Protein AF-A0A934RXB6-F1 (afdb_monomer_lite)

Organism: NCBI:txid415221

Radius of gyration: 28.77 Å; chains: 1; bounding box: 71×68×93 Å

Structure (mmCIF, N/CA/C/O backbone):
data_AF-A0A934RXB6-F1
#
_entry.id   AF-A0A934RXB6-F1
#
loop_
_atom_site.group_PDB
_atom_site.id
_atom_site.type_symbol
_atom_site.label_atom_id
_atom_site.label_alt_id
_atom_site.label_comp_id
_atom_site.label_asym_id
_atom_site.label_entity_id
_atom_site.label_seq_id
_atom_site.pdbx_PDB_ins_code
_atom_site.Cartn_x
_atom_site.Cartn_y
_atom_site.Cartn_z
_atom_site.occupancy
_atom_site.B_iso_or_equiv
_atom_site.auth_seq_id
_atom_site.auth_comp_id
_atom_site.auth_asym_id
_atom_site.auth_atom_id
_atom_site.pdbx_PDB_model_num
ATOM 1 N N . MET A 1 1 ? 13.966 4.729 2.184 1.00 24.11 1 MET A N 1
ATOM 2 C CA . MET A 1 1 ? 13.353 5.920 1.569 1.00 24.11 1 MET A CA 1
ATOM 3 C C . MET A 1 1 ? 11.876 5.628 1.402 1.00 24.11 1 MET A C 1
ATOM 5 O O . MET A 1 1 ? 11.557 4.548 0.931 1.00 24.11 1 MET A O 1
ATOM 9 N N . VAL A 1 2 ? 11.023 6.523 1.898 1.00 24.62 2 VAL A N 1
ATOM 10 C CA . VAL A 1 2 ? 9.557 6.452 1.818 1.00 24.62 2 VAL A CA 1
ATOM 11 C C . VAL A 1 2 ? 9.142 7.210 0.555 1.00 24.62 2 VAL A C 1
ATOM 13 O O . VAL A 1 2 ? 9.490 8.384 0.430 1.00 24.62 2 VAL A O 1
ATOM 16 N N . PHE A 1 3 ? 8.477 6.528 -0.373 1.00 33.03 3 PHE A N 1
ATOM 17 C CA . PHE A 1 3 ? 7.844 7.061 -1.586 1.00 33.03 3 PHE A CA 1
ATOM 18 C C . PHE A 1 3 ? 6.626 6.142 -1.866 1.00 33.03 3 PHE A C 1
ATOM 20 O O . PHE A 1 3 ? 6.756 4.947 -1.628 1.00 33.03 3 PHE A O 1
ATOM 27 N N . ALA A 1 4 ? 5.444 6.573 -2.315 1.00 31.86 4 ALA A N 1
ATOM 28 C CA . ALA A 1 4 ? 5.147 7.831 -2.979 1.00 31.86 4 ALA A CA 1
ATOM 29 C C . ALA A 1 4 ? 3.679 8.334 -2.857 1.00 31.86 4 ALA A C 1
ATOM 31 O O . ALA A 1 4 ? 3.033 8.703 -3.834 1.00 31.86 4 ALA A O 1
ATOM 32 N N . HIS A 1 5 ? 3.229 8.580 -1.629 1.00 36.34 5 HIS A N 1
ATOM 33 C CA . HIS A 1 5 ? 2.353 9.722 -1.350 1.00 36.34 5 HIS A CA 1
ATOM 34 C C . HIS A 1 5 ? 2.953 10.528 -0.196 1.00 36.34 5 HIS A C 1
ATOM 36 O O . HIS A 1 5 ? 3.495 9.964 0.745 1.00 36.34 5 HIS A O 1
ATOM 42 N N . GLY A 1 6 ? 2.945 11.860 -0.284 1.00 39.66 6 GLY A N 1
ATOM 43 C CA . GLY A 1 6 ? 3.288 12.711 0.864 1.00 39.66 6 GLY A CA 1
ATOM 44 C C . GLY A 1 6 ? 4.686 13.339 0.912 1.00 39.66 6 GLY A C 1
ATOM 45 O O . GLY A 1 6 ? 5.022 13.938 1.932 1.00 39.66 6 GLY A O 1
ATOM 46 N N . LYS A 1 7 ? 5.491 13.312 -0.160 1.00 48.09 7 LYS A N 1
ATOM 47 C CA . LYS A 1 7 ? 6.546 14.333 -0.300 1.00 48.09 7 LYS A CA 1
ATOM 48 C C . LYS A 1 7 ? 5.967 15.550 -1.005 1.00 48.09 7 LYS A C 1
ATOM 50 O O . LYS A 1 7 ? 5.745 15.524 -2.211 1.00 48.09 7 LYS A O 1
ATOM 55 N N . GLU A 1 8 ? 5.719 16.613 -0.246 1.00 55.25 8 GLU A N 1
ATOM 56 C CA . GLU A 1 8 ? 5.555 17.934 -0.847 1.00 55.25 8 GLU A CA 1
ATOM 57 C C . GLU A 1 8 ? 6.851 18.307 -1.590 1.00 55.25 8 GLU A C 1
ATOM 59 O O . GLU A 1 8 ? 7.945 18.009 -1.086 1.00 55.25 8 GLU A O 1
ATOM 64 N N . PRO A 1 9 ? 6.769 18.952 -2.769 1.00 65.31 9 PRO A N 1
ATOM 65 C CA . PRO A 1 9 ? 7.959 19.445 -3.441 1.00 65.31 9 PRO A CA 1
ATOM 66 C C . PRO A 1 9 ? 8.731 20.386 -2.512 1.00 65.31 9 PRO A C 1
ATOM 68 O O . PRO A 1 9 ? 8.162 21.226 -1.815 1.00 65.31 9 PRO A O 1
ATOM 71 N N . ALA A 1 10 ? 10.055 20.251 -2.476 1.00 71.56 10 ALA A N 1
ATOM 72 C CA . ALA A 1 10 ? 10.878 21.139 -1.665 1.00 71.56 10 ALA A CA 1
ATOM 73 C C . ALA A 1 10 ? 10.850 22.565 -2.241 1.00 71.56 10 ALA A C 1
ATOM 75 O O . ALA A 1 10 ? 11.089 22.761 -3.435 1.00 71.56 10 ALA A O 1
ATOM 76 N N . LYS A 1 11 ? 10.620 23.571 -1.387 1.00 79.44 11 LYS A N 1
ATOM 77 C CA . LYS A 1 11 ? 10.805 24.978 -1.770 1.00 79.44 11 LYS A CA 1
ATOM 78 C C . LYS A 1 11 ? 12.290 25.351 -1.729 1.00 79.44 11 LYS A C 1
ATOM 80 O O . LYS A 1 11 ? 12.971 25.002 -0.760 1.00 79.44 11 LYS A O 1
ATOM 85 N N . PRO A 1 12 ? 12.808 26.076 -2.731 1.00 81.88 12 PRO A N 1
ATOM 86 C CA . PRO A 1 12 ? 14.187 26.517 -2.739 1.00 81.88 12 PRO A CA 1
ATOM 87 C C . PRO A 1 12 ? 14.419 27.643 -1.726 1.00 81.88 12 PRO A C 1
ATOM 89 O O . PRO A 1 12 ? 13.616 28.559 -1.553 1.00 81.88 12 PRO A O 1
ATOM 92 N N . THR A 1 13 ? 15.588 27.629 -1.097 1.00 82.38 13 THR A N 1
ATOM 93 C CA . THR A 1 13 ? 16.143 28.802 -0.409 1.00 82.38 13 THR A CA 1
ATOM 94 C C . THR A 1 13 ? 16.544 29.882 -1.423 1.00 82.38 13 THR A C 1
ATOM 96 O O . THR A 1 13 ? 16.825 29.578 -2.582 1.00 82.38 13 THR A O 1
ATOM 99 N N . GLN A 1 14 ? 16.679 31.147 -0.998 1.00 75.81 14 GLN A N 1
ATOM 100 C CA . GLN A 1 14 ? 17.156 32.228 -1.886 1.00 75.81 14 GLN A CA 1
ATOM 101 C C . GLN A 1 14 ? 18.494 31.904 -2.570 1.00 75.81 14 GLN A C 1
ATOM 103 O O . GLN A 1 14 ? 18.707 32.242 -3.731 1.00 75.81 14 GLN A O 1
ATOM 108 N N . HIS A 1 15 ? 19.386 31.210 -1.863 1.00 78.56 15 HIS A N 1
ATOM 109 C CA . HIS A 1 15 ? 20.667 30.777 -2.407 1.00 78.56 15 HIS A CA 1
ATOM 110 C C . HIS A 1 15 ? 20.519 29.692 -3.489 1.00 78.56 15 HIS A C 1
ATOM 112 O O . HIS A 1 15 ? 21.290 29.672 -4.445 1.00 78.56 15 HIS A O 1
ATOM 118 N N . GLN A 1 16 ? 19.528 28.804 -3.363 1.00 79.25 16 GLN A N 1
ATOM 119 C CA . GLN A 1 16 ? 19.217 27.797 -4.381 1.00 79.25 16 GLN A CA 1
ATOM 120 C C . GLN A 1 16 ? 18.544 28.416 -5.609 1.00 79.25 16 GLN A C 1
ATOM 122 O O . GLN A 1 16 ? 18.891 28.035 -6.721 1.00 79.25 16 GLN A O 1
ATOM 127 N N . ILE A 1 17 ? 17.670 29.414 -5.427 1.00 80.00 17 ILE A N 1
ATOM 128 C CA . ILE A 1 17 ? 17.030 30.146 -6.536 1.00 80.00 17 ILE A CA 1
ATOM 129 C C . ILE A 1 17 ? 18.082 30.728 -7.488 1.00 80.00 17 ILE A C 1
ATOM 131 O O . ILE A 1 17 ? 17.980 30.572 -8.701 1.00 80.00 17 ILE A O 1
ATOM 135 N N . ALA A 1 18 ? 19.140 31.337 -6.943 1.00 82.56 18 ALA A N 1
ATOM 136 C CA . ALA A 1 18 ? 20.224 31.919 -7.737 1.00 82.56 18 ALA A CA 1
ATOM 137 C C . ALA A 1 18 ? 21.057 30.886 -8.526 1.00 82.56 18 ALA A C 1
ATOM 139 O O . ALA A 1 18 ? 21.873 31.274 -9.359 1.00 82.56 18 ALA A O 1
ATOM 140 N N . ARG A 1 19 ? 20.887 29.587 -8.249 1.00 84.50 19 ARG A N 1
ATOM 141 C CA . ARG A 1 19 ? 21.635 28.477 -8.861 1.00 84.50 19 ARG A CA 1
ATOM 142 C C . ARG A 1 19 ? 20.774 27.584 -9.750 1.00 84.50 19 ARG A C 1
ATOM 144 O O . ARG A 1 19 ? 21.280 26.576 -10.235 1.00 84.50 19 ARG A O 1
ATOM 151 N N . ILE A 1 20 ? 19.502 27.925 -9.960 1.00 86.31 20 ILE A N 1
ATOM 152 C CA . ILE A 1 20 ? 18.634 27.173 -10.867 1.00 86.31 20 ILE A CA 1
ATOM 153 C C . ILE A 1 20 ? 19.242 27.242 -12.279 1.00 86.31 20 ILE A C 1
ATOM 155 O O . ILE A 1 20 ? 19.398 28.344 -12.813 1.00 86.31 20 ILE A O 1
ATOM 159 N N . PRO A 1 21 ? 19.603 26.105 -12.901 1.00 88.12 21 PRO A N 1
ATOM 160 C CA . PRO A 1 21 ? 20.198 26.111 -14.231 1.00 88.12 21 PRO A CA 1
ATOM 161 C C . PRO A 1 21 ? 19.162 26.543 -15.272 1.00 88.12 21 PRO A C 1
ATOM 163 O O . PRO A 1 21 ? 17.974 26.259 -15.120 1.00 88.12 21 PRO A O 1
ATOM 166 N N . ALA A 1 22 ? 19.596 27.189 -16.357 1.00 89.62 22 ALA A N 1
ATOM 167 C CA . ALA A 1 22 ? 18.712 27.500 -17.481 1.00 89.62 22 ALA A CA 1
ATOM 168 C C . ALA A 1 22 ? 18.102 26.214 -18.069 1.00 89.62 22 ALA A C 1
ATOM 170 O O . ALA A 1 22 ? 18.755 25.171 -18.077 1.00 89.62 22 ALA A O 1
ATOM 171 N N . ALA A 1 23 ? 16.859 26.282 -18.551 1.00 89.81 23 ALA A N 1
ATOM 172 C CA . ALA A 1 23 ? 16.171 25.123 -19.114 1.00 89.81 23 ALA A CA 1
ATOM 173 C C . ALA A 1 23 ? 16.866 24.603 -20.378 1.00 89.81 23 ALA A C 1
ATOM 175 O O . ALA A 1 23 ? 17.035 25.341 -21.350 1.00 89.81 23 ALA A O 1
ATOM 176 N N . THR A 1 24 ? 17.228 23.322 -20.366 1.00 93.44 24 THR A N 1
ATOM 177 C CA . THR A 1 24 ? 17.769 22.622 -21.529 1.00 93.44 24 THR A CA 1
ATOM 178 C C . THR A 1 24 ? 16.629 22.169 -22.450 1.00 93.44 24 THR A C 1
ATOM 180 O O . THR A 1 24 ? 15.748 21.423 -22.010 1.00 93.44 24 THR A O 1
ATOM 183 N N . PRO A 1 25 ? 16.625 22.569 -23.736 1.00 89.69 25 PRO A N 1
ATOM 184 C CA . PRO A 1 25 ? 15.642 22.086 -24.702 1.00 89.69 25 PRO A CA 1
ATOM 185 C C . PRO A 1 25 ? 15.667 20.558 -24.830 1.00 89.69 25 PRO A C 1
ATOM 187 O O . PRO A 1 25 ? 16.743 19.965 -24.906 1.00 89.69 25 PRO A O 1
ATOM 190 N N . GLY A 1 26 ? 14.482 19.940 -24.880 1.00 88.00 26 GLY A N 1
ATOM 191 C CA . GLY A 1 26 ? 14.313 18.494 -25.067 1.00 88.00 26 GLY A CA 1
ATOM 192 C C . GLY A 1 26 ? 14.392 17.644 -23.795 1.00 88.00 26 GLY A C 1
ATOM 193 O O . GLY A 1 26 ? 14.254 16.430 -23.889 1.00 88.00 26 GLY A O 1
ATOM 194 N N . LEU A 1 27 ? 14.566 18.250 -22.610 1.00 90.88 27 LEU A N 1
ATOM 195 C CA . LEU A 1 27 ? 14.697 17.540 -21.327 1.00 90.88 27 LEU A CA 1
ATOM 196 C C . LEU A 1 27 ? 13.627 16.460 -21.103 1.00 90.88 27 LEU A C 1
ATOM 198 O O . LEU A 1 27 ? 13.956 15.304 -20.848 1.00 90.88 27 LEU A O 1
ATOM 202 N N . HIS A 1 28 ? 12.357 16.835 -21.241 1.00 85.25 28 HIS A N 1
ATOM 203 C CA . HIS A 1 28 ? 11.220 15.947 -21.005 1.00 85.25 28 HIS A CA 1
ATOM 204 C C . HIS A 1 28 ? 11.180 14.770 -21.986 1.00 85.25 28 HIS A C 1
ATOM 206 O O . HIS A 1 28 ? 11.102 13.618 -21.563 1.00 85.25 28 HIS A O 1
ATOM 212 N N . ASP A 1 29 ? 11.289 15.053 -23.286 1.00 84.50 29 ASP A N 1
ATOM 213 C CA . ASP A 1 29 ? 11.271 14.026 -24.333 1.00 84.50 29 ASP A CA 1
ATOM 214 C C . ASP A 1 29 ? 12.452 13.060 -24.187 1.00 84.50 29 ASP A C 1
ATOM 216 O O . ASP A 1 29 ? 12.315 11.859 -24.415 1.00 84.50 29 ASP A O 1
ATOM 220 N N . PHE A 1 30 ? 13.608 13.572 -23.761 1.00 90.19 30 PHE A N 1
ATOM 221 C CA . PHE A 1 30 ? 14.809 12.780 -23.540 1.00 90.19 30 PHE A CA 1
ATOM 222 C C . PHE A 1 30 ? 14.660 11.819 -22.360 1.00 90.19 30 PHE A C 1
ATOM 224 O O . PHE A 1 30 ? 14.904 10.624 -22.523 1.00 90.19 30 PHE A O 1
ATOM 231 N N . VAL A 1 31 ? 14.196 12.302 -21.201 1.00 85.44 31 VAL A N 1
ATOM 232 C CA . VAL A 1 31 ? 13.924 11.442 -20.034 1.00 85.44 31 VAL A CA 1
ATOM 233 C C . VAL A 1 31 ? 12.848 10.405 -20.365 1.00 85.44 31 VAL A C 1
ATOM 235 O O . VAL A 1 31 ? 13.043 9.217 -20.103 1.00 85.44 31 VAL A O 1
ATOM 238 N N . ALA A 1 32 ? 11.765 10.813 -21.033 1.00 77.06 32 ALA A N 1
ATOM 239 C CA . ALA A 1 32 ? 10.705 9.905 -21.463 1.00 77.06 32 ALA A CA 1
ATOM 240 C C . ALA A 1 32 ? 11.216 8.824 -22.433 1.00 77.06 32 ALA A C 1
ATOM 242 O O . ALA A 1 32 ? 10.842 7.657 -22.315 1.00 77.06 32 ALA A O 1
ATOM 243 N N . ALA A 1 33 ? 12.103 9.170 -23.368 1.00 79.94 33 ALA A N 1
ATOM 244 C CA . ALA A 1 33 ? 12.682 8.214 -24.306 1.00 79.94 33 ALA A CA 1
ATOM 245 C C . ALA A 1 33 ? 13.653 7.231 -23.639 1.00 79.94 33 ALA A C 1
ATOM 247 O O . ALA A 1 33 ? 13.598 6.040 -23.940 1.00 79.94 33 ALA A O 1
ATOM 248 N N . ILE A 1 34 ? 14.494 7.692 -22.702 1.00 81.19 34 ILE A N 1
ATOM 249 C CA . ILE A 1 34 ? 15.335 6.812 -21.872 1.00 81.19 34 ILE A CA 1
ATOM 250 C C . ILE A 1 34 ? 14.454 5.807 -21.134 1.00 81.19 34 ILE A C 1
ATOM 252 O O . ILE A 1 34 ? 14.704 4.598 -21.163 1.00 81.19 34 ILE A O 1
ATOM 256 N N . ALA A 1 35 ? 13.404 6.319 -20.497 1.00 70.75 35 ALA A N 1
ATOM 257 C CA . ALA A 1 35 ? 12.452 5.521 -19.760 1.00 70.75 35 ALA A CA 1
ATOM 258 C C . ALA A 1 35 ? 11.681 4.550 -20.666 1.00 70.75 35 ALA A C 1
ATOM 260 O O . ALA A 1 35 ? 11.358 3.456 -20.233 1.00 70.75 35 ALA A O 1
ATOM 261 N N . LYS A 1 36 ? 11.392 4.884 -21.918 1.00 70.88 36 LYS A N 1
ATOM 262 C CA . LYS A 1 36 ? 10.629 3.983 -22.784 1.00 70.88 36 LYS A CA 1
ATOM 263 C C . LYS A 1 36 ? 11.499 2.926 -23.465 1.00 70.88 36 LYS A C 1
ATOM 265 O O . LYS A 1 36 ? 11.124 1.762 -23.497 1.00 70.88 36 LYS A O 1
ATOM 270 N N . ASN A 1 37 ? 12.654 3.329 -23.992 1.00 72.50 37 ASN A N 1
ATOM 271 C CA . ASN A 1 37 ? 13.387 2.550 -24.996 1.00 72.50 37 ASN A CA 1
ATOM 272 C C . ASN A 1 37 ? 14.732 2.008 -24.491 1.00 72.50 37 ASN A C 1
ATOM 274 O O . ASN A 1 37 ? 15.309 1.115 -25.102 1.00 72.50 37 ASN A O 1
ATOM 278 N N . SER A 1 38 ? 15.260 2.545 -23.387 1.00 74.12 38 SER A N 1
ATOM 279 C CA . SER A 1 38 ? 16.634 2.258 -22.945 1.00 74.12 38 SER A CA 1
ATOM 280 C C . SER A 1 38 ? 16.704 1.497 -21.620 1.00 74.12 38 SER A C 1
ATOM 282 O O . SER A 1 38 ? 17.798 1.178 -21.164 1.00 74.12 38 SER A O 1
ATOM 284 N N . ARG A 1 39 ? 15.567 1.162 -20.989 1.00 66.81 39 ARG A N 1
ATOM 285 C CA . ARG A 1 39 ? 15.538 0.564 -19.636 1.00 66.81 39 ARG A CA 1
ATOM 286 C C . ARG A 1 39 ? 16.317 -0.739 -19.513 1.00 66.81 39 ARG A C 1
ATOM 288 O O . ARG A 1 39 ? 17.006 -0.947 -18.518 1.00 66.81 39 ARG A O 1
ATOM 295 N N . ASN A 1 40 ? 16.277 -1.568 -20.552 1.00 66.75 40 ASN A N 1
ATOM 296 C CA . ASN A 1 40 ? 16.986 -2.850 -20.604 1.00 66.75 40 ASN A CA 1
ATOM 297 C C . ASN A 1 40 ? 18.521 -2.690 -20.689 1.00 66.75 40 ASN A C 1
ATOM 299 O O . ASN A 1 40 ? 19.267 -3.667 -20.645 1.00 66.75 40 ASN A O 1
ATOM 303 N N . GLN A 1 41 ? 19.020 -1.457 -20.821 1.00 74.44 41 GLN A N 1
ATOM 304 C CA . GLN A 1 41 ? 20.449 -1.146 -20.819 1.00 74.44 41 GLN A CA 1
ATOM 305 C C . GLN A 1 41 ? 20.976 -0.721 -19.449 1.00 74.44 41 GLN A C 1
ATOM 307 O O . GLN A 1 41 ? 22.190 -0.567 -19.300 1.00 74.44 41 GLN A O 1
ATOM 312 N N . PHE A 1 42 ? 20.092 -0.545 -18.465 1.00 77.56 42 PHE A N 1
ATOM 313 C CA . PHE A 1 42 ? 20.438 -0.017 -17.155 1.00 77.56 42 PHE A CA 1
ATOM 314 C C . PHE A 1 42 ? 20.423 -1.092 -16.071 1.00 77.56 42 PHE A C 1
ATOM 316 O O . PHE A 1 42 ? 19.688 -2.082 -16.108 1.00 77.56 42 PHE A O 1
ATOM 323 N N . THR A 1 43 ? 21.272 -0.868 -15.080 1.00 76.75 43 THR A N 1
ATOM 324 C CA . THR A 1 43 ? 21.272 -1.562 -13.797 1.00 76.75 43 THR A CA 1
ATOM 325 C C . THR A 1 43 ? 20.105 -1.089 -12.930 1.00 76.75 43 THR A C 1
ATOM 327 O O . THR A 1 43 ? 19.518 -0.033 -13.167 1.00 76.75 43 THR A O 1
ATOM 330 N N . ALA A 1 44 ? 19.791 -1.832 -11.867 1.00 72.19 44 ALA A N 1
ATOM 331 C CA . ALA A 1 44 ? 18.754 -1.423 -10.915 1.00 72.19 44 ALA A CA 1
ATOM 332 C C . ALA A 1 44 ? 19.037 -0.047 -10.271 1.00 72.19 44 ALA A C 1
ATOM 334 O O . ALA A 1 44 ? 18.113 0.743 -10.126 1.00 72.19 44 ALA A O 1
ATOM 335 N N . HIS A 1 45 ? 20.301 0.255 -9.949 1.00 78.25 45 HIS A N 1
ATOM 336 C CA . HIS A 1 45 ? 20.702 1.552 -9.386 1.00 78.25 45 HIS A CA 1
ATOM 337 C C . HIS A 1 45 ? 20.450 2.704 -10.367 1.00 78.25 45 HIS A C 1
ATOM 339 O O . HIS A 1 45 ? 19.887 3.730 -10.006 1.00 78.25 45 HIS A O 1
ATOM 345 N N . GLN A 1 46 ? 20.818 2.513 -11.634 1.00 79.75 46 GLN A N 1
ATOM 346 C CA . GLN A 1 46 ? 20.570 3.502 -12.683 1.00 79.75 46 GLN A CA 1
ATOM 347 C C . GLN A 1 46 ? 19.068 3.737 -12.909 1.00 79.75 46 GLN A C 1
ATOM 349 O O . GLN A 1 46 ? 18.660 4.871 -13.129 1.00 79.75 46 GLN A O 1
ATOM 354 N N . LEU A 1 47 ? 18.234 2.695 -12.821 1.00 76.25 47 LEU A N 1
ATOM 355 C CA . LEU A 1 47 ? 16.776 2.845 -12.910 1.00 76.25 47 LEU A CA 1
ATOM 356 C C . LEU A 1 47 ? 16.179 3.585 -11.701 1.00 76.25 47 LEU A C 1
ATOM 358 O O . LEU A 1 47 ? 15.238 4.355 -11.879 1.00 76.25 47 LEU A O 1
ATOM 362 N N . GLU A 1 48 ? 16.717 3.381 -10.495 1.00 74.00 48 GLU A N 1
ATOM 363 C CA . GLU A 1 48 ? 16.319 4.137 -9.295 1.00 74.00 48 GLU A CA 1
ATOM 364 C C . GLU A 1 48 ? 16.669 5.625 -9.463 1.00 74.00 48 GLU A C 1
ATOM 366 O O . GLU A 1 48 ? 15.786 6.467 -9.330 1.00 74.00 48 GLU A O 1
ATOM 371 N N . HIS A 1 49 ? 17.890 5.946 -9.907 1.00 78.75 49 HIS A N 1
ATOM 372 C CA . HIS A 1 49 ? 18.299 7.327 -10.198 1.00 78.75 49 HIS A CA 1
ATOM 373 C C . HIS A 1 49 ? 17.417 7.980 -11.288 1.00 78.75 49 HIS A C 1
ATOM 375 O O . HIS A 1 49 ? 16.970 9.116 -11.140 1.00 78.75 49 HIS A O 1
ATOM 381 N N . LEU A 1 50 ? 17.077 7.250 -12.358 1.00 78.56 50 LEU A N 1
ATOM 382 C CA . LEU A 1 50 ? 16.147 7.739 -13.387 1.00 78.56 50 LEU A CA 1
ATOM 383 C C . LEU A 1 50 ? 14.727 7.979 -12.853 1.00 78.56 50 LEU A C 1
ATOM 385 O O . LEU A 1 50 ? 14.052 8.894 -13.320 1.00 78.56 50 LEU A O 1
ATOM 389 N N . THR A 1 51 ? 14.283 7.183 -11.878 1.00 73.12 51 THR A N 1
ATOM 390 C CA . THR A 1 51 ? 12.984 7.371 -11.212 1.00 73.12 51 THR A CA 1
ATOM 391 C C . THR A 1 51 ? 12.974 8.672 -10.404 1.00 73.12 51 THR A C 1
ATOM 393 O O . THR A 1 51 ? 12.003 9.419 -10.470 1.00 73.12 51 THR A O 1
ATOM 396 N N . GLU A 1 52 ? 14.068 8.994 -9.707 1.00 75.06 52 GLU A N 1
ATOM 397 C CA . GLU A 1 52 ? 14.212 10.261 -8.972 1.00 75.06 52 GLU A CA 1
ATOM 398 C C . GLU A 1 52 ? 14.222 11.483 -9.910 1.00 75.06 52 GLU A C 1
ATOM 400 O O . GLU A 1 52 ? 13.594 12.503 -9.620 1.00 75.06 52 GLU A O 1
ATOM 405 N N . ILE A 1 53 ? 14.894 11.385 -11.064 1.00 82.75 53 ILE A N 1
ATOM 406 C CA . ILE A 1 53 ? 14.885 12.443 -12.091 1.00 82.75 53 ILE A CA 1
ATOM 407 C C . ILE A 1 53 ? 13.455 12.704 -12.583 1.00 82.75 53 ILE A C 1
ATOM 409 O O . ILE A 1 53 ? 13.028 13.859 -12.664 1.00 82.75 53 ILE A O 1
ATOM 413 N N . ASP A 1 54 ? 12.708 11.644 -12.902 1.00 74.88 54 ASP A N 1
ATOM 414 C CA . ASP A 1 54 ? 11.328 11.765 -13.378 1.00 74.88 54 ASP A CA 1
ATOM 415 C C . ASP A 1 54 ? 10.383 12.321 -12.298 1.00 74.88 54 ASP A C 1
ATOM 417 O O . ASP A 1 54 ? 9.511 13.139 -12.604 1.00 74.88 54 ASP A O 1
ATOM 421 N N . GLU A 1 55 ? 10.608 11.981 -11.023 1.00 74.56 55 GLU A N 1
ATOM 422 C CA . GLU A 1 55 ? 9.852 12.526 -9.888 1.00 74.56 55 GLU A CA 1
ATOM 423 C C . GLU A 1 55 ? 9.967 14.057 -9.799 1.00 74.56 55 GLU A C 1
ATOM 425 O O . GLU A 1 55 ? 8.973 14.756 -9.582 1.00 74.56 55 GLU A O 1
ATOM 430 N N . HIS A 1 56 ? 11.160 14.609 -10.016 1.00 83.06 56 HIS A N 1
ATOM 431 C CA . HIS A 1 56 ? 11.361 16.056 -10.018 1.00 83.06 56 HIS A CA 1
ATOM 432 C C . HIS A 1 56 ? 10.698 16.746 -11.222 1.00 83.06 56 HIS A C 1
ATOM 434 O O . HIS A 1 56 ? 10.085 17.804 -11.059 1.00 83.06 56 HIS A O 1
ATOM 440 N N . LEU A 1 57 ? 10.733 16.139 -12.414 1.00 85.31 57 LEU A N 1
ATOM 441 C CA . LEU A 1 57 ? 9.980 16.650 -13.571 1.00 85.31 57 LEU A CA 1
ATOM 442 C C . LEU A 1 57 ? 8.462 16.554 -13.360 1.00 85.31 57 LEU A C 1
ATOM 444 O O . LEU A 1 57 ? 7.706 17.382 -13.867 1.00 85.31 57 LEU A O 1
ATOM 448 N N . ARG A 1 58 ? 7.991 15.563 -12.594 1.00 75.75 58 ARG A N 1
ATOM 449 C CA . ARG A 1 58 ? 6.590 15.482 -12.166 1.00 75.75 58 ARG A CA 1
ATOM 450 C C . ARG A 1 58 ? 6.226 16.660 -11.270 1.00 75.75 58 ARG A C 1
ATOM 452 O O . ARG A 1 58 ? 5.244 17.334 -11.565 1.00 75.75 58 ARG A O 1
ATOM 459 N N . PHE A 1 59 ? 7.016 16.945 -10.234 1.00 79.00 59 PHE A N 1
ATOM 460 C CA . PHE A 1 59 ? 6.760 18.100 -9.372 1.00 79.00 59 PHE A CA 1
ATOM 461 C C . PHE A 1 59 ? 6.765 19.425 -10.146 1.00 79.00 59 PHE A C 1
ATOM 463 O O . PHE A 1 59 ? 5.931 20.282 -9.873 1.00 79.00 59 PHE A O 1
ATOM 470 N N . GLU A 1 60 ? 7.658 19.600 -11.126 1.00 87.75 60 GLU A N 1
ATOM 471 C CA . GLU A 1 60 ? 7.623 20.761 -12.027 1.00 87.75 60 GLU A CA 1
ATOM 472 C C . GLU A 1 60 ? 6.251 20.893 -12.706 1.00 87.75 60 GLU A C 1
ATOM 474 O O . GLU A 1 60 ? 5.621 21.948 -12.612 1.00 87.75 60 GLU A O 1
ATOM 479 N N . ARG A 1 61 ? 5.770 19.826 -13.358 1.00 83.12 61 ARG A N 1
ATOM 480 C CA . ARG A 1 61 ? 4.478 19.829 -14.062 1.00 83.12 61 ARG A CA 1
ATOM 481 C C . ARG A 1 61 ? 3.310 20.113 -13.120 1.00 83.12 61 ARG A C 1
ATOM 483 O O . ARG A 1 61 ? 2.514 20.996 -13.421 1.00 83.12 61 ARG A O 1
ATOM 490 N N . GLU A 1 62 ? 3.270 19.437 -11.974 1.00 72.56 62 GLU A N 1
ATOM 491 C CA . GLU A 1 62 ? 2.237 19.591 -10.938 1.00 72.56 62 GLU A CA 1
ATOM 492 C C . GLU A 1 62 ? 2.177 21.000 -10.325 1.00 72.56 62 GLU A C 1
ATOM 494 O O . GLU A 1 62 ? 1.128 21.458 -9.871 1.00 72.56 62 GLU A O 1
ATOM 499 N N . ILE A 1 63 ? 3.310 21.703 -10.264 1.00 78.06 63 ILE A N 1
ATOM 500 C CA . ILE A 1 63 ? 3.337 23.103 -9.830 1.00 78.06 63 ILE A CA 1
ATOM 501 C C . ILE A 1 63 ? 2.848 24.012 -10.966 1.00 78.06 63 ILE A C 1
ATOM 503 O O . ILE A 1 63 ? 2.098 24.956 -10.717 1.00 78.06 63 ILE A O 1
ATOM 507 N N . LEU A 1 64 ? 3.267 23.755 -12.211 1.00 81.00 64 LEU A N 1
ATOM 508 C CA . LEU A 1 64 ? 2.908 24.579 -13.372 1.00 81.00 64 LEU A CA 1
ATOM 509 C C . LEU A 1 64 ? 1.433 24.465 -13.767 1.00 81.00 64 LEU A C 1
ATOM 511 O O . LEU A 1 64 ? 0.864 25.449 -14.241 1.00 81.00 64 LEU A O 1
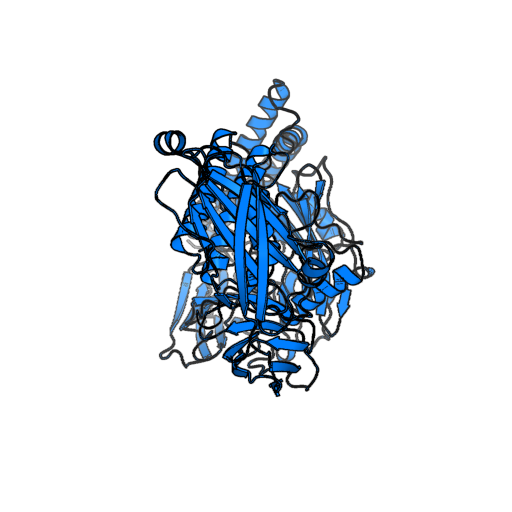ATOM 515 N N . ASP A 1 65 ? 0.821 23.296 -13.587 1.00 76.12 65 ASP A N 1
ATOM 516 C CA . ASP A 1 65 ? -0.599 23.065 -13.870 1.00 76.12 65 ASP A CA 1
ATOM 517 C C . ASP A 1 65 ? -1.527 23.441 -12.698 1.00 76.12 65 ASP A C 1
ATOM 519 O O . ASP A 1 65 ? -2.747 23.480 -12.864 1.00 76.12 65 ASP A O 1
ATOM 523 N N . GLY A 1 66 ? -0.952 23.790 -11.540 1.00 63.72 66 GLY A N 1
ATOM 524 C CA . GLY A 1 66 ? -1.676 24.228 -10.349 1.00 63.72 66 GLY A CA 1
ATOM 525 C C . GLY A 1 66 ? -2.201 23.096 -9.462 1.00 63.72 66 GLY A C 1
ATOM 526 O O . GLY A 1 66 ? -2.952 23.379 -8.526 1.00 63.72 66 GLY A O 1
ATOM 527 N N . THR A 1 67 ? -1.804 21.843 -9.711 1.00 60.97 67 THR A N 1
ATOM 528 C CA . THR A 1 67 ? -2.178 20.678 -8.891 1.00 60.97 67 THR A CA 1
ATOM 529 C C . THR A 1 67 ? -1.690 20.813 -7.444 1.00 60.97 67 THR A C 1
ATOM 531 O O . THR A 1 67 ? -2.417 20.460 -6.513 1.00 60.97 67 THR A O 1
ATOM 534 N N . VAL A 1 68 ? -0.489 21.363 -7.222 1.00 60.16 68 VAL A N 1
ATOM 535 C CA . VAL A 1 68 ? 0.063 21.589 -5.873 1.00 60.16 68 VAL A CA 1
ATOM 536 C C . VAL A 1 68 ? -0.031 23.070 -5.496 1.00 60.16 68 VAL A C 1
ATOM 538 O O . VAL A 1 68 ? 0.654 23.929 -6.053 1.00 60.16 68 VAL A O 1
ATOM 541 N N . GLN A 1 69 ? -0.873 23.384 -4.506 1.00 64.19 69 GLN A N 1
ATOM 542 C CA . GLN A 1 69 ? -1.108 24.764 -4.071 1.00 64.19 69 GLN A CA 1
ATOM 543 C C . GLN A 1 69 ? 0.030 25.336 -3.214 1.00 64.19 69 GLN A C 1
ATOM 545 O O . GLN A 1 69 ? 0.708 24.634 -2.469 1.00 64.19 69 GLN A O 1
ATOM 550 N N . GLY A 1 70 ? 0.204 26.660 -3.274 1.00 74.56 70 GLY A N 1
ATOM 551 C CA . GLY A 1 70 ? 1.200 27.380 -2.474 1.00 74.56 70 GLY A CA 1
ATOM 552 C C . GLY A 1 70 ? 2.613 27.372 -3.062 1.00 74.56 70 GLY A C 1
ATOM 553 O O . GLY A 1 70 ? 3.530 27.874 -2.408 1.00 74.56 70 GLY A O 1
ATOM 554 N N . PHE A 1 71 ? 2.781 26.844 -4.273 1.00 80.62 71 PHE A N 1
ATOM 555 C CA . PHE A 1 71 ? 4.012 26.882 -5.053 1.00 80.62 71 PHE A CA 1
ATOM 556 C C . PHE A 1 71 ? 3.863 27.849 -6.227 1.00 80.62 71 PHE A C 1
ATOM 558 O O . PHE A 1 71 ? 2.767 28.214 -6.648 1.00 80.62 71 PHE A O 1
ATOM 565 N N . THR A 1 72 ? 4.992 28.326 -6.712 1.00 87.44 72 THR A N 1
ATOM 566 C CA . THR A 1 72 ? 5.117 29.349 -7.740 1.00 87.44 72 THR A CA 1
ATOM 567 C C . THR A 1 72 ? 5.944 28.810 -8.896 1.00 87.44 72 THR A C 1
ATOM 569 O O . THR A 1 72 ? 6.620 27.789 -8.783 1.00 87.44 72 THR A O 1
ATOM 572 N N . LYS A 1 73 ? 5.972 29.544 -10.009 1.00 90.75 73 LYS A N 1
ATOM 573 C CA . LYS A 1 73 ? 6.814 29.181 -11.152 1.00 90.75 73 LYS A CA 1
ATOM 574 C C . LYS A 1 73 ? 8.292 28.986 -10.777 1.00 90.75 73 LYS A C 1
ATOM 576 O O . LYS A 1 73 ? 8.919 28.086 -11.316 1.00 90.75 73 LYS A O 1
ATOM 581 N N . ILE A 1 74 ? 8.836 29.770 -9.836 1.00 91.00 74 ILE A N 1
ATOM 582 C CA . ILE A 1 74 ? 10.242 29.606 -9.431 1.00 91.00 74 ILE A CA 1
ATOM 583 C C . ILE A 1 74 ? 10.482 28.285 -8.686 1.00 91.00 74 ILE A C 1
ATOM 585 O O . ILE A 1 74 ? 11.574 27.727 -8.762 1.00 91.00 74 ILE A O 1
ATOM 589 N N . ASP A 1 75 ? 9.458 27.753 -8.016 1.00 89.88 75 ASP A N 1
ATOM 590 C CA . ASP A 1 75 ? 9.524 26.437 -7.387 1.00 89.88 75 ASP A CA 1
ATOM 591 C C . ASP A 1 75 ? 9.489 25.323 -8.444 1.00 89.88 75 ASP A C 1
ATOM 593 O O . ASP A 1 75 ? 10.266 24.376 -8.354 1.00 89.88 75 ASP A O 1
ATOM 597 N N . ALA A 1 76 ? 8.662 25.465 -9.488 1.00 87.88 76 ALA A N 1
ATOM 598 C CA . ALA A 1 76 ? 8.676 24.550 -10.633 1.00 87.88 76 ALA A CA 1
ATOM 599 C C . ALA A 1 76 ? 10.036 24.557 -11.348 1.00 87.88 76 ALA A C 1
ATOM 601 O O . ALA A 1 76 ? 10.627 23.503 -11.579 1.00 87.88 76 ALA A O 1
ATOM 602 N N . ASP A 1 77 ? 10.574 25.751 -11.623 1.00 92.31 77 ASP A N 1
ATOM 603 C CA . ASP A 1 77 ? 11.887 25.923 -12.247 1.00 92.31 77 ASP A CA 1
ATOM 604 C C . ASP A 1 77 ? 13.005 25.294 -11.397 1.00 92.31 77 ASP A C 1
ATOM 606 O O . ASP A 1 77 ? 13.988 24.797 -11.952 1.00 92.31 77 ASP A O 1
ATOM 610 N N . PHE A 1 78 ? 12.859 25.289 -10.067 1.00 91.19 78 PHE A N 1
ATOM 611 C CA . PHE A 1 78 ? 13.779 24.619 -9.150 1.00 91.19 78 PHE A CA 1
ATOM 612 C C . PHE A 1 78 ? 13.694 23.094 -9.247 1.00 91.19 78 PHE A C 1
ATOM 614 O O . PHE A 1 78 ? 14.737 22.453 -9.360 1.00 91.19 78 PHE A O 1
ATOM 621 N N . GLN A 1 79 ? 12.488 22.518 -9.261 1.00 90.12 79 GLN A N 1
ATOM 622 C CA . GLN A 1 79 ? 12.295 21.071 -9.427 1.00 90.12 79 GLN A CA 1
ATOM 623 C C . GLN A 1 79 ? 12.866 20.587 -10.767 1.00 90.12 79 GLN A C 1
ATOM 625 O O . GLN A 1 79 ? 13.692 19.675 -10.794 1.00 90.12 79 GLN A O 1
ATOM 630 N N . ARG A 1 80 ? 12.561 21.296 -11.862 1.00 93.44 80 ARG A N 1
ATOM 631 C CA . ARG A 1 80 ? 13.205 21.091 -13.170 1.00 93.44 80 ARG A CA 1
ATOM 632 C C . ARG A 1 80 ? 14.724 21.172 -13.080 1.00 93.44 80 ARG A C 1
ATOM 634 O O . ARG A 1 80 ? 15.434 20.375 -13.686 1.00 93.44 80 ARG A O 1
ATOM 641 N N . GLY A 1 81 ? 15.228 22.174 -12.360 1.00 91.31 81 GLY A N 1
ATOM 642 C CA . GLY A 1 81 ? 16.653 22.401 -12.168 1.00 91.31 81 GLY A CA 1
ATOM 643 C C . GLY A 1 81 ? 17.354 21.203 -11.534 1.00 91.31 81 GLY A C 1
ATOM 644 O O . GLY A 1 81 ? 18.393 20.790 -12.039 1.00 91.31 81 GLY A O 1
ATOM 645 N N . ILE A 1 82 ? 16.756 20.616 -10.493 1.00 88.81 82 ILE A N 1
ATOM 646 C CA . ILE A 1 82 ? 17.255 19.390 -9.854 1.00 88.81 82 ILE A CA 1
ATOM 647 C C . ILE A 1 82 ? 17.259 18.233 -10.856 1.00 88.81 82 ILE A C 1
ATOM 649 O O . ILE A 1 82 ? 18.305 17.623 -11.064 1.00 88.81 82 ILE A O 1
ATOM 653 N N . ALA A 1 83 ? 16.126 17.981 -11.524 1.00 88.38 83 ALA A N 1
ATOM 654 C CA . ALA A 1 83 ? 16.014 16.916 -12.520 1.00 88.38 83 ALA A CA 1
ATOM 655 C C . ALA A 1 83 ? 17.073 17.042 -13.622 1.00 88.38 83 ALA A C 1
ATOM 657 O O . ALA A 1 83 ? 17.719 16.067 -13.993 1.00 88.38 83 ALA A O 1
ATOM 658 N N . GLN A 1 84 ? 17.277 18.259 -14.132 1.00 93.69 84 GLN A N 1
ATOM 659 C CA . GLN A 1 84 ? 18.256 18.545 -15.171 1.00 93.69 84 GLN A CA 1
ATOM 660 C C . GLN A 1 84 ? 19.689 18.316 -14.679 1.00 93.69 84 GLN A C 1
ATOM 662 O O . GLN A 1 84 ? 20.483 17.706 -15.392 1.00 93.69 84 GLN A O 1
ATOM 667 N N . THR A 1 85 ? 20.030 18.784 -13.476 1.00 90.56 85 THR A N 1
ATOM 668 C CA . THR A 1 85 ? 21.351 18.544 -12.880 1.00 90.56 85 THR A CA 1
ATOM 669 C C . THR A 1 85 ? 21.609 17.051 -12.709 1.00 90.56 85 THR A C 1
ATOM 671 O O . THR A 1 85 ? 22.625 16.564 -13.198 1.00 90.56 85 THR A O 1
ATOM 674 N N . HIS A 1 86 ? 20.667 16.319 -12.113 1.00 89.44 86 HIS A N 1
ATOM 675 C CA . HIS A 1 86 ? 20.785 14.875 -11.912 1.00 89.44 86 HIS A CA 1
ATOM 676 C C . HIS A 1 86 ? 20.846 14.116 -13.245 1.00 89.44 86 HIS A C 1
ATOM 678 O O . HIS A 1 86 ? 21.633 13.186 -13.382 1.00 89.44 86 HIS A O 1
ATOM 684 N N . LEU A 1 87 ? 20.100 14.538 -14.276 1.00 91.38 87 LEU A N 1
ATOM 685 C CA . LEU A 1 87 ? 20.215 13.946 -15.611 1.00 91.38 87 LEU A CA 1
ATOM 686 C C . LEU A 1 87 ? 21.621 14.129 -16.190 1.00 91.38 87 LEU A C 1
ATOM 688 O O . LEU A 1 87 ? 22.177 13.186 -16.745 1.00 91.38 87 LEU A O 1
ATOM 692 N N . PHE A 1 88 ? 22.220 15.314 -16.080 1.00 91.94 88 PHE A N 1
ATOM 693 C CA . PHE A 1 88 ? 23.584 15.513 -16.568 1.00 91.94 88 PHE A CA 1
ATOM 694 C C . PHE A 1 88 ? 24.619 14.758 -15.734 1.00 91.94 88 PHE A C 1
ATOM 696 O O . PHE A 1 88 ? 25.586 14.258 -16.308 1.00 91.94 88 PHE A O 1
ATOM 703 N N . GLU A 1 89 ? 24.425 14.628 -14.423 1.00 87.69 89 GLU A N 1
ATOM 704 C CA . GLU A 1 89 ? 25.250 13.754 -13.585 1.00 87.69 89 GLU A CA 1
ATOM 705 C C . GLU A 1 89 ? 25.131 12.297 -14.044 1.00 87.69 89 GLU A C 1
ATOM 707 O O . GLU A 1 89 ? 26.145 11.655 -14.317 1.00 87.69 89 GLU A O 1
ATOM 712 N N . PHE A 1 90 ? 23.906 11.814 -14.259 1.00 87.06 90 PHE A N 1
ATOM 713 C CA . PHE A 1 90 ? 23.633 10.482 -14.786 1.00 87.06 90 PHE A CA 1
ATOM 714 C C . PHE A 1 90 ? 24.329 10.250 -16.136 1.00 87.06 90 PHE A C 1
ATOM 716 O O . PHE A 1 90 ? 25.035 9.259 -16.318 1.00 87.06 90 PHE A O 1
ATOM 723 N N . LEU A 1 91 ? 24.186 11.183 -17.082 1.00 89.62 91 LEU A N 1
ATOM 724 C CA . LEU A 1 91 ? 24.773 11.064 -18.418 1.00 89.62 91 LEU A CA 1
ATOM 725 C C . LEU A 1 91 ? 26.304 11.101 -18.399 1.00 89.62 91 LEU A C 1
ATOM 727 O O . LEU A 1 91 ? 26.923 10.389 -19.181 1.00 89.62 91 LEU A O 1
ATOM 731 N N . ASN A 1 92 ? 26.920 11.917 -17.541 1.00 86.19 92 ASN A N 1
ATOM 732 C CA . ASN A 1 92 ? 28.375 12.106 -17.535 1.00 86.19 92 ASN A CA 1
ATOM 733 C C . ASN A 1 92 ? 29.128 11.159 -16.588 1.00 86.19 92 ASN A C 1
ATOM 735 O O . ASN A 1 92 ? 30.324 10.945 -16.787 1.00 86.19 92 ASN A O 1
ATOM 739 N N . HIS A 1 93 ? 28.470 10.619 -15.561 1.00 81.56 93 HIS A N 1
ATOM 740 C CA . HIS A 1 93 ? 29.124 9.824 -14.518 1.00 81.56 93 HIS A CA 1
ATOM 741 C C . HIS A 1 93 ? 28.568 8.407 -14.398 1.00 81.56 93 HIS A C 1
ATOM 743 O O . HIS A 1 93 ? 29.351 7.474 -14.221 1.00 81.56 93 HIS A O 1
ATOM 749 N N . ASP A 1 94 ? 27.256 8.228 -14.557 1.00 74.44 94 ASP A N 1
ATOM 750 C CA . ASP A 1 94 ? 26.619 6.920 -14.376 1.00 74.44 94 ASP A CA 1
ATOM 751 C C . ASP A 1 94 ? 26.454 6.141 -15.684 1.00 74.44 94 ASP A C 1
ATOM 753 O O . ASP A 1 94 ? 26.095 4.966 -15.639 1.00 74.44 94 ASP A O 1
ATOM 757 N N . LEU A 1 95 ? 26.713 6.741 -16.852 1.00 77.94 95 LEU A N 1
ATOM 758 C CA . LEU A 1 95 ? 26.503 6.107 -18.153 1.00 77.94 95 LEU A CA 1
ATOM 759 C C . LEU A 1 95 ? 27.821 5.581 -18.769 1.00 77.94 95 LEU A C 1
ATOM 761 O O . LEU A 1 95 ? 28.555 6.344 -19.398 1.00 77.94 95 LEU A O 1
ATOM 765 N N . PRO A 1 96 ? 28.126 4.270 -18.679 1.00 60.97 96 PRO A N 1
ATOM 766 C CA . PRO A 1 96 ? 29.427 3.729 -19.096 1.00 60.97 96 PRO A CA 1
ATOM 767 C C . PRO A 1 96 ? 29.663 3.754 -20.616 1.00 60.97 96 PRO A C 1
ATOM 769 O O . PRO A 1 96 ? 30.808 3.740 -21.069 1.00 60.97 96 PRO A O 1
ATOM 772 N N . ASP A 1 97 ? 28.594 3.798 -21.417 1.00 75.06 97 ASP A N 1
ATOM 773 C CA . ASP A 1 97 ? 28.662 3.630 -22.871 1.00 75.06 97 ASP A CA 1
ATOM 774 C C . ASP A 1 97 ? 28.572 4.951 -23.667 1.00 75.06 97 ASP A C 1
ATOM 776 O O . ASP A 1 97 ? 28.580 4.902 -24.903 1.00 75.06 97 ASP A O 1
ATOM 780 N N . LEU A 1 98 ? 28.582 6.123 -23.008 1.00 85.19 98 LEU A N 1
ATOM 781 C CA . LEU A 1 98 ? 28.528 7.439 -23.669 1.00 85.19 98 LEU A CA 1
ATOM 782 C C . LEU A 1 98 ? 29.642 7.592 -24.725 1.00 85.19 98 LEU A C 1
ATOM 784 O O . LEU A 1 98 ? 30.810 7.254 -24.498 1.00 85.19 98 LEU A O 1
ATOM 788 N N . ILE A 1 99 ? 29.282 8.059 -25.921 1.00 85.69 99 ILE A N 1
ATOM 789 C CA . ILE A 1 99 ? 30.223 8.329 -27.013 1.00 85.69 99 ILE A CA 1
ATOM 790 C C . ILE A 1 99 ? 30.449 9.829 -27.122 1.00 85.69 99 ILE A C 1
ATOM 792 O O . ILE A 1 99 ? 29.557 10.560 -27.542 1.00 85.69 99 ILE A O 1
ATOM 796 N N . GLU A 1 100 ? 31.657 10.285 -26.808 1.00 87.62 100 GLU A N 1
ATOM 797 C CA . GLU A 1 100 ? 32.017 11.690 -26.986 1.00 87.62 100 GLU A CA 1
ATOM 798 C C . GLU A 1 100 ? 32.584 11.948 -28.393 1.00 87.62 100 GLU A C 1
ATOM 800 O O . GLU A 1 100 ? 33.466 11.227 -28.868 1.00 87.62 100 GLU A O 1
ATOM 805 N N . LEU A 1 101 ? 32.060 12.976 -29.066 1.00 87.38 101 LEU A N 1
ATOM 806 C CA . LEU A 1 101 ? 32.556 13.518 -30.333 1.00 87.38 101 LEU A CA 1
ATOM 807 C C . LEU A 1 101 ? 32.834 15.011 -30.141 1.00 87.38 101 LEU A C 1
ATOM 809 O O . LEU A 1 101 ? 31.962 15.730 -29.659 1.00 87.38 101 LEU A O 1
ATOM 813 N N . ASP A 1 102 ? 34.007 15.496 -30.545 1.00 87.06 102 ASP A N 1
ATOM 814 C CA . ASP A 1 102 ? 34.358 16.916 -30.436 1.00 87.06 102 ASP A CA 1
ATOM 815 C C . ASP A 1 102 ? 34.735 17.494 -31.803 1.00 87.06 102 ASP A C 1
ATOM 817 O O . ASP A 1 102 ? 35.757 17.143 -32.390 1.00 87.06 102 ASP A O 1
ATOM 821 N N . PHE A 1 103 ? 33.876 18.371 -32.320 1.00 84.25 103 PHE A N 1
ATOM 822 C CA . PHE A 1 103 ? 34.019 19.048 -33.606 1.00 84.25 103 PHE A CA 1
ATOM 823 C C . PHE A 1 103 ? 34.443 20.520 -33.462 1.00 84.25 103 PHE A C 1
ATOM 825 O O . PHE A 1 103 ? 34.381 21.271 -34.443 1.00 84.25 103 PHE A O 1
ATOM 832 N N . ARG A 1 104 ? 34.873 20.959 -32.269 1.00 86.06 104 ARG A N 1
ATOM 833 C CA . ARG A 1 104 ? 35.422 22.309 -32.063 1.00 86.06 104 ARG A CA 1
ATOM 834 C C . ARG A 1 104 ? 36.750 22.489 -32.830 1.00 86.06 104 ARG A C 1
ATOM 836 O O . ARG A 1 104 ? 37.452 21.510 -33.086 1.00 86.06 104 ARG A O 1
ATOM 843 N N . PRO A 1 105 ? 37.134 23.724 -33.214 1.00 74.44 105 PRO A N 1
ATOM 844 C CA . PRO A 1 105 ? 38.354 23.965 -33.996 1.00 74.44 105 PRO A CA 1
ATOM 845 C C . PRO A 1 105 ? 39.639 23.478 -33.285 1.00 74.44 105 PRO A C 1
ATOM 847 O O . PRO A 1 105 ? 39.964 23.960 -32.203 1.00 74.44 105 PRO A O 1
ATOM 850 N N . GLY A 1 106 ? 40.399 22.560 -33.903 1.00 67.31 106 GLY A N 1
ATOM 851 C CA . GLY A 1 106 ? 41.637 21.969 -33.355 1.00 67.31 106 GLY A CA 1
ATOM 852 C C . GLY A 1 106 ? 42.255 20.888 -34.271 1.00 67.31 106 GLY A C 1
ATOM 853 O O . GLY A 1 106 ? 41.672 20.581 -35.315 1.00 67.31 106 GLY A O 1
ATOM 854 N N . PRO A 1 107 ? 43.434 20.305 -33.947 1.00 45.81 107 PRO A N 1
ATOM 855 C CA . PRO A 1 107 ? 44.148 19.374 -34.827 1.00 45.81 107 PRO A CA 1
ATOM 856 C C . PRO A 1 107 ? 43.576 17.942 -34.742 1.00 45.81 107 PRO A C 1
ATOM 858 O O . PRO A 1 107 ? 44.220 17.037 -34.229 1.00 45.81 107 PRO A O 1
ATOM 861 N N . SER A 1 108 ? 42.362 17.769 -35.281 1.00 57.28 108 SER A N 1
ATOM 862 C CA . SER A 1 108 ? 41.670 16.527 -35.700 1.00 57.28 108 SER A CA 1
ATOM 863 C C . SER A 1 108 ? 41.544 15.331 -34.734 1.00 57.28 108 SER A C 1
ATOM 865 O O . SER A 1 108 ? 42.546 14.732 -34.363 1.00 57.28 108 SER A O 1
ATOM 867 N N . ALA A 1 109 ? 40.297 14.873 -34.516 1.00 47.88 109 ALA A N 1
ATOM 868 C CA . ALA A 1 109 ? 39.785 13.483 -34.635 1.00 47.88 109 ALA A CA 1
ATOM 869 C C . ALA A 1 109 ? 38.304 13.434 -34.152 1.00 47.88 109 ALA A C 1
ATOM 871 O O . ALA A 1 109 ? 37.947 14.335 -33.399 1.00 47.88 109 ALA A O 1
ATOM 872 N N . PRO A 1 110 ? 37.440 12.428 -34.456 1.00 54.28 110 PRO A N 1
ATOM 873 C CA . PRO A 1 110 ? 37.616 11.213 -35.273 1.00 54.28 110 PRO A CA 1
ATOM 874 C C . PRO A 1 110 ? 36.431 10.859 -36.227 1.00 54.28 110 PRO A C 1
ATOM 876 O O . PRO A 1 110 ? 35.301 11.309 -36.063 1.00 54.28 110 PRO A O 1
ATOM 879 N N . VAL A 1 111 ? 36.659 9.903 -37.143 1.00 52.91 111 VAL A N 1
ATOM 880 C CA . VAL A 1 111 ? 35.662 8.844 -37.407 1.00 52.91 111 VAL A CA 1
ATOM 881 C C . VAL A 1 111 ? 35.874 7.806 -36.311 1.00 52.91 111 VAL A C 1
ATOM 883 O O . VAL A 1 111 ? 36.850 7.056 -36.337 1.00 52.91 111 VAL A O 1
ATOM 886 N N . THR A 1 112 ? 35.029 7.800 -35.288 1.00 56.28 112 THR A N 1
ATOM 887 C CA . THR A 1 112 ? 35.066 6.764 -34.255 1.00 56.28 112 THR A CA 1
ATOM 888 C C . THR A 1 112 ? 34.398 5.518 -34.808 1.00 56.28 112 THR A C 1
ATOM 890 O O . THR A 1 112 ? 33.231 5.532 -35.159 1.00 56.28 112 THR A O 1
ATOM 893 N N . HIS A 1 113 ? 35.123 4.406 -34.870 1.00 61.84 113 HIS A N 1
ATOM 894 C CA . HIS A 1 113 ? 34.513 3.085 -34.998 1.00 61.84 113 HIS A CA 1
ATOM 895 C C . HIS A 1 113 ? 34.422 2.470 -33.604 1.00 61.84 113 HIS A C 1
ATOM 897 O O . HIS A 1 113 ? 35.045 1.440 -33.332 1.00 61.84 113 HIS A O 1
ATOM 903 N N . LYS A 1 114 ? 33.700 3.140 -32.687 1.00 66.00 114 LYS A N 1
ATOM 904 C CA . LYS A 1 114 ? 33.445 2.552 -31.368 1.00 66.00 114 LYS A CA 1
ATOM 905 C C . LYS A 1 114 ? 32.674 1.265 -31.621 1.00 66.00 114 LYS A C 1
ATOM 907 O O . LYS A 1 114 ? 31.683 1.254 -32.353 1.00 66.00 114 LYS A O 1
ATOM 912 N N . THR A 1 115 ? 33.207 0.175 -31.095 1.00 68.75 115 THR A N 1
ATOM 913 C CA . THR A 1 115 ? 32.504 -1.096 -31.110 1.00 68.75 115 THR A CA 1
ATOM 914 C C . THR A 1 115 ? 31.640 -1.117 -29.868 1.00 68.75 115 THR A C 1
ATOM 916 O O . THR A 1 115 ? 32.170 -1.082 -28.761 1.00 68.75 115 THR A O 1
ATOM 919 N N . LEU A 1 116 ? 30.328 -1.085 -30.056 1.00 69.88 116 LEU A N 1
ATOM 920 C CA . LEU A 1 116 ? 29.374 -1.256 -28.978 1.00 69.88 116 LEU A CA 1
ATOM 921 C C . LEU A 1 116 ? 28.807 -2.660 -29.049 1.00 69.88 116 LEU A C 1
ATOM 923 O O . LEU A 1 116 ? 28.338 -3.104 -30.095 1.00 69.88 116 LEU A O 1
ATOM 927 N N . GLN A 1 117 ? 28.847 -3.336 -27.911 1.00 64.56 117 GLN A N 1
ATOM 928 C CA . GLN A 1 117 ? 28.136 -4.583 -27.718 1.00 64.56 117 GLN A CA 1
ATOM 929 C C . GLN A 1 117 ? 26.691 -4.227 -27.370 1.00 64.56 117 GLN A C 1
ATOM 931 O O . GLN A 1 117 ? 26.399 -3.818 -26.245 1.00 64.56 117 GLN A O 1
ATOM 936 N N . LEU A 1 118 ? 25.807 -4.304 -28.362 1.00 64.75 118 LEU A N 1
ATOM 937 C CA . LEU A 1 118 ? 24.369 -4.130 -28.171 1.00 64.75 118 LEU A CA 1
ATOM 938 C C . LEU A 1 118 ? 23.696 -5.501 -28.232 1.00 64.75 118 LEU A C 1
ATOM 940 O O . LEU A 1 118 ? 24.260 -6.471 -28.728 1.00 64.75 118 LEU A O 1
ATOM 944 N N . ASN A 1 119 ? 22.488 -5.610 -27.695 1.00 57.25 119 ASN A N 1
ATOM 945 C CA . ASN A 1 119 ? 21.681 -6.801 -27.933 1.00 57.25 119 ASN A CA 1
ATOM 946 C C . ASN A 1 119 ? 21.004 -6.678 -29.321 1.00 57.25 119 ASN A C 1
ATOM 948 O O . ASN A 1 119 ? 20.891 -5.578 -29.857 1.00 57.25 119 ASN A O 1
ATOM 952 N N . SER A 1 120 ? 20.580 -7.794 -29.917 1.00 51.12 120 SER A N 1
ATOM 953 C CA . SER A 1 120 ? 19.948 -7.810 -31.246 1.00 51.12 120 SER A CA 1
ATOM 954 C C . SER A 1 120 ? 18.446 -7.503 -31.251 1.00 51.12 120 SER A C 1
ATOM 956 O O . SER A 1 120 ? 17.818 -7.580 -32.303 1.00 51.12 120 SER A O 1
ATOM 958 N N . LEU A 1 121 ? 17.848 -7.176 -30.100 1.00 53.50 121 LEU A N 1
ATOM 959 C CA . LEU A 1 121 ? 16.404 -6.962 -29.984 1.00 53.50 121 LEU A CA 1
ATOM 960 C C . LEU A 1 121 ? 16.039 -5.479 -29.836 1.00 53.50 121 LEU A C 1
ATOM 962 O O . LEU A 1 121 ? 15.129 -5.047 -30.526 1.00 53.50 121 LEU A O 1
ATOM 966 N N . GLU A 1 122 ? 16.781 -4.695 -29.048 1.00 58.91 122 GLU A N 1
ATOM 967 C CA . GLU A 1 122 ? 16.600 -3.249 -28.842 1.00 58.91 122 GLU A CA 1
ATOM 968 C C . GLU A 1 122 ? 17.891 -2.619 -28.286 1.00 58.91 122 GLU A C 1
ATOM 970 O O . GLU A 1 122 ? 18.450 -3.065 -27.276 1.00 58.91 122 GLU A O 1
ATOM 975 N N . GLY A 1 123 ? 18.367 -1.545 -28.921 1.00 69.50 123 GLY A N 1
ATOM 976 C CA . GLY A 1 123 ? 19.600 -0.875 -28.522 1.00 69.50 123 GLY A CA 1
ATOM 977 C C . GLY A 1 123 ? 19.495 0.636 -28.630 1.00 69.50 123 GLY A C 1
ATOM 978 O O . GLY A 1 123 ? 19.309 1.170 -29.711 1.00 69.50 123 GLY A O 1
ATOM 979 N N . SER A 1 124 ? 19.676 1.334 -27.523 1.00 82.88 124 SER A N 1
ATOM 980 C CA . SER A 1 124 ? 19.914 2.769 -27.501 1.00 82.88 124 SER A CA 1
ATOM 981 C C . SER A 1 124 ? 21.402 3.082 -27.434 1.00 82.88 124 SER A C 1
ATOM 983 O O . SER A 1 124 ? 22.179 2.344 -26.822 1.00 82.88 124 SER A O 1
ATOM 985 N N . VAL A 1 125 ? 21.816 4.177 -28.065 1.00 86.00 125 VAL A N 1
ATOM 986 C CA . VAL A 1 125 ? 23.181 4.699 -27.966 1.00 86.00 125 VAL A CA 1
ATOM 987 C C . VAL A 1 125 ? 23.142 6.178 -27.658 1.00 86.00 125 VAL A C 1
ATOM 989 O O . VAL A 1 125 ? 22.368 6.937 -28.238 1.00 86.00 125 VAL A O 1
ATOM 992 N N . PHE A 1 126 ? 24.015 6.569 -26.740 1.00 89.00 126 PHE A N 1
ATOM 993 C CA . PHE A 1 126 ? 24.123 7.925 -26.247 1.00 89.00 126 PHE A CA 1
ATOM 994 C C . PHE A 1 126 ? 25.394 8.559 -26.794 1.00 89.00 126 PHE A C 1
ATOM 996 O O . PHE A 1 126 ? 26.493 8.023 -26.631 1.00 89.00 126 PHE A O 1
ATOM 1003 N N . TYR A 1 127 ? 25.237 9.715 -27.419 1.00 90.75 127 TYR A N 1
ATOM 1004 C CA . TYR A 1 127 ? 26.325 10.555 -27.886 1.00 90.75 127 TYR A CA 1
ATOM 1005 C C . TYR A 1 127 ? 26.344 11.865 -27.107 1.00 90.75 127 TYR A C 1
ATOM 1007 O O . TYR A 1 127 ? 25.295 12.415 -26.782 1.00 90.75 127 TYR A O 1
ATOM 1015 N N . LYS A 1 128 ? 27.539 12.398 -26.880 1.00 92.81 128 LYS A N 1
ATOM 1016 C CA . LYS A 1 128 ? 27.782 13.766 -26.427 1.00 92.81 128 LYS A CA 1
ATOM 1017 C C . LYS A 1 128 ? 28.665 14.447 -27.462 1.00 92.81 128 LYS A C 1
ATOM 1019 O O . LYS A 1 128 ? 29.801 14.044 -27.687 1.00 92.81 128 LYS A O 1
ATOM 1024 N N . ILE A 1 129 ? 28.096 15.418 -28.162 1.00 91.75 129 ILE A N 1
ATOM 1025 C CA . ILE A 1 129 ? 28.645 15.981 -29.394 1.00 91.75 129 ILE A CA 1
ATOM 1026 C C . ILE A 1 129 ? 28.937 17.462 -29.173 1.00 91.75 129 ILE A C 1
ATOM 1028 O O . ILE A 1 129 ? 28.010 18.264 -29.100 1.00 91.75 129 ILE A O 1
ATOM 1032 N N . HIS A 1 130 ? 30.209 17.838 -29.094 1.00 90.94 130 HIS A N 1
ATOM 1033 C CA . HIS A 1 130 ? 30.639 19.227 -28.937 1.00 90.94 130 HIS A CA 1
ATOM 1034 C C . HIS A 1 130 ? 30.803 19.897 -30.306 1.00 90.94 130 HIS A C 1
ATOM 1036 O O . HIS A 1 130 ? 31.585 19.437 -31.134 1.00 90.94 130 HIS A O 1
ATOM 1042 N N . ILE A 1 131 ? 30.073 20.987 -30.556 1.00 88.38 131 ILE A N 1
ATOM 1043 C CA . ILE A 1 131 ? 30.125 21.748 -31.820 1.00 88.38 131 ILE A CA 1
ATOM 1044 C C . ILE A 1 131 ? 30.831 23.088 -31.631 1.00 88.38 131 ILE A C 1
ATOM 1046 O O . ILE A 1 131 ? 31.672 23.482 -32.439 1.00 88.38 131 ILE A O 1
ATOM 1050 N N . SER A 1 132 ? 30.495 23.792 -30.559 1.00 88.44 132 SER A N 1
ATOM 1051 C CA . SER A 1 132 ? 31.104 25.058 -30.161 1.00 88.44 132 SER A CA 1
ATOM 1052 C C . SER A 1 132 ? 30.942 25.233 -28.657 1.00 88.44 132 SER A C 1
ATOM 1054 O O . SER A 1 132 ? 30.242 24.454 -28.012 1.00 88.44 132 SER A O 1
ATOM 1056 N N . ASP A 1 133 ? 31.520 26.292 -28.098 1.00 87.19 133 ASP A N 1
ATOM 1057 C CA . ASP A 1 133 ? 31.058 26.770 -26.797 1.00 87.19 133 ASP A CA 1
ATOM 1058 C C . ASP A 1 133 ? 29.598 27.241 -26.934 1.00 87.19 133 ASP A C 1
ATOM 1060 O O . ASP A 1 133 ? 29.203 27.776 -27.979 1.00 87.19 133 ASP A O 1
ATOM 1064 N N . GLY A 1 134 ? 28.774 26.990 -25.918 1.00 88.56 134 GLY A N 1
ATOM 1065 C CA . GLY A 1 134 ? 27.338 27.258 -25.967 1.00 88.56 134 GLY A CA 1
ATOM 1066 C C . GLY A 1 134 ? 26.540 26.376 -25.002 1.00 88.56 134 GLY A C 1
ATOM 1067 O O . GLY A 1 134 ? 27.140 25.626 -24.232 1.00 88.56 134 GLY A O 1
ATOM 1068 N N . PRO A 1 135 ? 25.200 26.484 -25.017 1.00 90.25 135 PRO A N 1
ATOM 1069 C CA . PRO A 1 135 ? 24.333 25.696 -24.148 1.00 90.25 135 PRO A CA 1
ATOM 1070 C C . PRO A 1 135 ? 24.305 24.212 -24.542 1.00 90.25 135 PRO A C 1
ATOM 1072 O O . PRO A 1 135 ? 24.583 23.841 -25.683 1.00 90.25 135 PRO A O 1
ATOM 1075 N N . ASP A 1 136 ? 23.931 23.364 -23.588 1.00 94.12 136 ASP A N 1
ATOM 1076 C CA . ASP A 1 136 ? 23.657 21.954 -23.850 1.00 94.12 136 ASP A CA 1
ATOM 1077 C C . ASP A 1 136 ? 22.259 21.775 -24.469 1.00 94.12 136 ASP A C 1
ATOM 1079 O O . ASP A 1 136 ? 21.326 22.524 -24.168 1.00 94.12 136 ASP A O 1
ATOM 1083 N N . HIS A 1 137 ? 22.105 20.751 -25.307 1.00 94.69 137 HIS A N 1
ATOM 1084 C CA . HIS A 1 137 ? 20.862 20.370 -25.977 1.00 94.69 137 HIS A CA 1
ATOM 1085 C C . HIS A 1 137 ? 20.612 18.869 -25.821 1.00 94.69 137 HIS A C 1
ATOM 1087 O O . HIS A 1 137 ? 21.548 18.083 -25.953 1.00 94.69 137 HIS A O 1
ATOM 1093 N N . LEU A 1 138 ? 19.361 18.463 -25.597 1.00 95.94 138 LEU A N 1
ATOM 1094 C CA . LEU A 1 138 ? 18.955 17.058 -25.511 1.00 95.94 138 LEU A CA 1
ATOM 1095 C C . LEU A 1 138 ? 18.095 16.709 -26.732 1.00 95.94 138 LEU A C 1
ATOM 1097 O O . LEU A 1 138 ? 17.099 17.377 -27.002 1.00 95.94 138 LEU A O 1
ATOM 1101 N N . ILE A 1 139 ? 18.488 15.689 -27.498 1.00 95.19 139 ILE A N 1
ATOM 1102 C CA . ILE A 1 139 ? 17.797 15.285 -28.734 1.00 95.19 139 ILE A CA 1
ATOM 1103 C C . ILE A 1 139 ? 17.595 13.769 -28.741 1.00 95.19 139 ILE A C 1
ATOM 1105 O O . ILE A 1 139 ? 18.514 13.015 -28.430 1.00 95.19 139 ILE A O 1
ATOM 1109 N N . VAL A 1 140 ? 16.402 13.322 -29.140 1.00 91.88 140 VAL A N 1
ATOM 1110 C CA . VAL A 1 140 ? 16.060 11.903 -29.321 1.00 91.88 140 VAL A CA 1
ATOM 1111 C C . VAL A 1 140 ? 15.735 11.641 -30.784 1.00 91.88 140 VAL A C 1
ATOM 1113 O O . VAL A 1 140 ? 14.929 12.358 -31.375 1.00 91.88 140 VAL A O 1
ATOM 1116 N N . GLN A 1 141 ? 16.331 10.603 -31.365 1.00 91.75 141 GLN A N 1
ATOM 1117 C CA . GLN A 1 141 ? 16.027 10.120 -32.714 1.00 91.75 141 GLN A CA 1
ATOM 1118 C C . GLN A 1 141 ? 15.966 8.585 -32.729 1.00 91.75 141 GLN A C 1
ATOM 1120 O O . GLN A 1 141 ? 16.512 7.932 -31.842 1.00 91.75 141 GLN A O 1
ATOM 1125 N N . SER A 1 142 ? 15.308 8.004 -33.734 1.00 87.44 142 SER A N 1
ATOM 1126 C CA . SER A 1 142 ? 15.207 6.547 -33.905 1.00 87.44 142 SER A CA 1
ATOM 1127 C C . SER A 1 142 ? 15.661 6.138 -35.304 1.00 87.44 142 SER A C 1
ATOM 1129 O O . SER A 1 142 ? 15.430 6.866 -36.271 1.00 87.44 142 SER A O 1
ATOM 1131 N N . ILE A 1 143 ? 16.305 4.977 -35.421 1.00 83.12 143 ILE A N 1
ATOM 1132 C CA . ILE A 1 143 ? 16.795 4.417 -36.682 1.00 83.12 143 ILE A CA 1
ATOM 1133 C C . ILE A 1 143 ? 16.361 2.959 -36.789 1.00 83.12 143 ILE A C 1
ATOM 1135 O O . ILE A 1 143 ? 16.748 2.132 -35.969 1.00 83.12 143 ILE A O 1
ATOM 1139 N N . ASN A 1 144 ? 15.664 2.621 -37.870 1.00 77.75 144 ASN A N 1
ATOM 1140 C CA . ASN A 1 144 ? 15.487 1.231 -38.273 1.00 77.75 144 ASN A CA 1
ATOM 1141 C C . ASN A 1 144 ? 16.744 0.750 -39.018 1.00 77.75 144 ASN A C 1
ATOM 1143 O O . ASN A 1 144 ? 17.050 1.212 -40.122 1.00 77.75 144 ASN A O 1
ATOM 1147 N N . VAL A 1 145 ? 17.495 -0.155 -38.389 1.00 76.00 145 VAL A N 1
ATOM 1148 C CA . VAL A 1 145 ? 18.793 -0.626 -38.884 1.00 76.00 145 VAL A CA 1
ATOM 1149 C C . VAL A 1 145 ? 18.624 -1.509 -40.115 1.00 76.00 145 VAL A C 1
ATOM 1151 O O . VAL A 1 145 ? 19.380 -1.348 -41.074 1.00 76.00 145 VAL A O 1
ATOM 1154 N N . ALA A 1 146 ? 17.604 -2.367 -40.144 1.00 70.44 146 ALA A N 1
ATOM 1155 C CA . ALA A 1 146 ? 17.321 -3.237 -41.283 1.00 70.44 146 ALA A CA 1
ATOM 1156 C C . ALA A 1 146 ? 17.040 -2.460 -42.584 1.00 70.44 146 ALA A C 1
ATOM 1158 O O . ALA A 1 146 ? 17.421 -2.906 -43.663 1.00 70.44 146 ALA A O 1
ATOM 1159 N N . LYS A 1 147 ? 16.438 -1.268 -42.494 1.00 69.62 147 LYS A N 1
ATOM 1160 C CA . LYS A 1 147 ? 16.128 -0.402 -43.648 1.00 69.62 147 LYS A CA 1
ATOM 1161 C C . LYS A 1 147 ? 17.246 0.582 -44.004 1.00 69.62 147 LYS A C 1
ATOM 1163 O O . LYS A 1 147 ? 17.181 1.227 -45.050 1.00 69.62 147 LYS A O 1
ATOM 1168 N N . SER A 1 148 ? 18.273 0.707 -43.161 1.00 62.31 148 SER A N 1
ATOM 1169 C CA . SER A 1 148 ? 19.332 1.711 -43.331 1.00 62.31 148 SER A CA 1
ATOM 1170 C C . SER A 1 148 ? 20.244 1.456 -44.544 1.00 62.31 148 SER A C 1
ATOM 1172 O O . SER A 1 148 ? 20.792 2.403 -45.099 1.00 62.31 148 SER A O 1
ATOM 1174 N N . GLY A 1 149 ? 20.382 0.204 -45.000 1.00 60.22 149 GLY A N 1
ATOM 1175 C CA . GLY A 1 149 ? 21.204 -0.145 -46.169 1.00 60.22 149 GLY A CA 1
ATOM 1176 C C . GLY A 1 149 ? 20.594 0.275 -47.511 1.00 60.22 149 GLY A C 1
ATOM 1177 O O . GLY A 1 149 ? 21.317 0.726 -48.397 1.00 60.22 149 GLY A O 1
ATOM 1178 N N . ASP A 1 150 ? 19.267 0.185 -47.637 1.00 56.47 150 ASP A N 1
ATOM 1179 C CA . ASP A 1 150 ? 18.539 0.461 -48.884 1.00 56.47 150 ASP A CA 1
ATOM 1180 C C . ASP A 1 150 ? 18.153 1.946 -49.044 1.00 56.47 150 ASP A C 1
ATOM 1182 O O . ASP A 1 150 ? 17.934 2.415 -50.160 1.00 56.47 150 ASP A O 1
ATOM 1186 N N . ALA A 1 151 ? 18.087 2.706 -47.942 1.00 59.00 151 ALA A N 1
ATOM 1187 C CA . ALA A 1 151 ? 17.641 4.107 -47.920 1.00 59.00 151 ALA A CA 1
ATOM 1188 C C . ALA A 1 151 ? 18.779 5.152 -48.005 1.00 59.00 151 ALA A C 1
ATOM 1190 O O . ALA A 1 151 ? 18.506 6.352 -48.079 1.00 59.00 151 ALA A O 1
ATOM 1191 N N . GLY A 1 152 ? 20.045 4.720 -48.010 1.00 71.75 152 GLY A N 1
ATOM 1192 C CA . GLY A 1 152 ? 21.219 5.598 -47.926 1.00 71.75 152 GLY A CA 1
ATOM 1193 C C . GLY A 1 152 ? 21.644 5.919 -46.486 1.00 71.75 152 GLY A C 1
ATOM 1194 O O . GLY A 1 152 ? 21.055 5.436 -45.525 1.00 71.75 152 GLY A O 1
ATOM 1195 N N . VAL A 1 153 ? 22.701 6.728 -46.326 1.00 78.81 153 VAL A N 1
ATOM 1196 C CA . VAL A 1 153 ? 23.284 7.064 -45.010 1.00 78.81 153 VAL A CA 1
ATOM 1197 C C . VAL A 1 153 ? 22.254 7.812 -44.142 1.00 78.81 153 VAL A C 1
ATOM 1199 O O . VAL A 1 153 ? 21.866 8.925 -44.515 1.00 78.81 153 VAL A O 1
ATOM 1202 N N . PRO A 1 154 ? 21.835 7.267 -42.979 1.00 85.19 154 PRO A N 1
ATOM 1203 C CA . PRO A 1 154 ? 20.913 7.953 -42.080 1.00 85.19 154 PRO A CA 1
ATOM 1204 C C . PRO A 1 154 ? 21.470 9.311 -41.647 1.00 85.19 154 PRO A C 1
ATOM 1206 O O . PRO A 1 154 ? 22.638 9.419 -41.261 1.00 85.19 154 PRO A O 1
ATOM 1209 N N . THR A 1 155 ? 20.632 10.345 -41.712 1.00 89.31 155 THR A N 1
ATOM 1210 C CA . THR A 1 155 ? 20.988 11.701 -41.276 1.00 89.31 155 THR A CA 1
ATOM 1211 C C . THR A 1 155 ? 20.361 11.986 -39.919 1.00 89.31 155 THR A C 1
ATOM 1213 O O . THR A 1 155 ? 19.150 11.864 -39.769 1.00 89.31 155 THR A O 1
ATOM 1216 N N . LEU A 1 156 ? 21.194 12.366 -38.953 1.00 91.00 156 LEU A N 1
ATOM 1217 C CA . LEU A 1 156 ? 20.810 12.702 -37.590 1.00 91.00 156 LEU A CA 1
ATOM 1218 C C . LEU A 1 156 ? 20.937 14.203 -37.357 1.00 91.00 156 LEU A C 1
ATOM 1220 O O . LEU A 1 156 ? 21.977 14.802 -37.640 1.00 91.00 156 LEU A O 1
ATOM 1224 N N . GLU A 1 157 ? 19.889 14.793 -36.796 1.00 93.56 157 GLU A N 1
ATOM 1225 C CA . GLU A 1 157 ? 19.882 16.199 -36.399 1.00 93.56 157 GLU A CA 1
ATOM 1226 C C . GLU A 1 157 ? 20.675 16.430 -35.108 1.00 93.56 157 GLU A C 1
ATOM 1228 O O . GLU A 1 157 ? 20.504 15.715 -34.120 1.00 93.56 157 GLU A O 1
ATOM 1233 N N . ILE A 1 158 ? 21.515 17.462 -35.109 1.00 93.25 158 ILE A N 1
ATOM 1234 C CA . ILE A 1 158 ? 22.253 17.959 -33.942 1.00 93.25 158 ILE A CA 1
ATOM 1235 C C . ILE A 1 158 ? 22.045 19.470 -33.794 1.00 93.25 158 ILE A C 1
ATOM 1237 O O . ILE A 1 158 ? 21.710 20.156 -34.761 1.00 93.25 158 ILE A O 1
ATOM 1241 N N . ALA A 1 159 ? 22.247 20.015 -32.594 1.00 92.44 159 ALA A N 1
ATOM 1242 C CA . ALA A 1 159 ? 22.137 21.455 -32.389 1.00 92.44 159 ALA A CA 1
ATOM 1243 C C . ALA A 1 159 ? 23.180 22.224 -33.221 1.00 92.44 159 ALA A C 1
ATOM 1245 O O . ALA A 1 159 ? 24.260 21.722 -33.543 1.00 92.44 159 ALA A O 1
ATOM 1246 N N . ASN A 1 160 ? 22.857 23.467 -33.580 1.00 90.62 160 ASN A N 1
ATOM 1247 C CA . ASN A 1 160 ? 23.729 24.303 -34.410 1.00 90.62 160 ASN A CA 1
ATOM 1248 C C . ASN A 1 160 ? 24.925 24.918 -33.653 1.00 90.62 160 ASN A C 1
ATOM 1250 O O . ASN A 1 160 ? 25.864 25.397 -34.292 1.00 90.62 160 ASN A O 1
ATOM 1254 N N . SER A 1 161 ? 24.908 24.881 -32.319 1.00 90.62 161 SER A N 1
ATOM 1255 C CA . SER A 1 161 ? 25.937 25.401 -31.413 1.00 90.62 161 SER A CA 1
ATOM 1256 C C . SER A 1 161 ? 25.930 24.627 -30.088 1.00 90.62 161 SER A C 1
ATOM 1258 O O . SER A 1 161 ? 25.007 23.855 -29.830 1.00 90.62 161 SER A O 1
ATOM 1260 N N . GLY A 1 162 ? 26.967 24.811 -29.267 1.00 92.00 162 GLY A N 1
ATOM 1261 C CA . GLY A 1 162 ? 27.061 24.188 -27.944 1.00 92.00 162 GLY A CA 1
ATOM 1262 C C . GLY A 1 162 ? 27.350 22.685 -27.988 1.00 92.00 162 GLY A C 1
ATOM 1263 O O . GLY A 1 162 ? 28.055 22.202 -28.884 1.00 92.00 162 GLY A O 1
ATOM 1264 N N . THR A 1 163 ? 26.799 21.947 -27.019 1.00 93.81 163 THR A N 1
ATOM 1265 C CA . THR A 1 163 ? 26.926 20.482 -26.918 1.00 93.81 163 THR A CA 1
ATOM 1266 C C . THR A 1 163 ? 25.571 19.813 -27.128 1.00 93.81 163 THR A C 1
ATOM 1268 O O . THR A 1 163 ? 24.590 20.162 -26.482 1.00 93.81 163 THR A O 1
ATOM 1271 N N . THR A 1 164 ? 25.497 18.807 -27.996 1.00 95.00 164 THR A N 1
ATOM 1272 C CA . THR A 1 164 ? 24.302 17.965 -28.155 1.00 95.00 164 THR A CA 1
ATOM 1273 C C . THR A 1 164 ? 24.493 16.632 -27.442 1.00 95.00 164 THR A C 1
ATOM 1275 O O . THR A 1 164 ? 25.366 15.853 -27.815 1.00 95.00 164 THR A O 1
ATOM 1278 N N . TYR A 1 165 ? 23.641 16.335 -26.468 1.00 95.31 165 TYR A N 1
ATOM 1279 C CA . TYR A 1 165 ? 23.423 14.991 -25.951 1.00 95.31 165 TYR A CA 1
ATOM 1280 C C . TYR A 1 165 ? 22.346 14.327 -26.814 1.00 95.31 165 TYR A C 1
ATOM 1282 O O . TYR A 1 165 ? 21.182 14.729 -26.805 1.00 95.31 165 TYR A O 1
ATOM 1290 N N . LEU A 1 166 ? 22.753 13.349 -27.617 1.00 93.69 166 LEU A N 1
ATOM 1291 C CA . LEU A 1 166 ? 21.904 12.678 -28.595 1.00 93.69 166 LEU A CA 1
ATOM 1292 C C . LEU A 1 166 ? 21.652 11.231 -28.162 1.00 93.69 166 LEU A C 1
ATOM 1294 O O . LEU A 1 166 ? 22.592 10.449 -28.033 1.00 93.69 166 LEU A O 1
ATOM 1298 N N . LEU A 1 167 ? 20.382 10.876 -27.986 1.00 92.19 167 LEU A N 1
ATOM 1299 C CA . LEU A 1 167 ? 19.909 9.508 -27.794 1.00 92.19 167 LEU A CA 1
ATOM 1300 C C . LEU A 1 167 ? 19.411 8.967 -29.137 1.00 92.19 167 LEU A C 1
ATOM 1302 O O . LEU A 1 167 ? 18.478 9.517 -29.724 1.00 92.19 167 LEU A O 1
ATOM 1306 N N . ILE A 1 168 ? 20.025 7.886 -29.610 1.00 89.69 168 ILE A N 1
ATOM 1307 C CA . ILE A 1 168 ? 19.613 7.164 -30.815 1.00 89.69 168 ILE A CA 1
ATOM 1308 C C . ILE A 1 168 ? 19.002 5.834 -30.390 1.00 89.69 168 ILE A C 1
ATOM 1310 O O . ILE A 1 168 ? 19.718 5.000 -29.841 1.00 89.69 168 ILE A O 1
ATOM 1314 N N . ASN A 1 169 ? 17.720 5.615 -30.671 1.00 86.19 169 ASN A N 1
ATOM 1315 C CA . ASN A 1 169 ? 17.079 4.310 -30.505 1.00 86.19 169 ASN A CA 1
ATOM 1316 C C . ASN A 1 169 ? 17.236 3.502 -31.800 1.00 86.19 169 ASN A C 1
ATOM 1318 O O . ASN A 1 169 ? 16.885 3.990 -32.874 1.00 86.19 169 ASN A O 1
ATOM 1322 N N . PHE A 1 170 ? 17.741 2.277 -31.725 1.00 81.62 170 PHE A N 1
ATOM 1323 C CA . PHE A 1 170 ? 17.822 1.372 -32.866 1.00 81.62 170 PHE A CA 1
ATOM 1324 C C . PHE A 1 170 ? 16.673 0.366 -32.854 1.00 81.62 170 PHE A C 1
ATOM 1326 O O . PHE A 1 170 ? 16.421 -0.293 -31.847 1.00 81.62 170 PHE A O 1
ATOM 1333 N N . GLU A 1 171 ? 16.039 0.205 -34.009 1.00 76.06 171 GLU A N 1
ATOM 1334 C CA . GLU A 1 171 ? 15.016 -0.802 -34.281 1.00 76.06 171 GLU A CA 1
ATOM 1335 C C . GLU A 1 171 ? 15.589 -1.853 -35.246 1.00 76.06 171 GLU A C 1
ATOM 1337 O O . GLU A 1 171 ? 16.324 -1.505 -36.175 1.00 76.06 171 GLU A O 1
ATOM 1342 N N . GLU A 1 172 ? 15.236 -3.128 -35.054 1.00 72.62 172 GLU A N 1
ATOM 1343 C CA . GLU A 1 172 ? 15.590 -4.237 -35.961 1.00 72.62 172 GLU A CA 1
ATOM 1344 C C . GLU A 1 172 ? 17.112 -4.384 -36.209 1.00 72.62 172 GLU A C 1
ATOM 1346 O O . GLU A 1 172 ? 17.563 -4.440 -37.355 1.00 72.62 172 GLU A O 1
ATOM 1351 N N . ILE A 1 173 ? 17.927 -4.438 -35.142 1.00 73.88 173 ILE A N 1
ATOM 1352 C CA . ILE A 1 173 ? 19.387 -4.631 -35.245 1.00 73.88 173 ILE A CA 1
ATOM 1353 C C . 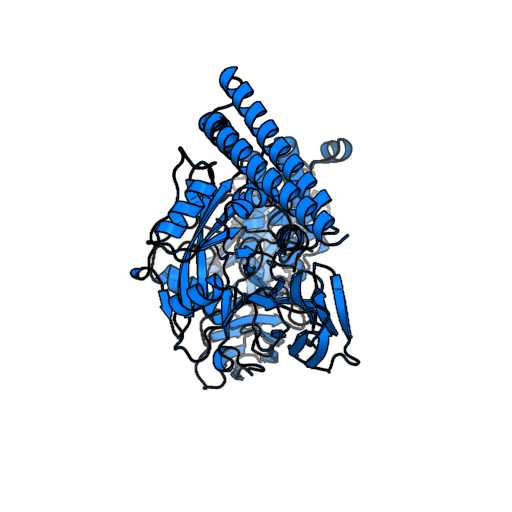ILE A 1 173 ? 19.693 -6.069 -35.719 1.00 73.88 173 ILE A C 1
ATOM 1355 O O . ILE A 1 173 ? 19.344 -7.024 -35.023 1.00 73.88 173 ILE A O 1
ATOM 1359 N N . PRO A 1 174 ? 20.380 -6.272 -36.860 1.00 70.94 174 PRO A N 1
ATOM 1360 C CA . PRO A 1 174 ? 20.785 -7.604 -37.299 1.00 70.94 174 PRO A CA 1
ATOM 1361 C C . PRO A 1 174 ? 21.697 -8.305 -36.283 1.00 70.94 174 PRO A C 1
ATOM 1363 O O . PRO A 1 174 ? 22.569 -7.672 -35.685 1.00 70.94 174 PRO A O 1
ATOM 1366 N N . ASN A 1 175 ? 21.535 -9.627 -36.145 1.00 68.62 175 ASN A N 1
ATOM 1367 C CA . ASN A 1 175 ? 22.471 -10.465 -35.388 1.00 68.62 175 ASN A CA 1
ATOM 1368 C C . ASN A 1 175 ? 23.892 -10.374 -35.983 1.00 68.62 175 ASN A C 1
ATOM 1370 O O . ASN A 1 175 ? 24.030 -10.199 -37.194 1.00 68.62 175 ASN A O 1
ATOM 1374 N N . ASP A 1 176 ? 24.920 -10.599 -35.155 1.00 71.06 176 ASP A N 1
ATOM 1375 C CA . ASP A 1 176 ? 26.350 -10.499 -35.492 1.00 71.06 176 ASP A CA 1
ATOM 1376 C C . ASP A 1 176 ? 26.845 -9.036 -35.579 1.00 71.06 176 ASP A C 1
ATOM 1378 O O . ASP A 1 176 ? 26.526 -8.218 -34.709 1.00 71.06 176 ASP A O 1
ATOM 1382 N N . VAL A 1 177 ? 27.667 -8.690 -36.574 1.00 73.06 177 VAL A N 1
ATOM 1383 C CA . VAL A 1 177 ? 28.292 -7.368 -36.697 1.00 73.06 177 VAL A CA 1
ATOM 1384 C C . VAL A 1 177 ? 27.529 -6.477 -37.676 1.00 73.06 177 VAL A C 1
ATOM 1386 O O . VAL A 1 177 ? 27.544 -6.720 -38.881 1.00 73.06 177 VAL A O 1
ATOM 1389 N N . SER A 1 178 ? 26.990 -5.359 -37.192 1.00 77.12 178 SER A N 1
ATOM 1390 C CA . SER A 1 178 ? 26.480 -4.271 -38.035 1.00 77.12 178 SER A CA 1
ATOM 1391 C C . SER A 1 178 ? 27.446 -3.087 -38.028 1.00 77.12 178 SER A C 1
ATOM 1393 O O . SER A 1 178 ? 27.882 -2.629 -36.976 1.00 77.12 178 SER A O 1
ATOM 1395 N N . LYS A 1 179 ? 27.802 -2.558 -39.202 1.00 79.56 179 LYS A N 1
ATOM 1396 C CA . LYS A 1 179 ? 28.562 -1.304 -39.322 1.00 79.56 179 LYS A CA 1
ATOM 1397 C C . LYS A 1 179 ? 27.636 -0.221 -39.843 1.00 79.56 179 LYS A C 1
ATOM 1399 O O . LYS A 1 179 ? 27.169 -0.310 -40.972 1.00 79.56 179 LYS A O 1
ATOM 1404 N N . LEU A 1 180 ? 27.409 0.794 -39.027 1.00 79.69 180 LEU A N 1
ATOM 1405 C CA . LEU A 1 180 ? 26.560 1.928 -39.346 1.00 79.69 180 LEU A CA 1
ATOM 1406 C C . LEU A 1 180 ? 27.429 3.161 -39.557 1.00 79.69 180 LEU A C 1
ATOM 1408 O O . LEU A 1 180 ? 28.395 3.389 -38.830 1.00 79.69 180 LEU A O 1
ATOM 1412 N N . ILE A 1 181 ? 27.094 3.936 -40.580 1.00 82.56 181 ILE A N 1
ATOM 1413 C CA . ILE A 1 181 ? 27.644 5.269 -40.809 1.00 82.56 181 ILE A CA 1
ATOM 1414 C C . ILE A 1 181 ? 26.470 6.225 -40.697 1.00 82.56 181 ILE A C 1
ATOM 1416 O O . ILE A 1 181 ? 25.412 5.966 -41.263 1.00 82.56 181 ILE A O 1
ATOM 1420 N N . PHE A 1 182 ? 26.670 7.320 -39.979 1.00 84.94 182 PHE A N 1
ATOM 1421 C CA . PHE A 1 182 ? 25.673 8.358 -39.786 1.00 84.94 182 PHE A CA 1
ATOM 1422 C C . PHE A 1 182 ? 26.208 9.678 -40.318 1.00 84.94 182 PHE A C 1
ATOM 1424 O O . PHE A 1 182 ? 27.374 10.021 -40.101 1.00 84.94 182 PHE A O 1
ATOM 1431 N N . ALA A 1 183 ? 25.347 10.426 -40.995 1.00 88.44 183 ALA A N 1
ATOM 1432 C CA . ALA A 1 183 ? 25.581 11.822 -41.313 1.00 88.44 183 ALA A CA 1
ATOM 1433 C C . ALA A 1 183 ? 24.987 12.681 -40.190 1.00 88.44 183 ALA A C 1
ATOM 1435 O O . ALA A 1 183 ? 23.858 12.448 -39.773 1.00 88.44 183 ALA A O 1
ATOM 1436 N N . LEU A 1 184 ? 25.729 13.664 -39.690 1.00 89.75 184 LEU A N 1
ATOM 1437 C CA . LEU A 1 184 ? 25.243 14.611 -38.687 1.00 89.75 184 LEU A CA 1
ATOM 1438 C C . LEU A 1 184 ? 24.982 15.955 -39.366 1.00 89.75 184 LEU A C 1
ATOM 1440 O O . LEU A 1 184 ? 25.883 16.546 -39.979 1.00 89.75 184 LEU A O 1
ATOM 1444 N N . ARG A 1 185 ? 23.748 16.442 -39.252 1.00 92.88 185 ARG A N 1
ATOM 1445 C CA . ARG A 1 185 ? 23.312 17.728 -39.795 1.00 92.88 185 ARG A CA 1
ATOM 1446 C C . ARG A 1 185 ? 22.959 18.669 -38.656 1.00 92.88 185 ARG A C 1
ATOM 1448 O O . ARG A 1 185 ? 22.218 18.299 -37.753 1.00 92.88 185 ARG A O 1
ATOM 1455 N N . LYS A 1 186 ? 23.503 19.886 -38.693 1.00 92.19 186 LYS A N 1
ATOM 1456 C CA . LYS A 1 186 ? 23.094 20.923 -37.747 1.00 92.19 186 LYS A CA 1
ATOM 1457 C C . LYS A 1 186 ? 21.689 21.384 -38.100 1.00 92.19 186 LYS A C 1
ATOM 1459 O O . LYS A 1 186 ? 21.399 21.627 -39.271 1.00 92.19 186 LYS A O 1
ATOM 1464 N N . GLN A 1 187 ? 20.845 21.561 -37.093 1.00 90.69 187 GLN A N 1
ATOM 1465 C CA . GLN A 1 187 ? 19.511 22.118 -37.280 1.00 90.69 187 GLN A CA 1
ATOM 1466 C C . GLN A 1 187 ? 19.592 23.467 -38.013 1.00 90.69 187 GLN A C 1
ATOM 1468 O O . GLN A 1 187 ? 20.247 24.402 -37.550 1.00 90.69 187 GLN A O 1
ATOM 1473 N N . GLY A 1 188 ? 18.916 23.553 -39.161 1.00 86.50 188 GLY A N 1
ATOM 1474 C CA . GLY A 1 188 ? 18.915 24.729 -40.038 1.00 86.50 188 GLY A CA 1
ATOM 1475 C C . GLY A 1 188 ? 19.884 24.656 -41.226 1.00 86.50 188 GLY A C 1
ATOM 1476 O O . GLY A 1 188 ? 19.728 25.441 -42.161 1.00 86.50 188 GLY A O 1
ATOM 1477 N N . ASP A 1 189 ? 20.821 23.704 -41.249 1.00 90.88 189 ASP A N 1
ATOM 1478 C CA . ASP A 1 189 ? 21.679 23.470 -42.413 1.00 90.88 189 ASP A CA 1
ATOM 1479 C C . ASP A 1 189 ? 20.923 22.691 -43.504 1.00 90.88 189 ASP A C 1
ATOM 1481 O O . ASP A 1 189 ? 20.110 21.808 -43.231 1.00 90.88 189 ASP A O 1
ATOM 1485 N N . ALA A 1 190 ? 21.227 22.976 -44.774 1.00 87.62 190 ALA A N 1
ATOM 1486 C CA . ALA A 1 190 ? 20.647 22.242 -45.902 1.00 87.62 190 ALA A CA 1
ATOM 1487 C C . ALA A 1 190 ? 21.248 20.831 -46.063 1.00 87.62 190 ALA A C 1
ATOM 1489 O O . ALA A 1 190 ? 20.548 19.901 -46.460 1.00 87.62 190 ALA A O 1
ATOM 1490 N N . ASN A 1 191 ? 22.534 20.669 -45.735 1.00 87.12 191 ASN A N 1
ATOM 1491 C CA . ASN A 1 191 ? 23.310 19.445 -45.941 1.00 87.12 191 ASN A CA 1
ATOM 1492 C C . ASN A 1 191 ? 24.020 19.026 -44.642 1.00 87.12 191 ASN A C 1
ATOM 1494 O O . ASN A 1 191 ? 24.344 19.892 -43.829 1.00 87.12 191 ASN A O 1
ATOM 1498 N N . PRO A 1 192 ? 24.287 17.725 -44.433 1.00 86.44 192 PRO A N 1
ATOM 1499 C CA . PRO A 1 192 ? 25.088 17.268 -43.304 1.00 86.44 192 PRO A CA 1
ATOM 1500 C C . PRO A 1 192 ? 26.529 17.780 -43.394 1.00 86.44 192 PRO A C 1
ATOM 1502 O O . PRO A 1 192 ? 27.100 17.877 -44.481 1.00 86.44 192 PRO A O 1
ATOM 1505 N N . SER A 1 193 ? 27.111 18.069 -42.232 1.00 81.50 193 SER A N 1
ATOM 1506 C CA . SER A 1 193 ? 28.438 18.689 -42.107 1.00 81.50 193 SER A CA 1
ATOM 1507 C C . SER A 1 193 ? 29.471 17.761 -41.466 1.00 81.50 193 SER A C 1
ATOM 1509 O O . SER A 1 193 ? 30.671 18.008 -41.581 1.00 81.50 193 SER A O 1
ATOM 1511 N N . TYR A 1 194 ? 29.027 16.687 -40.807 1.00 84.88 194 TYR A N 1
ATOM 1512 C CA . TYR A 1 194 ? 29.908 15.725 -40.148 1.00 84.88 194 TYR A CA 1
ATOM 1513 C C . TYR A 1 194 ? 29.444 14.294 -40.393 1.00 84.88 194 TYR A C 1
ATOM 1515 O O . TYR A 1 194 ? 28.286 14.051 -40.732 1.00 84.88 194 TYR A O 1
ATOM 1523 N N . TRP A 1 195 ? 30.345 13.340 -40.174 1.00 83.12 195 TRP A N 1
ATOM 1524 C CA . TRP A 1 195 ? 30.042 11.915 -40.244 1.00 83.12 195 TRP A CA 1
ATOM 1525 C C . TRP A 1 195 ? 30.639 11.189 -39.054 1.00 83.12 195 TRP A C 1
ATOM 1527 O O . TRP A 1 195 ? 31.721 11.532 -38.580 1.00 83.12 195 TRP A O 1
ATOM 1537 N N . THR A 1 196 ? 29.943 10.159 -38.596 1.00 82.69 196 THR A N 1
ATOM 1538 C CA . THR A 1 196 ? 30.446 9.259 -37.564 1.00 82.69 196 THR A CA 1
ATOM 1539 C C . THR A 1 196 ? 30.072 7.822 -37.892 1.00 82.69 196 THR A C 1
ATOM 1541 O O . THR A 1 196 ? 29.178 7.565 -38.699 1.00 82.69 196 THR A O 1
ATOM 1544 N N . GLY A 1 197 ? 30.814 6.882 -37.322 1.00 79.44 197 GLY A N 1
ATOM 1545 C CA . GLY A 1 197 ? 30.600 5.460 -37.511 1.00 79.44 197 GLY A CA 1
ATOM 1546 C C . GLY A 1 197 ? 30.217 4.792 -36.202 1.00 79.44 197 GLY A C 1
ATOM 1547 O O . GLY A 1 197 ? 30.499 5.278 -35.110 1.00 79.44 197 GLY A O 1
ATOM 1548 N N . LEU A 1 198 ? 29.600 3.628 -36.309 1.00 82.25 198 LEU A N 1
ATOM 1549 C CA . LEU A 1 198 ? 29.377 2.757 -35.176 1.00 82.25 198 LEU A CA 1
ATOM 1550 C C . LEU A 1 198 ? 29.468 1.316 -35.639 1.00 82.25 198 LEU A C 1
ATOM 1552 O O . LEU A 1 198 ? 28.859 0.931 -36.635 1.00 82.25 198 LEU A O 1
ATOM 1556 N N . LYS A 1 199 ? 30.257 0.515 -34.929 1.00 79.25 199 LYS A N 1
ATOM 1557 C CA . LYS A 1 199 ? 30.233 -0.931 -35.103 1.00 79.25 199 LYS A CA 1
ATOM 1558 C C . LYS A 1 199 ? 29.390 -1.493 -33.969 1.00 79.25 199 LYS A C 1
ATOM 1560 O O . LYS A 1 199 ? 29.753 -1.356 -32.809 1.00 79.25 199 LYS A O 1
ATOM 1565 N N . LEU A 1 200 ? 28.263 -2.088 -34.307 1.00 77.62 200 LEU A N 1
ATOM 1566 C CA . LEU A 1 200 ? 27.443 -2.844 -33.383 1.00 77.62 200 LEU A CA 1
ATOM 1567 C C . LEU A 1 200 ? 27.868 -4.298 -33.477 1.00 77.62 200 LEU A C 1
ATOM 1569 O O . LEU A 1 200 ? 27.855 -4.877 -34.559 1.00 77.62 200 LEU A O 1
ATOM 1573 N N . GLU A 1 201 ? 28.281 -4.867 -32.359 1.00 74.38 201 GLU A N 1
ATOM 1574 C CA . GLU A 1 201 ? 28.433 -6.306 -32.207 1.00 74.38 201 GLU A CA 1
ATOM 1575 C C . GLU A 1 201 ? 27.255 -6.790 -31.372 1.00 74.38 201 GLU A C 1
ATOM 1577 O O . GLU A 1 201 ? 26.987 -6.252 -30.301 1.00 74.38 201 GLU A O 1
ATOM 1582 N N . THR A 1 202 ? 26.523 -7.769 -31.887 1.00 71.00 202 THR A N 1
ATOM 1583 C CA . THR A 1 202 ? 25.462 -8.442 -31.146 1.00 71.00 202 THR A CA 1
ATOM 1584 C C . THR A 1 202 ? 25.892 -9.897 -30.963 1.00 71.00 202 THR A C 1
ATOM 1586 O O . THR A 1 202 ? 26.025 -10.630 -31.950 1.00 71.00 202 THR A O 1
ATOM 1589 N N . PRO A 1 203 ? 26.196 -10.344 -29.727 1.00 66.88 203 PRO A N 1
ATOM 1590 C CA . PRO A 1 203 ? 26.576 -11.728 -29.490 1.00 66.88 203 PRO A CA 1
ATOM 1591 C C . PRO A 1 203 ? 25.463 -12.645 -29.978 1.00 66.88 203 PRO A C 1
ATOM 1593 O O . PRO A 1 203 ? 24.287 -12.356 -29.754 1.00 66.88 203 PRO A O 1
ATOM 1596 N N . THR A 1 204 ? 25.822 -13.765 -30.606 1.00 75.19 204 THR A N 1
ATOM 1597 C CA . THR A 1 204 ? 24.822 -14.755 -31.001 1.00 75.19 204 THR A CA 1
ATOM 1598 C C . THR A 1 204 ? 24.035 -15.196 -29.763 1.00 75.19 204 THR A C 1
ATOM 1600 O O . THR A 1 204 ? 24.637 -15.734 -28.824 1.00 75.19 204 THR A O 1
ATOM 1603 N N . PRO A 1 205 ? 22.713 -14.964 -29.720 1.00 82.06 205 PRO A N 1
ATOM 1604 C CA . PRO A 1 205 ? 21.948 -15.220 -28.515 1.00 82.06 205 PRO A CA 1
ATOM 1605 C C . PRO A 1 205 ? 21.790 -16.724 -28.266 1.00 82.06 205 PRO A C 1
ATOM 1607 O O . PRO A 1 205 ? 21.842 -17.551 -29.183 1.00 82.06 205 PRO A O 1
ATOM 1610 N N . GLY A 1 206 ? 21.575 -17.079 -27.004 1.00 88.56 206 GLY A N 1
ATOM 1611 C CA . GLY A 1 206 ? 20.905 -18.324 -26.637 1.00 88.56 206 GLY A CA 1
ATOM 1612 C C . GLY A 1 206 ? 19.419 -18.063 -26.395 1.00 88.56 206 GLY A C 1
ATOM 1613 O O . GLY A 1 206 ? 19.001 -16.918 -26.242 1.00 88.56 206 GLY A O 1
ATOM 1614 N N . ASN A 1 207 ? 18.609 -19.116 -26.350 1.00 92.00 207 ASN A N 1
ATOM 1615 C CA . ASN A 1 207 ? 17.184 -19.012 -26.032 1.00 92.00 207 ASN A CA 1
ATOM 1616 C C . ASN A 1 207 ? 16.930 -19.522 -24.609 1.00 92.00 207 ASN A C 1
ATOM 1618 O O . ASN A 1 207 ? 17.278 -20.661 -24.295 1.00 92.00 207 ASN A O 1
ATOM 1622 N N . LEU A 1 208 ? 16.316 -18.707 -23.760 1.00 95.88 208 LEU A N 1
ATOM 1623 C CA . LEU A 1 208 ? 15.866 -19.088 -22.428 1.00 95.88 208 LEU A CA 1
ATOM 1624 C C . LEU A 1 208 ? 14.366 -19.404 -22.465 1.00 95.88 208 LEU A C 1
ATOM 1626 O O . LEU A 1 208 ? 13.568 -18.553 -22.835 1.00 95.88 208 LEU A O 1
ATOM 1630 N N . ASP A 1 209 ? 13.998 -20.607 -22.035 1.00 97.31 209 ASP A N 1
ATOM 1631 C CA . ASP A 1 209 ? 12.624 -21.124 -21.977 1.00 97.31 209 ASP A CA 1
ATOM 1632 C C . ASP A 1 209 ? 12.229 -21.327 -20.505 1.00 97.31 209 ASP A C 1
ATOM 1634 O O . ASP A 1 209 ? 12.787 -22.198 -19.826 1.00 97.31 209 ASP A O 1
ATOM 1638 N N . VAL A 1 210 ? 11.333 -20.480 -19.985 1.00 98.12 210 VAL A N 1
ATOM 1639 C CA . VAL A 1 210 ? 10.971 -20.416 -18.560 1.00 98.12 210 VAL A CA 1
ATOM 1640 C C . VAL A 1 210 ? 9.534 -20.869 -18.340 1.00 98.12 210 VAL A C 1
ATOM 1642 O O . VAL A 1 210 ? 8.592 -20.289 -18.876 1.00 98.12 210 VAL A O 1
ATOM 1645 N N . HIS A 1 211 ? 9.367 -21.863 -17.467 1.00 97.56 211 HIS A N 1
ATOM 1646 C CA . HIS A 1 211 ? 8.063 -22.350 -17.012 1.00 97.56 211 HIS A CA 1
ATOM 1647 C C . HIS A 1 211 ? 7.973 -22.184 -15.503 1.00 97.56 211 HIS A C 1
ATOM 1649 O O . HIS A 1 211 ? 8.820 -22.707 -14.780 1.00 97.56 211 HIS A O 1
ATOM 1655 N N . ILE A 1 212 ? 6.956 -21.461 -15.038 1.00 97.81 212 ILE A N 1
ATOM 1656 C CA . ILE A 1 212 ? 6.712 -21.202 -13.616 1.00 97.81 212 ILE A CA 1
ATOM 1657 C C . ILE A 1 212 ? 5.404 -21.885 -13.235 1.00 97.81 212 ILE A C 1
ATOM 1659 O O . ILE A 1 212 ? 4.368 -21.632 -13.860 1.00 97.81 212 ILE A O 1
ATOM 1663 N N . THR A 1 213 ? 5.457 -22.753 -12.227 1.00 96.81 213 THR A N 1
ATOM 1664 C CA . THR A 1 213 ? 4.287 -23.487 -11.737 1.00 96.81 213 THR A CA 1
ATOM 1665 C C . THR A 1 213 ? 4.130 -23.400 -10.227 1.00 96.81 213 THR A C 1
ATOM 1667 O O . THR A 1 213 ? 5.124 -23.355 -9.503 1.00 96.81 213 THR A O 1
ATOM 1670 N N . ASP A 1 214 ? 2.887 -23.442 -9.749 1.00 93.12 214 ASP A N 1
ATOM 1671 C CA . ASP A 1 214 ? 2.576 -23.633 -8.329 1.00 93.12 214 ASP A CA 1
ATOM 1672 C C . ASP A 1 214 ? 2.818 -25.090 -7.866 1.00 93.12 214 ASP A C 1
ATOM 1674 O O . ASP A 1 214 ? 3.225 -25.974 -8.632 1.00 93.12 214 ASP A O 1
ATOM 1678 N N . GLU A 1 215 ? 2.553 -25.355 -6.589 1.00 91.12 215 GLU A N 1
ATOM 1679 C CA . GLU A 1 215 ? 2.627 -26.674 -5.956 1.00 91.12 215 GLU A CA 1
ATOM 1680 C C . GLU A 1 215 ? 1.678 -27.718 -6.577 1.00 91.12 215 GLU A C 1
ATOM 1682 O O . GLU A 1 215 ? 1.888 -28.921 -6.421 1.00 91.12 215 GLU A O 1
ATOM 1687 N N . THR A 1 216 ? 0.665 -27.274 -7.328 1.00 90.44 216 THR A N 1
ATOM 1688 C CA . THR A 1 216 ? -0.289 -28.126 -8.055 1.00 90.44 216 THR A CA 1
ATOM 1689 C C . THR A 1 216 ? 0.114 -28.365 -9.516 1.00 90.44 216 THR A C 1
ATOM 1691 O O . THR A 1 216 ? -0.630 -28.994 -10.268 1.00 90.44 216 THR A O 1
ATOM 1694 N N . ASN A 1 217 ? 1.304 -27.902 -9.920 1.00 92.12 217 ASN A N 1
ATOM 1695 C CA . ASN A 1 217 ? 1.821 -27.916 -11.293 1.00 92.12 217 ASN A CA 1
ATOM 1696 C C . ASN A 1 217 ? 0.999 -27.081 -12.289 1.00 92.12 217 ASN A C 1
ATOM 1698 O O . ASN A 1 217 ? 1.114 -27.275 -13.502 1.00 92.12 217 ASN A O 1
ATOM 1702 N N . ARG A 1 218 ? 0.173 -26.143 -11.813 1.00 92.06 218 ARG A N 1
ATOM 1703 C CA . ARG A 1 218 ? -0.509 -25.191 -12.697 1.00 92.06 218 ARG A CA 1
ATOM 1704 C C . ARG A 1 218 ? 0.440 -24.059 -13.034 1.00 92.06 218 ARG A C 1
ATOM 1706 O O . ARG A 1 218 ? 1.232 -23.649 -12.193 1.00 92.06 218 ARG A O 1
ATOM 1713 N N . SER A 1 219 ? 0.360 -23.557 -14.263 1.00 94.44 219 SER A N 1
ATOM 1714 C CA . SER A 1 219 ? 1.125 -22.377 -14.648 1.00 94.44 219 SER A CA 1
ATOM 1715 C C . SER A 1 219 ? 0.623 -21.148 -13.896 1.00 94.44 219 SER A C 1
ATOM 1717 O O . SER A 1 219 ? -0.586 -20.899 -13.836 1.00 94.44 219 SER A O 1
ATOM 1719 N N . THR A 1 220 ? 1.562 -20.393 -13.334 1.00 94.19 220 THR A N 1
ATOM 1720 C CA . THR A 1 220 ? 1.259 -19.355 -12.351 1.00 94.19 220 THR A CA 1
ATOM 1721 C C . THR A 1 220 ? 1.898 -18.030 -12.757 1.00 94.19 220 THR A C 1
ATOM 1723 O O . THR A 1 220 ? 3.113 -18.003 -12.973 1.00 94.19 220 THR A O 1
ATOM 1726 N N . PRO A 1 221 ? 1.113 -16.935 -12.851 1.00 96.50 221 PRO A N 1
ATOM 1727 C CA . PRO A 1 221 ? 1.654 -15.594 -13.025 1.00 96.50 221 PRO A CA 1
ATOM 1728 C C . PRO A 1 221 ? 2.650 -15.249 -11.921 1.00 96.50 221 PRO A C 1
ATOM 1730 O O . PRO A 1 221 ? 2.456 -15.616 -10.761 1.00 96.50 221 PRO A O 1
ATOM 1733 N N . ALA A 1 222 ? 3.699 -14.515 -12.263 1.00 96.31 222 ALA A N 1
ATOM 1734 C CA . ALA A 1 222 ? 4.754 -14.168 -11.327 1.00 96.31 222 ALA A CA 1
ATOM 1735 C C . ALA A 1 222 ? 5.363 -12.807 -11.646 1.00 96.31 222 ALA A C 1
ATOM 1737 O O . ALA A 1 222 ? 5.282 -12.302 -12.766 1.00 96.31 222 ALA A O 1
ATOM 1738 N N . LEU A 1 223 ? 6.006 -12.233 -10.637 1.00 95.12 223 LEU A N 1
ATOM 1739 C CA . LEU A 1 223 ? 6.865 -11.073 -10.797 1.00 95.12 223 LEU A CA 1
ATOM 1740 C C . LEU A 1 223 ? 8.253 -11.591 -11.160 1.00 95.12 223 LEU A C 1
ATOM 1742 O O . LEU A 1 223 ? 8.864 -12.336 -10.389 1.00 95.12 223 LEU A O 1
ATOM 1746 N N . VAL A 1 224 ? 8.742 -11.233 -12.342 1.00 94.94 224 VAL A N 1
ATOM 1747 C CA . VAL A 1 224 ? 9.974 -11.789 -12.911 1.00 94.94 224 VAL A CA 1
ATOM 1748 C C . VAL A 1 224 ? 10.994 -10.686 -13.122 1.00 94.94 224 VAL A C 1
ATOM 1750 O O . VAL A 1 224 ? 10.671 -9.612 -13.619 1.00 94.94 224 VAL A O 1
ATOM 1753 N N . ARG A 1 225 ? 12.244 -10.965 -12.762 1.00 92.19 225 ARG A N 1
ATOM 1754 C CA . ARG A 1 225 ? 13.398 -10.111 -13.037 1.00 92.19 225 ARG A CA 1
ATOM 1755 C C . ARG A 1 225 ? 14.535 -10.974 -13.571 1.00 92.19 225 ARG A C 1
ATOM 1757 O O . ARG A 1 225 ? 14.910 -11.969 -12.956 1.00 92.19 225 ARG A O 1
ATOM 1764 N N . ILE A 1 226 ? 15.092 -10.581 -14.710 1.00 91.56 226 ILE A N 1
ATOM 1765 C CA . ILE A 1 226 ? 16.215 -11.258 -15.365 1.00 91.56 226 ILE A CA 1
ATOM 1766 C C . ILE A 1 226 ? 17.394 -10.287 -15.348 1.00 91.56 226 ILE A C 1
ATOM 1768 O O . ILE A 1 226 ? 17.249 -9.147 -15.780 1.00 91.56 226 ILE A O 1
ATOM 1772 N N . VAL A 1 227 ? 18.539 -10.706 -14.811 1.00 88.81 227 VAL A N 1
ATOM 1773 C CA . VAL A 1 227 ? 19.700 -9.835 -14.570 1.00 88.81 227 VAL A CA 1
ATOM 1774 C C . VAL A 1 227 ? 20.943 -10.439 -15.198 1.00 88.81 227 VAL A C 1
ATOM 1776 O O . VAL A 1 227 ? 21.270 -11.590 -14.926 1.00 88.81 227 VAL A O 1
ATOM 1779 N N . ASN A 1 228 ? 21.673 -9.675 -16.001 1.00 87.19 228 ASN A N 1
ATOM 1780 C CA . ASN A 1 228 ? 22.995 -10.083 -16.459 1.00 87.19 228 ASN A CA 1
ATOM 1781 C C . ASN A 1 228 ? 23.990 -9.954 -15.294 1.00 87.19 228 ASN A C 1
ATOM 1783 O O . ASN A 1 228 ? 24.128 -8.874 -14.724 1.00 87.19 228 ASN A O 1
ATOM 1787 N N . LYS A 1 229 ? 24.683 -11.034 -14.918 1.00 84.56 229 LYS A N 1
ATOM 1788 C CA . LYS A 1 229 ? 25.540 -11.045 -13.715 1.00 84.56 229 LYS A CA 1
ATOM 1789 C C . LYS A 1 229 ? 26.800 -10.203 -13.864 1.00 84.56 229 LYS A C 1
ATOM 1791 O O . LYS A 1 229 ? 27.296 -9.690 -12.867 1.00 84.56 229 LYS A O 1
ATOM 1796 N N . ASP A 1 230 ? 27.302 -10.076 -15.087 1.00 78.88 230 ASP A N 1
ATOM 1797 C CA . ASP A 1 230 ? 28.562 -9.390 -15.363 1.00 78.88 230 ASP A CA 1
ATOM 1798 C C . ASP A 1 230 ? 28.358 -7.869 -15.437 1.00 78.88 230 ASP A C 1
ATOM 1800 O O . ASP A 1 230 ? 29.202 -7.097 -14.993 1.00 78.88 230 ASP A O 1
ATOM 1804 N N . THR A 1 231 ? 27.212 -7.433 -15.968 1.00 75.25 231 THR A N 1
ATOM 1805 C CA . THR A 1 231 ? 26.912 -6.009 -16.211 1.00 75.25 231 THR A CA 1
ATOM 1806 C C . THR A 1 231 ? 25.871 -5.418 -15.262 1.00 75.25 231 THR A C 1
ATOM 1808 O O . THR A 1 231 ? 25.731 -4.202 -15.194 1.00 75.25 231 THR A O 1
ATOM 1811 N N . GLY A 1 232 ? 25.093 -6.251 -14.566 1.00 77.31 232 GLY A N 1
ATOM 1812 C CA . GLY A 1 232 ? 23.951 -5.834 -13.748 1.00 77.31 232 GLY A CA 1
ATOM 1813 C C . GLY A 1 232 ? 22.725 -5.360 -14.542 1.00 77.31 232 GLY A C 1
ATOM 1814 O O . GLY A 1 232 ? 21.726 -4.991 -13.921 1.00 77.31 232 GLY A O 1
ATOM 1815 N N . LYS A 1 233 ? 22.782 -5.358 -15.884 1.00 77.31 233 LYS A N 1
ATOM 1816 C CA . LYS A 1 233 ? 21.688 -4.919 -16.767 1.00 77.31 233 LYS A CA 1
ATOM 1817 C C . LYS A 1 233 ? 20.474 -5.843 -16.642 1.00 77.31 233 LYS A C 1
ATOM 1819 O O . LYS A 1 233 ? 20.632 -7.059 -16.500 1.00 77.31 233 LYS A O 1
ATOM 1824 N N . LEU A 1 234 ? 19.272 -5.270 -16.684 1.00 79.94 234 LEU A N 1
ATOM 1825 C CA . LEU A 1 234 ? 18.017 -6.022 -16.590 1.00 79.94 234 LEU A CA 1
ATOM 1826 C C . LEU A 1 234 ? 17.453 -6.390 -17.966 1.00 79.94 234 LEU A C 1
ATOM 1828 O O . LEU A 1 234 ? 17.686 -5.688 -18.945 1.00 79.94 234 LEU A O 1
ATOM 1832 N N . TRP A 1 235 ? 16.673 -7.469 -18.026 1.00 81.69 235 TRP A N 1
ATOM 1833 C CA . TRP A 1 235 ? 16.018 -7.925 -19.249 1.00 81.69 235 TRP A CA 1
ATOM 1834 C C . TRP A 1 235 ? 14.518 -8.143 -19.051 1.00 81.69 235 TRP A C 1
ATOM 1836 O O . TRP A 1 235 ? 14.108 -8.909 -18.173 1.00 81.69 235 TRP A O 1
ATOM 1846 N N . ALA A 1 236 ? 13.716 -7.487 -19.890 1.00 82.81 236 ALA A N 1
ATOM 1847 C CA . ALA A 1 236 ? 12.267 -7.614 -19.885 1.00 82.81 236 ALA A CA 1
ATOM 1848 C C . ALA A 1 236 ? 11.819 -8.960 -20.488 1.00 82.81 236 ALA A C 1
ATOM 1850 O O . ALA A 1 236 ? 12.220 -9.307 -21.603 1.00 82.81 236 ALA A O 1
ATOM 1851 N N . PRO A 1 237 ? 10.965 -9.730 -19.796 1.00 89.06 237 PRO A N 1
ATOM 1852 C CA . PRO A 1 237 ? 10.267 -10.858 -20.403 1.00 89.06 237 PRO A CA 1
ATOM 1853 C C . PRO A 1 237 ? 9.381 -10.380 -21.572 1.00 89.06 237 PRO A C 1
ATOM 1855 O O . PRO A 1 237 ? 8.692 -9.372 -21.433 1.00 89.06 237 PRO A O 1
ATOM 1858 N N . PRO A 1 238 ? 9.340 -11.090 -22.714 1.00 84.81 238 PRO A N 1
ATOM 1859 C CA . PRO A 1 238 ? 8.653 -10.615 -23.922 1.00 84.81 238 PRO A CA 1
ATOM 1860 C C . PRO A 1 238 ? 7.125 -10.613 -23.811 1.00 84.81 238 PRO A C 1
ATOM 1862 O O . PRO A 1 238 ? 6.450 -9.982 -24.614 1.00 84.81 238 PRO A O 1
ATOM 1865 N N . ASN A 1 239 ? 6.577 -11.334 -22.834 1.00 91.44 239 ASN A N 1
ATOM 1866 C CA . ASN A 1 239 ? 5.157 -11.346 -22.501 1.00 91.44 239 ASN A CA 1
ATOM 1867 C C . ASN A 1 239 ? 4.857 -10.566 -21.209 1.00 91.44 239 ASN A C 1
ATOM 1869 O O . ASN A 1 239 ? 3.826 -10.818 -20.585 1.00 91.44 239 ASN A O 1
ATOM 1873 N N . ALA A 1 240 ? 5.759 -9.681 -20.769 1.00 90.75 240 ALA A N 1
ATOM 1874 C CA . ALA A 1 240 ? 5.469 -8.774 -19.668 1.00 90.75 240 ALA A CA 1
ATOM 1875 C C . ALA A 1 240 ? 4.245 -7.911 -20.014 1.00 90.75 240 ALA A C 1
ATOM 1877 O O . ALA A 1 240 ? 4.163 -7.354 -21.107 1.00 90.75 240 ALA A O 1
ATOM 1878 N N . VAL A 1 241 ? 3.293 -7.823 -19.087 1.00 90.75 241 VAL A N 1
ATOM 1879 C CA . VAL A 1 241 ? 2.065 -7.036 -19.270 1.00 90.75 241 VAL A CA 1
ATOM 1880 C C . VAL A 1 241 ? 2.416 -5.554 -19.281 1.00 90.75 241 VAL A C 1
ATOM 1882 O O . VAL A 1 241 ? 3.096 -5.114 -18.361 1.00 90.75 241 VAL A O 1
ATOM 1885 N N . ASP A 1 242 ? 1.936 -4.774 -20.254 1.00 85.31 242 ASP A N 1
ATOM 1886 C CA . ASP A 1 242 ? 2.075 -3.313 -20.232 1.00 85.31 242 ASP A CA 1
ATOM 1887 C C . ASP A 1 242 ? 0.933 -2.671 -19.434 1.00 85.31 242 ASP A C 1
ATOM 1889 O O . ASP A 1 242 ? -0.187 -2.514 -19.909 1.00 85.31 242 ASP A O 1
ATOM 1893 N N . LEU A 1 243 ? 1.236 -2.285 -18.197 1.00 86.44 243 LEU A N 1
ATOM 1894 C CA . LEU A 1 243 ? 0.273 -1.671 -17.280 1.00 86.44 243 LEU A CA 1
ATOM 1895 C C . LEU A 1 243 ? 0.223 -0.141 -17.380 1.00 86.44 243 LEU A C 1
ATOM 1897 O O . LEU A 1 243 ? -0.633 0.484 -16.746 1.00 86.44 243 LEU A O 1
ATOM 1901 N N . TRP A 1 244 ? 1.105 0.484 -18.173 1.00 82.50 244 TRP A N 1
ATOM 1902 C CA . TRP A 1 244 ? 1.109 1.938 -18.334 1.00 82.50 244 TRP A CA 1
ATOM 1903 C C . TRP A 1 244 ? -0.270 2.481 -18.753 1.00 82.50 244 TRP A C 1
ATOM 1905 O O . TRP A 1 244 ? -0.760 3.383 -18.074 1.00 82.50 244 TRP A O 1
ATOM 1915 N N . PRO A 1 245 ? -0.959 1.955 -19.790 1.00 83.50 245 PRO A N 1
ATOM 1916 C CA . PRO A 1 245 ? -2.180 2.580 -20.311 1.00 83.50 245 PRO A CA 1
ATOM 1917 C C . PRO A 1 245 ? -3.341 2.655 -19.312 1.00 83.50 245 PRO A C 1
ATOM 1919 O O . PRO A 1 245 ? -4.268 3.443 -19.512 1.00 83.50 245 PRO A O 1
ATOM 1922 N N . ILE A 1 246 ? -3.313 1.817 -18.274 1.00 88.69 246 ILE A N 1
ATOM 1923 C CA . ILE A 1 246 ? -4.391 1.674 -17.292 1.00 88.69 246 ILE A CA 1
ATOM 1924 C C . ILE A 1 246 ? -4.006 2.169 -15.897 1.00 88.69 246 ILE A C 1
ATOM 1926 O O . ILE A 1 246 ? -4.896 2.428 -15.096 1.00 88.69 246 ILE A O 1
ATOM 1930 N N . MET A 1 247 ? -2.718 2.348 -15.604 1.00 86.56 247 MET A N 1
ATOM 1931 C CA . MET A 1 247 ? -2.249 2.923 -14.342 1.00 86.56 247 MET A CA 1
ATOM 1932 C C . MET A 1 247 ? -1.670 4.324 -14.581 1.00 86.56 247 MET A C 1
ATOM 1934 O O . MET A 1 247 ? -2.370 5.326 -14.491 1.00 86.56 247 MET A O 1
ATOM 1938 N N . THR A 1 248 ? -0.399 4.425 -14.953 1.00 76.31 248 THR A N 1
ATOM 1939 C CA . THR A 1 248 ? 0.334 5.704 -14.978 1.00 76.31 248 THR A CA 1
ATOM 1940 C C . THR A 1 248 ? 0.055 6.575 -16.203 1.00 76.31 248 THR A C 1
ATOM 1942 O O . THR A 1 248 ? 0.297 7.776 -16.165 1.00 76.31 248 THR A O 1
ATOM 1945 N N . GLY A 1 249 ? -0.471 5.990 -17.276 1.00 69.56 249 GLY A N 1
ATOM 1946 C CA . GLY A 1 249 ? -0.800 6.646 -18.539 1.00 69.56 249 GLY A CA 1
ATOM 1947 C C . GLY A 1 249 ? -2.243 7.120 -18.669 1.00 69.56 249 GLY A C 1
ATOM 1948 O O . GLY A 1 249 ? -2.655 7.512 -19.765 1.00 69.56 249 GLY A O 1
ATOM 1949 N N . VAL A 1 250 ? -3.039 7.064 -17.597 1.00 73.62 250 VAL A N 1
ATOM 1950 C CA . VAL A 1 250 ? -4.436 7.513 -17.635 1.00 73.62 250 VAL A CA 1
ATOM 1951 C C . VAL A 1 250 ? -4.482 9.030 -17.850 1.00 73.62 250 VAL A C 1
ATOM 1953 O O . VAL A 1 250 ? -3.884 9.818 -17.117 1.00 73.62 250 VAL A O 1
ATOM 1956 N N . ARG A 1 251 ? -5.196 9.453 -18.901 1.00 59.84 251 ARG A N 1
ATOM 1957 C CA . ARG A 1 251 ? -5.253 10.852 -19.342 1.00 59.84 251 ARG A CA 1
ATOM 1958 C C . ARG A 1 251 ? -5.736 11.768 -18.221 1.00 59.84 251 ARG A C 1
ATOM 1960 O O . ARG A 1 251 ? -6.765 11.522 -17.605 1.00 59.84 251 ARG A O 1
ATOM 1967 N N . GLY A 1 252 ? -5.042 12.889 -18.052 1.00 54.41 252 GLY A N 1
ATOM 1968 C CA . GLY A 1 252 ? -5.405 13.908 -17.076 1.00 54.41 252 GLY A CA 1
ATOM 1969 C C . GLY A 1 252 ? -4.788 13.677 -15.706 1.00 54.41 252 GLY A C 1
ATOM 1970 O O . GLY A 1 252 ? -4.797 14.618 -14.923 1.00 54.41 252 GLY A O 1
ATOM 1971 N N . LEU A 1 253 ? -4.205 12.509 -15.429 1.00 60.94 253 LEU A N 1
ATOM 1972 C CA . LEU A 1 253 ? -3.346 12.375 -14.264 1.00 60.94 253 LEU A CA 1
ATOM 1973 C C . LEU A 1 253 ? -2.159 13.347 -14.372 1.00 60.94 253 LEU A C 1
ATOM 1975 O O . LEU A 1 253 ? -1.599 13.500 -15.459 1.00 60.94 253 LEU A O 1
ATOM 1979 N N . PRO A 1 254 ? -1.724 13.948 -13.255 1.00 46.00 254 PRO A N 1
ATOM 1980 C CA . PRO A 1 254 ? -0.492 14.736 -13.214 1.00 46.00 254 PRO A CA 1
ATOM 1981 C C . PRO A 1 254 ? 0.788 13.885 -13.415 1.00 46.00 254 PRO A C 1
ATOM 1983 O O . PRO A 1 254 ? 1.894 14.420 -13.510 1.00 46.00 254 PRO A O 1
ATOM 1986 N N . ARG A 1 255 ? 0.663 12.550 -13.511 1.00 49.34 255 ARG A N 1
ATOM 1987 C CA . ARG A 1 255 ? 1.766 11.604 -13.748 1.00 49.34 255 ARG A CA 1
ATOM 1988 C C . ARG A 1 255 ? 1.909 11.233 -15.230 1.00 49.34 255 ARG A C 1
ATOM 1990 O O . ARG A 1 255 ? 0.928 10.968 -15.911 1.00 49.34 255 ARG A O 1
ATOM 1997 N N . THR A 1 256 ? 3.158 11.147 -15.697 1.00 42.66 256 THR A N 1
ATOM 1998 C CA . THR A 1 256 ? 3.559 10.643 -17.031 1.00 42.66 256 THR A CA 1
ATOM 1999 C C . THR A 1 256 ? 4.658 9.565 -16.917 1.00 42.66 256 THR A C 1
ATOM 2001 O O . THR A 1 256 ? 5.511 9.452 -17.790 1.00 42.66 256 THR A O 1
ATOM 2004 N N . GLU A 1 257 ? 4.684 8.804 -15.818 1.00 51.12 257 GLU A N 1
ATOM 2005 C CA . GLU A 1 257 ? 5.912 8.219 -15.230 1.00 51.12 257 GLU A CA 1
ATOM 2006 C C . GLU A 1 257 ? 6.529 6.940 -15.823 1.00 51.12 257 GLU A C 1
ATOM 2008 O O . GLU A 1 257 ? 7.401 6.329 -15.251 1.00 51.12 257 GLU A O 1
ATOM 2013 N N . ALA A 1 258 ? 6.112 6.404 -16.933 1.00 45.41 258 ALA A N 1
ATOM 2014 C CA . ALA A 1 258 ? 6.737 5.274 -17.646 1.00 45.41 258 ALA A CA 1
ATOM 2015 C C . ALA A 1 258 ? 6.951 4.033 -16.761 1.00 45.41 258 ALA A C 1
ATOM 2017 O O . ALA A 1 258 ? 7.895 3.299 -16.988 1.00 45.41 258 ALA A O 1
ATOM 2018 N N . VAL A 1 259 ? 6.170 3.791 -15.702 1.00 51.81 259 VAL A N 1
ATOM 2019 C CA . VAL A 1 259 ? 6.601 2.822 -14.676 1.00 51.81 259 VAL A CA 1
ATOM 2020 C C . VAL A 1 259 ? 6.365 1.378 -15.115 1.00 51.81 259 VAL A C 1
ATOM 2022 O O . VAL A 1 259 ? 5.362 0.781 -14.750 1.00 51.81 259 VAL A O 1
ATOM 2025 N N . GLN A 1 260 ? 7.327 0.821 -15.856 1.00 56.44 260 GLN A N 1
ATOM 2026 C CA . GLN A 1 260 ? 7.697 -0.597 -15.858 1.00 56.44 260 GLN A CA 1
ATOM 2027 C C . GLN A 1 260 ? 9.213 -0.756 -16.052 1.00 56.44 260 GLN A C 1
ATOM 2029 O O . GLN A 1 260 ? 9.768 -0.199 -17.001 1.00 56.44 260 GLN A O 1
ATOM 2034 N N . PRO A 1 261 ? 9.917 -1.461 -15.151 1.00 57.72 261 PRO A N 1
ATOM 2035 C CA . PRO A 1 261 ? 9.388 -2.475 -14.238 1.00 57.72 261 PRO A CA 1
ATOM 2036 C C . PRO A 1 261 ? 8.931 -1.897 -12.883 1.00 57.72 261 PRO A C 1
ATOM 2038 O O . PRO A 1 261 ? 9.419 -0.852 -12.456 1.00 57.72 261 PRO A O 1
ATOM 2041 N N . TYR A 1 262 ? 8.004 -2.577 -12.197 1.00 68.25 262 TYR A N 1
ATOM 2042 C CA . TYR A 1 262 ? 7.494 -2.147 -10.889 1.00 68.25 262 TYR A CA 1
ATOM 2043 C C . TYR A 1 262 ? 8.517 -2.410 -9.800 1.00 68.25 262 TYR A C 1
ATOM 2045 O O . TYR A 1 262 ? 9.018 -3.527 -9.652 1.00 68.25 262 TYR A O 1
ATOM 2053 N N . MET A 1 263 ? 8.806 -1.388 -9.004 1.00 63.28 263 MET A N 1
ATOM 2054 C CA . MET A 1 263 ? 9.725 -1.517 -7.889 1.00 63.28 263 MET A CA 1
ATOM 2055 C C . MET A 1 263 ? 9.042 -2.232 -6.724 1.00 63.28 263 MET A C 1
ATOM 2057 O O . MET A 1 263 ? 8.143 -1.698 -6.080 1.00 63.28 263 MET A O 1
ATOM 2061 N N . HIS A 1 264 ? 9.486 -3.458 -6.449 1.00 65.50 264 HIS A N 1
ATOM 2062 C CA . HIS A 1 264 ? 9.088 -4.180 -5.250 1.00 65.50 264 HIS A CA 1
ATOM 2063 C C . HIS A 1 264 ? 10.161 -3.998 -4.176 1.00 65.50 264 HIS A C 1
ATOM 2065 O O . HIS A 1 264 ? 11.290 -4.494 -4.286 1.00 65.50 264 HIS A O 1
ATOM 2071 N N . TYR A 1 265 ? 9.799 -3.273 -3.120 1.00 57.50 265 TYR A N 1
ATOM 2072 C CA . TYR A 1 265 ? 10.672 -3.046 -1.978 1.00 57.50 265 TYR A CA 1
ATOM 2073 C C . TYR A 1 265 ? 10.570 -4.208 -0.990 1.00 57.50 265 TYR A C 1
ATOM 2075 O O . TYR A 1 265 ? 9.781 -4.187 -0.052 1.00 57.50 265 TYR A O 1
ATOM 2083 N N . PHE A 1 266 ? 11.423 -5.210 -1.183 1.00 64.00 266 PHE A N 1
ATOM 2084 C CA . PHE A 1 266 ? 11.796 -6.116 -0.100 1.00 64.00 266 PHE A CA 1
ATOM 2085 C C . PHE A 1 266 ? 12.946 -5.493 0.677 1.00 64.00 266 PHE A C 1
ATOM 2087 O O . PHE A 1 266 ? 13.817 -4.843 0.093 1.00 64.00 266 PHE A O 1
ATOM 2094 N N . LYS A 1 267 ? 12.963 -5.675 1.998 1.00 63.72 267 LYS A N 1
ATOM 2095 C CA . LYS A 1 267 ? 14.110 -5.222 2.786 1.00 63.72 267 LYS A CA 1
ATOM 2096 C C . LYS A 1 267 ? 15.337 -6.115 2.581 1.00 63.72 267 LYS A C 1
ATOM 2098 O O . LYS A 1 267 ? 16.455 -5.618 2.700 1.00 63.72 267 LYS A O 1
ATOM 2103 N N . ASP A 1 268 ? 15.150 -7.373 2.170 1.00 67.56 268 ASP A N 1
ATOM 2104 C CA . ASP A 1 268 ? 16.239 -8.171 1.605 1.00 67.56 268 ASP A CA 1
ATOM 2105 C C . ASP A 1 268 ? 16.737 -7.558 0.283 1.00 67.56 268 ASP A C 1
ATOM 2107 O O . ASP A 1 268 ? 16.101 -7.642 -0.774 1.00 67.56 268 ASP A O 1
ATOM 2111 N N . MET A 1 269 ? 17.933 -6.975 0.346 1.00 60.41 269 MET A N 1
ATOM 2112 C CA . MET A 1 269 ? 18.615 -6.351 -0.785 1.00 60.41 269 MET A CA 1
ATOM 2113 C C . MET A 1 269 ? 18.946 -7.337 -1.915 1.00 60.41 269 MET A C 1
ATOM 2115 O O . MET A 1 269 ? 19.164 -6.903 -3.045 1.00 60.41 269 MET A O 1
ATOM 2119 N N . SER A 1 270 ? 18.981 -8.647 -1.645 1.00 66.88 270 SER A N 1
ATOM 2120 C CA . SER A 1 270 ? 19.305 -9.668 -2.645 1.00 66.88 270 SER A CA 1
ATOM 2121 C C . SER A 1 270 ? 18.191 -9.872 -3.678 1.00 66.88 270 SER A C 1
ATOM 2123 O O . SER A 1 270 ? 18.473 -10.234 -4.823 1.00 66.88 270 SER A O 1
ATOM 2125 N N . ILE A 1 271 ? 16.941 -9.590 -3.295 1.00 74.50 271 ILE A N 1
ATOM 2126 C CA . ILE A 1 271 ? 15.749 -9.692 -4.148 1.00 74.50 271 ILE A CA 1
ATOM 2127 C C . ILE A 1 271 ? 15.050 -8.345 -4.357 1.00 74.50 271 ILE A C 1
ATOM 2129 O O . ILE A 1 271 ? 14.187 -8.248 -5.226 1.00 74.50 271 ILE A O 1
ATOM 2133 N N . ARG A 1 272 ? 15.427 -7.286 -3.635 1.00 76.31 272 ARG A N 1
ATOM 2134 C CA . ARG A 1 272 ? 14.936 -5.928 -3.896 1.00 76.31 272 ARG A CA 1
ATOM 2135 C C . ARG A 1 272 ? 15.260 -5.486 -5.323 1.00 76.31 272 ARG A C 1
ATOM 2137 O O . ARG A 1 272 ? 16.374 -5.680 -5.817 1.00 76.31 272 ARG A O 1
ATOM 2144 N N . GLY A 1 273 ? 14.294 -4.851 -5.977 1.00 76.56 273 GLY A N 1
ATOM 2145 C CA . GLY A 1 273 ? 14.498 -4.214 -7.272 1.00 76.56 273 GLY A CA 1
ATOM 2146 C C . GLY A 1 273 ? 13.233 -4.191 -8.117 1.00 76.56 273 GLY A C 1
ATOM 2147 O O . GLY A 1 273 ? 12.145 -4.478 -7.611 1.00 76.56 273 GLY A O 1
ATOM 2148 N N . PRO A 1 274 ? 13.372 -3.839 -9.399 1.00 81.12 274 PRO A N 1
ATOM 2149 C CA . PRO A 1 274 ? 12.232 -3.719 -10.280 1.00 81.12 274 PRO A CA 1
ATOM 2150 C C . PRO A 1 274 ? 11.923 -5.070 -10.957 1.00 81.12 274 PRO A C 1
ATOM 2152 O O . PRO A 1 274 ? 12.834 -5.803 -11.358 1.00 81.12 274 PRO A O 1
ATOM 2155 N N . TYR A 1 275 ? 10.636 -5.407 -11.043 1.00 88.75 275 TYR A N 1
ATOM 2156 C CA . TYR A 1 275 ? 10.107 -6.653 -11.602 1.00 88.75 275 TYR A CA 1
ATOM 2157 C C . TYR A 1 275 ? 9.044 -6.382 -12.669 1.00 88.75 275 TYR A C 1
ATOM 2159 O O . TYR A 1 275 ? 8.303 -5.401 -12.599 1.00 88.75 275 TYR A O 1
ATOM 2167 N N . TRP A 1 276 ? 8.943 -7.294 -13.631 1.00 90.69 276 TRP A N 1
ATOM 2168 C CA . TRP A 1 276 ? 7.871 -7.317 -14.620 1.00 90.69 276 TRP A CA 1
ATOM 2169 C C . TRP A 1 276 ? 6.761 -8.268 -14.195 1.00 90.69 276 TRP A C 1
ATOM 2171 O O . TRP A 1 276 ? 7.029 -9.349 -13.666 1.00 90.69 276 TRP A O 1
ATOM 2181 N N . VAL A 1 277 ? 5.518 -7.887 -14.478 1.00 93.69 277 VAL A N 1
ATOM 2182 C CA . VAL A 1 277 ? 4.357 -8.765 -14.326 1.00 93.69 277 VAL A CA 1
ATOM 2183 C C . VAL A 1 277 ? 4.319 -9.719 -15.511 1.00 93.69 277 VAL A C 1
ATOM 2185 O O . VAL A 1 277 ? 4.116 -9.292 -16.645 1.00 93.69 277 VAL A O 1
ATOM 2188 N N . VAL A 1 278 ? 4.511 -11.010 -15.251 1.00 95.81 278 VAL A N 1
ATOM 2189 C CA . VAL A 1 278 ? 4.531 -12.050 -16.282 1.00 95.81 278 VAL A CA 1
ATOM 2190 C C . VAL A 1 278 ? 3.340 -12.990 -16.082 1.00 95.81 278 VAL A C 1
ATOM 2192 O O . VAL A 1 278 ? 3.255 -13.644 -15.041 1.00 95.81 278 VAL A O 1
ATOM 2195 N N . PRO A 1 279 ? 2.422 -13.098 -17.060 1.00 94.88 279 PRO A N 1
ATOM 2196 C CA . PRO A 1 279 ? 1.168 -13.833 -16.900 1.00 94.88 279 PRO A CA 1
ATOM 2197 C C . PRO A 1 279 ? 1.325 -15.354 -17.051 1.00 94.88 279 PRO A C 1
ATOM 2199 O O . PRO A 1 279 ? 0.416 -16.105 -16.702 1.00 94.88 279 PRO A O 1
ATOM 2202 N N . GLY A 1 280 ? 2.454 -15.830 -17.577 1.00 93.62 280 GLY A N 1
ATOM 2203 C CA . GLY A 1 280 ? 2.667 -17.247 -17.846 1.00 93.62 280 GLY A CA 1
ATOM 2204 C C . GLY A 1 280 ? 4.046 -17.559 -18.431 1.00 93.62 280 GLY A C 1
ATOM 2205 O O . GLY A 1 280 ? 4.929 -16.700 -18.422 1.00 93.62 280 GLY A O 1
ATOM 2206 N N . PRO A 1 281 ? 4.248 -18.784 -18.947 1.00 95.56 281 PRO A N 1
ATOM 2207 C CA . PRO A 1 281 ? 5.528 -19.229 -19.480 1.00 95.56 281 PRO A CA 1
ATOM 2208 C C . PRO A 1 281 ? 5.982 -18.342 -20.636 1.00 95.56 281 PRO A C 1
ATOM 2210 O O . PRO A 1 281 ? 5.155 -17.815 -21.385 1.00 95.56 281 PRO A O 1
ATOM 2213 N N . PHE A 1 282 ? 7.293 -18.196 -20.793 1.00 95.75 282 PHE A N 1
ATOM 2214 C CA . PHE A 1 282 ? 7.865 -17.371 -21.850 1.00 95.75 282 PHE A CA 1
ATOM 2215 C C . PHE A 1 282 ? 9.166 -17.952 -22.387 1.00 95.75 282 PHE A C 1
ATOM 2217 O O . PHE A 1 282 ? 9.913 -18.628 -21.680 1.00 95.75 282 PHE A O 1
ATOM 2224 N N . GLU A 1 283 ? 9.444 -17.633 -23.646 1.00 94.44 283 GLU A N 1
ATOM 2225 C CA . GLU A 1 283 ? 10.729 -17.877 -24.290 1.00 94.44 283 GLU A CA 1
ATOM 2226 C C . GLU A 1 283 ? 11.341 -16.535 -24.681 1.00 94.44 283 GLU A C 1
ATOM 2228 O O . GLU A 1 283 ? 10.640 -15.682 -25.221 1.00 94.44 283 GLU A O 1
ATOM 2233 N N . THR A 1 284 ? 12.627 -16.325 -24.413 1.00 89.06 284 THR A N 1
ATOM 2234 C CA . THR A 1 284 ? 13.313 -15.078 -24.767 1.00 89.06 284 THR A CA 1
ATOM 2235 C C . THR A 1 284 ? 14.752 -15.329 -25.197 1.00 89.06 284 THR A C 1
ATOM 2237 O O . THR A 1 284 ? 15.470 -16.138 -24.605 1.00 89.06 284 THR A O 1
ATOM 2240 N N . ALA A 1 285 ? 15.182 -14.624 -26.241 1.00 86.38 285 ALA A N 1
ATOM 2241 C CA . ALA A 1 285 ? 16.570 -14.623 -26.668 1.00 86.38 285 ALA A CA 1
ATOM 2242 C C . ALA A 1 285 ? 17.393 -13.755 -25.708 1.00 86.38 285 ALA A C 1
ATOM 2244 O O . ALA A 1 285 ? 17.071 -12.590 -25.502 1.00 86.38 285 ALA A O 1
ATOM 2245 N N . LEU A 1 286 ? 18.462 -14.314 -25.143 1.00 85.00 286 LEU A N 1
ATOM 2246 C CA . LEU A 1 286 ? 19.393 -13.602 -24.270 1.00 85.00 286 LEU A CA 1
ATOM 2247 C C . LEU A 1 286 ? 20.803 -13.642 -24.865 1.00 85.00 286 LEU A C 1
ATOM 2249 O O . LEU A 1 286 ? 21.208 -14.684 -25.395 1.00 85.00 286 LEU A O 1
ATOM 2253 N N . PRO A 1 287 ? 21.594 -12.562 -24.734 1.00 81.19 287 PRO A N 1
ATOM 2254 C CA . PRO A 1 287 ? 23.026 -12.624 -24.988 1.00 81.19 287 PRO A CA 1
ATOM 2255 C C . PRO A 1 287 ? 23.678 -13.776 -24.219 1.00 81.19 287 PRO A C 1
ATOM 2257 O O . PRO A 1 287 ? 23.360 -14.026 -23.049 1.00 81.19 287 PRO A O 1
ATOM 2260 N N . SER A 1 288 ? 24.612 -14.469 -24.868 1.00 83.88 288 SER A N 1
ATOM 2261 C CA . SER A 1 288 ? 25.394 -15.503 -24.198 1.00 83.88 288 SER A CA 1
ATOM 2262 C C . SER A 1 288 ? 26.148 -14.921 -23.005 1.00 83.88 288 SER A C 1
ATOM 2264 O O . SER A 1 288 ? 26.742 -13.850 -23.118 1.00 83.88 288 SER A O 1
ATOM 2266 N N . GLY A 1 289 ? 26.153 -15.624 -21.879 1.00 87.69 289 GLY A N 1
ATOM 2267 C CA . GLY A 1 289 ? 26.762 -15.138 -20.644 1.00 87.69 289 GLY A CA 1
ATOM 2268 C C . GLY A 1 289 ? 26.084 -15.695 -19.402 1.00 87.69 289 GLY A C 1
ATOM 2269 O O . GLY A 1 289 ? 25.281 -16.629 -19.480 1.00 87.69 289 GLY A O 1
ATOM 2270 N N . ASN A 1 290 ? 26.414 -15.120 -18.248 1.00 92.31 290 ASN A N 1
ATOM 2271 C CA . ASN A 1 290 ? 25.853 -15.533 -16.968 1.00 92.31 290 ASN A CA 1
ATOM 2272 C C . ASN A 1 290 ? 24.714 -14.601 -16.548 1.00 92.31 290 ASN A C 1
ATOM 2274 O O . ASN A 1 290 ? 24.849 -13.378 -16.559 1.00 92.31 290 ASN A O 1
ATOM 2278 N N . TRP A 1 291 ? 23.600 -15.193 -16.132 1.00 93.25 291 TRP A N 1
ATOM 2279 C CA . TRP A 1 291 ? 22.368 -14.491 -15.793 1.00 93.25 291 TRP A CA 1
ATOM 2280 C C . TRP A 1 291 ? 21.828 -14.967 -14.446 1.00 93.25 291 TRP A C 1
ATOM 2282 O O . TRP A 1 291 ? 21.994 -16.130 -14.090 1.00 93.25 291 TRP A O 1
ATOM 2292 N N . ASP A 1 292 ? 21.171 -14.084 -13.705 1.00 94.69 292 ASP A N 1
ATOM 2293 C CA . ASP A 1 292 ? 20.347 -14.426 -12.550 1.00 94.69 292 ASP A CA 1
ATOM 2294 C C . ASP A 1 292 ? 18.869 -14.218 -12.913 1.00 94.69 292 ASP A C 1
ATOM 2296 O O . ASP A 1 292 ? 18.467 -13.159 -13.394 1.00 94.69 292 ASP A O 1
ATOM 2300 N N . LEU A 1 293 ? 18.052 -15.241 -12.671 1.00 95.81 293 LEU A N 1
ATOM 2301 C CA . LEU A 1 293 ? 16.598 -15.212 -12.788 1.00 95.81 293 LEU A CA 1
ATOM 2302 C C . LEU A 1 293 ? 15.992 -15.130 -11.385 1.00 95.81 293 LEU A C 1
ATOM 2304 O O . LEU A 1 293 ? 16.203 -16.022 -10.562 1.00 95.81 293 LEU A O 1
ATOM 2308 N N . HIS A 1 294 ? 15.255 -14.056 -11.126 1.00 95.19 294 HIS A N 1
ATOM 2309 C CA . HIS A 1 294 ? 14.569 -13.775 -9.872 1.00 95.19 294 HIS A CA 1
ATOM 2310 C C . HIS A 1 294 ? 13.060 -13.874 -10.099 1.00 95.19 294 HIS A C 1
ATOM 2312 O O . HIS A 1 294 ? 12.536 -13.276 -11.042 1.00 95.19 294 HIS A O 1
ATOM 2318 N N . ILE A 1 295 ? 12.366 -14.632 -9.253 1.00 95.19 295 ILE A N 1
ATOM 2319 C CA . ILE A 1 295 ? 10.923 -14.866 -9.363 1.00 95.19 295 ILE A CA 1
ATOM 2320 C C . ILE A 1 295 ? 10.286 -14.696 -7.992 1.00 95.19 295 ILE A C 1
ATOM 2322 O O . ILE A 1 295 ? 10.732 -15.301 -7.013 1.00 95.19 295 ILE A O 1
ATOM 2326 N N . LEU A 1 296 ? 9.216 -13.908 -7.952 1.00 93.94 296 LEU A N 1
ATOM 2327 C CA . LEU A 1 296 ? 8.381 -13.710 -6.776 1.00 93.94 296 LEU A CA 1
ATOM 2328 C C . LEU A 1 296 ? 6.931 -14.061 -7.107 1.00 93.94 296 LEU A C 1
ATOM 2330 O O . LEU A 1 296 ? 6.464 -13.829 -8.224 1.00 93.94 296 LEU A O 1
ATOM 2334 N N . HIS A 1 297 ? 6.224 -14.592 -6.115 1.00 94.44 297 HIS A N 1
ATOM 2335 C CA . HIS A 1 297 ? 4.804 -14.901 -6.215 1.00 94.44 297 HIS A CA 1
ATOM 2336 C C . HIS A 1 297 ? 4.132 -14.694 -4.853 1.00 94.44 297 HIS A C 1
ATOM 2338 O O . HIS A 1 297 ? 3.921 -15.630 -4.093 1.00 94.44 297 HIS A O 1
ATOM 2344 N N . GLY A 1 298 ? 3.888 -13.433 -4.499 1.00 91.88 298 GLY A N 1
ATOM 2345 C CA . GLY A 1 298 ? 3.395 -13.047 -3.177 1.00 91.88 298 GLY A CA 1
ATOM 2346 C C . GLY A 1 298 ? 4.303 -13.426 -1.994 1.00 91.88 298 GLY A C 1
ATOM 2347 O O . GLY A 1 298 ? 5.393 -13.966 -2.164 1.00 91.88 298 GLY A O 1
ATOM 2348 N N . ILE A 1 299 ? 3.860 -13.109 -0.771 1.00 92.31 299 ILE A N 1
ATOM 2349 C CA . ILE A 1 299 ? 4.665 -13.309 0.453 1.00 92.31 299 ILE A CA 1
ATOM 2350 C C . ILE A 1 299 ? 4.475 -14.690 1.101 1.00 92.31 299 ILE A C 1
ATOM 2352 O O . ILE A 1 299 ? 5.184 -15.012 2.045 1.00 92.31 299 ILE A O 1
ATOM 2356 N N . GLU A 1 300 ? 3.534 -15.507 0.613 1.00 95.81 300 GLU A N 1
ATOM 2357 C CA . GLU A 1 300 ? 3.300 -16.893 1.071 1.00 95.81 300 GLU A CA 1
ATOM 2358 C C . GLU A 1 300 ? 4.247 -17.912 0.406 1.00 95.81 300 GLU A C 1
ATOM 2360 O O . GLU A 1 300 ? 4.299 -19.086 0.787 1.00 95.81 300 GLU A O 1
ATOM 2365 N N . TYR A 1 301 ? 5.032 -17.461 -0.574 1.00 95.19 301 TYR A N 1
ATOM 2366 C CA . TYR A 1 301 ? 5.987 -18.268 -1.321 1.00 95.19 301 TYR A CA 1
ATOM 2367 C C . TYR A 1 301 ? 7.419 -17.828 -1.049 1.00 95.19 301 TYR A C 1
ATOM 2369 O O . TYR 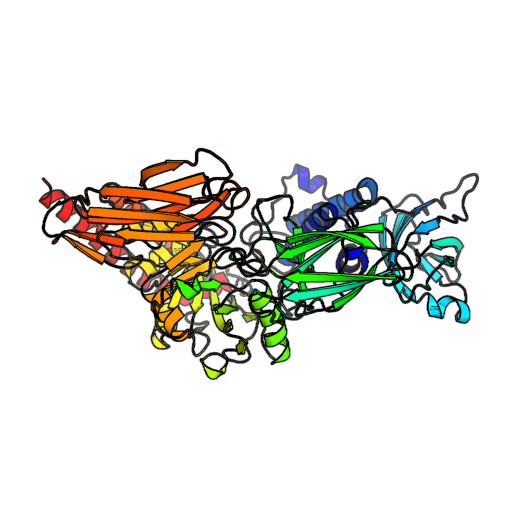A 1 301 ? 7.698 -16.663 -0.782 1.00 95.19 301 TYR A O 1
ATOM 2377 N N . ILE A 1 302 ? 8.342 -18.784 -1.123 1.00 93.81 302 ILE A N 1
ATOM 2378 C CA . ILE A 1 302 ? 9.772 -18.509 -1.001 1.00 93.81 302 ILE A CA 1
ATOM 2379 C C . ILE A 1 302 ? 10.260 -17.879 -2.317 1.00 93.81 302 ILE A C 1
ATOM 2381 O O . ILE A 1 302 ? 10.102 -18.512 -3.368 1.00 93.81 302 ILE A O 1
ATOM 2385 N N . PRO A 1 303 ? 10.869 -16.676 -2.282 1.00 93.12 303 PRO A N 1
ATOM 2386 C CA . PRO A 1 303 ? 11.506 -16.066 -3.445 1.00 93.12 303 PRO A CA 1
ATOM 2387 C C . PRO A 1 303 ? 12.511 -17.006 -4.112 1.00 93.12 303 PRO A C 1
ATOM 2389 O O . PRO A 1 303 ? 13.308 -17.665 -3.441 1.00 93.12 303 PRO A O 1
ATOM 2392 N N . VAL A 1 304 ? 12.511 -17.050 -5.442 1.00 93.88 304 VAL A N 1
ATOM 2393 C CA . VAL A 1 304 ? 13.452 -17.876 -6.206 1.00 93.88 304 VAL A CA 1
ATOM 2394 C C . VAL A 1 304 ? 14.522 -16.986 -6.811 1.00 93.88 304 VAL A C 1
ATOM 2396 O O . VAL A 1 304 ? 14.212 -16.058 -7.553 1.00 93.88 304 VAL A O 1
ATOM 2399 N N . LYS A 1 305 ? 15.788 -17.322 -6.556 1.00 94.06 305 LYS A N 1
ATOM 2400 C CA . LYS A 1 305 ? 16.948 -16.807 -7.287 1.00 94.06 305 LYS A CA 1
ATOM 2401 C C . LYS A 1 305 ? 17.690 -17.974 -7.930 1.00 94.06 305 LYS A C 1
ATOM 2403 O O . LYS A 1 305 ? 18.131 -18.886 -7.233 1.00 94.06 305 LYS A O 1
ATOM 2408 N N . LYS A 1 306 ? 17.844 -17.952 -9.253 1.00 95.25 306 LYS A N 1
ATOM 2409 C CA . LYS A 1 306 ? 18.500 -19.018 -10.019 1.00 95.25 306 LYS A CA 1
ATOM 2410 C C . LYS A 1 306 ? 19.544 -18.440 -10.966 1.00 95.25 306 LYS A C 1
ATOM 2412 O O . LYS A 1 306 ? 19.194 -17.695 -11.874 1.00 95.25 306 LYS A O 1
ATOM 2417 N N . SER A 1 307 ? 20.808 -18.825 -10.792 1.00 96.25 307 SER A N 1
ATOM 2418 C CA . SER A 1 307 ? 21.850 -18.519 -11.775 1.00 96.25 307 SER A CA 1
ATOM 2419 C C . SER A 1 307 ? 21.746 -19.455 -12.982 1.00 96.25 307 SER A C 1
ATOM 2421 O O . SER A 1 307 ? 21.530 -20.660 -12.836 1.00 96.25 307 SER A O 1
ATOM 2423 N N . LEU A 1 308 ? 21.913 -18.891 -14.171 1.00 95.50 308 LEU A N 1
ATOM 2424 C CA . LEU A 1 308 ? 21.813 -19.543 -15.470 1.00 95.50 308 LEU A CA 1
ATOM 2425 C C . LEU A 1 308 ? 23.031 -19.162 -16.317 1.00 95.50 308 LEU A C 1
ATOM 2427 O O . LEU A 1 308 ? 23.497 -18.024 -16.265 1.00 95.50 308 LEU A O 1
ATOM 2431 N N . THR A 1 309 ? 23.503 -20.090 -17.143 1.00 95.62 309 THR A N 1
ATOM 2432 C CA . THR A 1 309 ? 24.454 -19.793 -18.220 1.00 95.62 309 THR A CA 1
ATOM 2433 C C . THR A 1 309 ? 23.717 -19.932 -19.546 1.00 95.62 309 THR A C 1
ATOM 2435 O O . THR A 1 309 ? 23.093 -20.959 -19.822 1.00 95.62 309 THR A O 1
ATOM 2438 N N . ILE A 1 310 ? 23.745 -18.868 -20.342 1.00 93.25 310 ILE A N 1
ATOM 2439 C CA . ILE A 1 310 ? 23.166 -18.829 -21.681 1.00 93.25 310 ILE A CA 1
ATOM 2440 C C . ILE A 1 310 ? 24.295 -19.053 -22.677 1.00 93.25 310 ILE A C 1
ATOM 2442 O O . ILE A 1 310 ? 25.266 -18.298 -22.711 1.00 93.25 310 ILE A O 1
ATOM 2446 N N . GLU A 1 311 ? 24.166 -20.105 -23.478 1.00 91.94 311 GLU A N 1
ATOM 2447 C CA . GLU A 1 311 ? 25.140 -20.456 -24.506 1.00 91.94 311 GLU A CA 1
ATOM 2448 C C . GLU A 1 311 ? 24.626 -20.066 -25.902 1.00 91.94 311 GLU A C 1
ATOM 2450 O O . GLU A 1 311 ? 23.429 -20.222 -26.171 1.00 91.94 311 GLU A O 1
ATOM 2455 N N . PRO A 1 312 ? 25.507 -19.612 -26.813 1.00 88.12 312 PRO A N 1
ATOM 2456 C CA . PRO A 1 312 ? 25.122 -19.260 -28.178 1.00 88.12 312 PRO A CA 1
ATOM 2457 C C . PRO A 1 312 ? 24.393 -20.401 -28.899 1.00 88.12 312 PRO A C 1
ATOM 2459 O O . PRO A 1 312 ? 24.839 -21.549 -28.851 1.00 88.12 312 PRO A O 1
ATOM 2462 N N . ASN A 1 313 ? 23.302 -20.088 -29.607 1.00 88.25 313 ASN A N 1
ATOM 2463 C CA . ASN A 1 313 ? 22.500 -21.033 -30.405 1.00 88.25 313 ASN A CA 1
ATOM 2464 C C . ASN A 1 313 ? 21.922 -22.236 -29.633 1.00 88.25 313 ASN A C 1
ATOM 2466 O O . ASN A 1 313 ? 21.456 -23.198 -30.249 1.00 88.25 313 ASN A O 1
ATOM 2470 N N . LYS A 1 314 ? 21.937 -22.220 -28.296 1.00 94.38 314 LYS A N 1
ATOM 2471 C CA . LYS A 1 314 ? 21.357 -23.288 -27.475 1.00 94.38 314 LYS A CA 1
ATOM 2472 C C . LYS A 1 314 ? 20.088 -22.824 -26.781 1.00 94.38 314 LYS A C 1
ATOM 2474 O O . LYS A 1 314 ? 19.921 -21.651 -26.462 1.00 94.38 314 LYS A O 1
ATOM 2479 N N . ARG A 1 315 ? 19.197 -23.785 -26.524 1.00 96.25 315 ARG A N 1
ATOM 2480 C CA . ARG A 1 315 ? 18.026 -23.597 -25.667 1.00 96.25 315 ARG A CA 1
ATOM 2481 C C . ARG A 1 315 ? 18.378 -23.990 -24.232 1.00 96.25 315 ARG A C 1
ATOM 2483 O O . ARG A 1 315 ? 18.670 -25.156 -23.972 1.00 96.25 315 ARG A O 1
ATOM 2490 N N . THR A 1 316 ? 18.272 -23.044 -23.310 1.00 97.31 316 THR A N 1
ATOM 2491 C CA . THR A 1 316 ? 18.347 -23.258 -21.864 1.00 97.31 316 THR A CA 1
ATOM 2492 C C . THR A 1 316 ? 16.928 -23.343 -21.317 1.00 97.31 316 THR A C 1
ATOM 2494 O O . THR A 1 316 ? 16.190 -22.364 -21.343 1.00 97.31 316 THR A O 1
ATOM 2497 N N . LYS A 1 317 ? 16.527 -24.517 -20.821 1.00 97.12 317 LYS A N 1
ATOM 2498 C CA . LYS A 1 317 ? 15.221 -24.703 -20.173 1.00 97.12 317 LYS A CA 1
ATOM 2499 C C . LYS A 1 317 ? 15.333 -24.469 -18.674 1.00 97.12 317 LYS A C 1
ATOM 2501 O O . LYS A 1 317 ? 16.198 -25.045 -18.014 1.00 97.12 317 LYS A O 1
ATOM 2506 N N . SER A 1 318 ? 14.422 -23.681 -18.122 1.00 97.12 318 SER A N 1
ATOM 2507 C CA . SER A 1 318 ? 14.301 -23.454 -16.690 1.00 97.12 318 SER A CA 1
ATOM 2508 C C . SER A 1 318 ? 12.860 -23.672 -16.243 1.00 97.12 318 SER A C 1
ATOM 2510 O O . SER A 1 318 ? 12.025 -22.780 -16.336 1.00 97.12 318 SER A O 1
ATOM 2512 N N . ALA A 1 319 ? 12.586 -24.864 -15.716 1.00 96.12 319 ALA A N 1
ATOM 2513 C CA . ALA A 1 319 ? 11.376 -25.116 -14.943 1.00 96.12 319 ALA A CA 1
ATOM 2514 C C . ALA A 1 319 ? 11.591 -24.639 -13.497 1.00 96.12 319 ALA A C 1
ATOM 2516 O O . ALA A 1 319 ? 12.590 -25.004 -12.866 1.00 96.12 319 ALA A O 1
ATOM 2517 N N . ILE A 1 320 ? 10.678 -23.811 -12.994 1.00 97.19 320 ILE A N 1
ATOM 2518 C CA . ILE A 1 320 ? 10.623 -23.350 -11.608 1.00 97.19 320 ILE A CA 1
ATOM 2519 C C . ILE A 1 320 ? 9.289 -23.788 -11.014 1.00 97.19 320 ILE A C 1
ATOM 2521 O O . ILE A 1 320 ? 8.233 -23.316 -11.425 1.00 97.19 320 ILE A O 1
ATOM 2525 N N . GLN A 1 321 ? 9.358 -24.658 -10.012 1.00 97.00 321 GLN A N 1
ATOM 2526 C CA . GLN A 1 321 ? 8.225 -24.939 -9.144 1.00 97.00 321 GLN A CA 1
ATOM 2527 C C . GLN A 1 321 ? 8.322 -24.037 -7.914 1.00 97.00 321 GLN A C 1
ATOM 2529 O O . GLN A 1 321 ? 9.318 -24.070 -7.189 1.00 97.00 321 GLN A O 1
ATOM 2534 N N . LEU A 1 322 ? 7.306 -23.208 -7.706 1.00 96.81 322 LEU A N 1
ATOM 2535 C CA . LEU A 1 322 ? 7.221 -22.311 -6.564 1.00 96.81 322 LEU A CA 1
ATOM 2536 C C . LEU A 1 322 ? 6.990 -23.122 -5.285 1.00 96.81 322 LEU A C 1
ATOM 2538 O O . LEU A 1 322 ? 6.199 -24.064 -5.263 1.00 96.81 322 LEU A O 1
ATOM 2542 N N . LYS A 1 323 ? 7.675 -22.741 -4.203 1.00 96.31 323 LYS A N 1
ATOM 2543 C CA . LYS A 1 323 ? 7.527 -23.382 -2.894 1.00 96.31 323 LYS A CA 1
ATOM 2544 C C . LYS A 1 323 ? 6.746 -22.468 -1.956 1.00 96.31 323 LYS A C 1
ATOM 2546 O O . LYS A 1 323 ? 7.293 -21.481 -1.463 1.00 96.31 323 LYS A O 1
ATOM 2551 N N . ARG A 1 324 ? 5.486 -22.817 -1.701 1.00 95.75 324 ARG A N 1
ATOM 2552 C CA . ARG A 1 324 ? 4.651 -22.187 -0.672 1.00 95.75 324 ARG A CA 1
ATOM 2553 C C . ARG A 1 324 ? 5.183 -22.583 0.713 1.00 95.75 324 ARG A C 1
ATOM 2555 O O . ARG A 1 324 ? 5.415 -23.768 0.957 1.00 95.75 324 ARG A O 1
ATOM 2562 N N . TRP A 1 325 ? 5.440 -21.621 1.600 1.00 95.88 325 TRP A N 1
ATOM 2563 C CA . TRP A 1 325 ? 5.909 -21.896 2.973 1.00 95.88 325 TRP A CA 1
ATOM 2564 C C . TRP A 1 325 ? 4.777 -21.833 4.002 1.00 95.88 325 TRP A C 1
ATOM 2566 O O . TRP A 1 325 ? 4.868 -22.466 5.052 1.00 95.88 325 TRP A O 1
ATOM 2576 N N . VAL A 1 326 ? 3.699 -21.119 3.678 1.00 96.19 326 VAL A N 1
ATOM 2577 C CA . VAL A 1 326 ? 2.459 -21.057 4.454 1.00 96.19 326 VAL A CA 1
ATOM 2578 C C . VAL A 1 326 ? 1.271 -20.979 3.500 1.00 96.19 326 VAL A C 1
ATOM 2580 O O . VAL A 1 326 ? 1.362 -20.333 2.465 1.00 96.19 326 VAL A O 1
ATOM 2583 N N . SER A 1 327 ? 0.171 -21.652 3.833 1.00 96.31 327 SER A N 1
ATOM 2584 C CA . SER A 1 327 ? -1.118 -21.501 3.152 1.00 96.31 327 SER A CA 1
ATOM 2585 C C . SER A 1 327 ? -2.080 -20.821 4.114 1.00 96.31 327 SER A C 1
ATOM 2587 O O . SER A 1 327 ? -2.648 -21.457 5.004 1.00 96.31 327 SER A O 1
ATOM 2589 N N . MET A 1 328 ? -2.222 -19.504 3.990 1.00 97.69 328 MET A N 1
ATOM 2590 C CA . MET A 1 328 ? -3.179 -18.756 4.807 1.00 97.69 328 MET A CA 1
ATOM 2591 C C . MET A 1 328 ? -4.638 -19.134 4.492 1.00 97.69 328 MET A C 1
ATOM 2593 O O . MET A 1 328 ? -5.410 -19.267 5.449 1.00 97.69 328 MET A O 1
ATOM 2597 N N . PRO A 1 329 ? -5.027 -19.427 3.230 1.00 96.94 329 PRO A N 1
ATOM 2598 C CA . PRO A 1 329 ? -6.371 -19.920 2.921 1.00 96.94 329 PRO A CA 1
ATOM 2599 C C . PRO A 1 329 ? -6.737 -21.227 3.636 1.00 96.94 329 PRO A C 1
ATOM 2601 O O . PRO A 1 329 ? -7.864 -21.360 4.105 1.00 96.94 329 PRO A O 1
ATOM 2604 N N . GLU A 1 330 ? -5.792 -22.162 3.801 1.00 96.19 330 GLU A N 1
ATOM 2605 C CA . GLU A 1 330 ? -6.002 -23.393 4.593 1.00 96.19 330 GLU A CA 1
ATOM 2606 C C . GLU A 1 330 ? -6.208 -23.112 6.087 1.00 96.19 330 GLU A C 1
ATOM 2608 O O . GLU A 1 330 ? -6.808 -23.916 6.796 1.00 96.19 330 GLU A O 1
ATOM 2613 N N . ARG A 1 331 ? -5.740 -21.954 6.567 1.00 97.25 331 ARG A N 1
ATOM 2614 C CA . ARG A 1 331 ? -5.983 -21.445 7.923 1.00 97.25 331 ARG A CA 1
ATOM 2615 C C . ARG A 1 331 ? -7.229 -20.548 7.996 1.00 97.25 331 ARG A C 1
ATOM 2617 O O . ARG A 1 331 ? -7.455 -19.934 9.034 1.00 97.25 331 ARG A O 1
ATOM 2624 N N . GLY A 1 332 ? -8.017 -20.435 6.923 1.00 98.19 332 GLY A N 1
ATOM 2625 C CA . GLY A 1 332 ? -9.228 -19.606 6.851 1.00 98.19 332 GLY A CA 1
ATOM 2626 C C . GLY A 1 332 ? -8.982 -18.111 6.609 1.00 98.19 332 GLY A C 1
ATOM 2627 O O . GLY A 1 332 ? -9.922 -17.319 6.714 1.00 98.19 332 GLY A O 1
ATOM 2628 N N . TRP A 1 333 ? -7.747 -17.712 6.291 1.00 98.56 333 TRP A N 1
ATOM 2629 C CA . TRP A 1 333 ? -7.334 -16.324 6.066 1.00 98.56 333 TRP A CA 1
ATOM 2630 C C . TRP A 1 333 ? -7.097 -16.043 4.582 1.00 98.56 333 TRP A C 1
ATOM 2632 O O . TRP A 1 333 ? -6.392 -16.785 3.906 1.00 98.56 333 TRP A O 1
ATOM 2642 N N . TYR A 1 334 ? -7.630 -14.934 4.078 1.00 98.69 334 TYR A N 1
ATOM 2643 C CA . TYR A 1 334 ? -7.522 -14.572 2.663 1.00 98.69 334 TYR A CA 1
ATOM 2644 C C . TYR A 1 334 ? -6.925 -13.176 2.506 1.00 98.69 334 TYR A C 1
ATOM 2646 O O . TYR A 1 334 ? -7.378 -12.228 3.151 1.00 98.69 334 TYR A O 1
ATOM 2654 N N . SER A 1 335 ? -5.901 -13.071 1.656 1.00 98.38 335 SER A N 1
ATOM 2655 C CA . SER A 1 335 ? -5.167 -11.833 1.398 1.00 98.38 335 SER A CA 1
ATOM 2656 C C . SER A 1 335 ? -5.994 -10.831 0.596 1.00 98.38 335 SER A C 1
ATOM 2658 O O . SER A 1 335 ? -6.760 -11.196 -0.299 1.00 98.38 335 SER A O 1
ATOM 2660 N N . GLY A 1 336 ? -5.778 -9.555 0.872 1.00 98.25 336 GLY A N 1
ATOM 2661 C CA . GLY A 1 336 ? -6.310 -8.455 0.098 1.00 98.25 336 GLY A CA 1
ATOM 2662 C C . GLY A 1 336 ? -5.371 -7.259 0.055 1.00 98.25 336 GLY A C 1
ATOM 2663 O O . GLY A 1 336 ? -4.434 -7.158 0.851 1.00 98.25 336 GLY A O 1
ATOM 2664 N N . ASP A 1 337 ? -5.653 -6.391 -0.905 1.00 98.06 337 ASP A N 1
ATOM 2665 C CA . ASP A 1 337 ? -5.046 -5.079 -1.100 1.00 98.06 337 ASP A CA 1
ATOM 2666 C C . ASP A 1 337 ? -6.202 -4.090 -1.297 1.00 98.06 337 ASP A C 1
ATOM 2668 O O . ASP A 1 337 ? -7.001 -4.239 -2.230 1.00 98.06 337 ASP A O 1
ATOM 2672 N N . ASP A 1 338 ? -6.390 -3.173 -0.350 1.00 96.88 338 ASP A N 1
ATOM 2673 C CA . ASP A 1 338 ? -7.561 -2.292 -0.319 1.00 96.88 338 ASP A CA 1
ATOM 2674 C C . ASP A 1 338 ? -7.385 -0.968 -1.076 1.00 96.88 338 ASP A C 1
ATOM 2676 O O . ASP A 1 338 ? -8.356 -0.221 -1.198 1.00 96.88 338 ASP A O 1
ATOM 2680 N N . HIS A 1 339 ? -6.201 -0.711 -1.644 1.00 96.94 339 HIS A N 1
ATOM 2681 C CA . HIS A 1 339 ? -5.865 0.578 -2.249 1.00 96.94 339 HIS A CA 1
ATOM 2682 C C . HIS A 1 339 ? -5.038 0.391 -3.528 1.00 96.94 339 HIS A C 1
ATOM 2684 O O . HIS A 1 339 ? -3.821 0.525 -3.523 1.00 96.94 339 HIS A O 1
ATOM 2690 N N . VAL A 1 340 ? -5.693 0.078 -4.650 1.00 96.31 340 VAL A N 1
ATOM 2691 C CA . VAL A 1 340 ? -5.038 -0.037 -5.966 1.00 96.31 340 VAL A CA 1
ATOM 2692 C C . VAL A 1 340 ? -5.726 0.877 -6.971 1.00 96.31 340 VAL A C 1
ATOM 2694 O O . VAL A 1 340 ? -6.919 0.748 -7.209 1.00 96.31 340 VAL A O 1
ATOM 2697 N N . HIS A 1 341 ? -4.984 1.751 -7.637 1.00 94.88 341 HIS A N 1
ATOM 2698 C CA . HIS A 1 341 ? -5.490 2.599 -8.710 1.00 94.88 341 HIS A CA 1
ATOM 2699 C C . HIS A 1 341 ? -5.180 2.016 -10.085 1.00 94.88 341 HIS A C 1
ATOM 2701 O O . HIS A 1 341 ? -4.027 1.914 -10.512 1.00 94.88 341 HIS A O 1
ATOM 2707 N N . ALA A 1 342 ? -6.238 1.656 -10.805 1.00 94.19 342 ALA A N 1
ATOM 2708 C CA . ALA A 1 342 ? -6.168 1.267 -12.204 1.00 94.19 342 ALA A CA 1
ATOM 2709 C C . ALA A 1 342 ? -7.504 1.548 -12.891 1.00 94.19 342 ALA A C 1
ATOM 2711 O O . ALA A 1 342 ? -8.567 1.279 -12.338 1.00 94.19 342 ALA A O 1
ATOM 2712 N N . ARG A 1 343 ? -7.458 2.052 -14.121 1.00 93.88 343 ARG A N 1
ATOM 2713 C CA . ARG A 1 343 ? -8.623 2.172 -14.993 1.00 93.88 343 ARG A CA 1
ATOM 2714 C C . ARG A 1 343 ? -9.030 0.781 -15.476 1.00 93.88 343 ARG A C 1
ATOM 2716 O O . ARG A 1 343 ? -8.190 0.057 -16.003 1.00 93.88 343 ARG A O 1
ATOM 2723 N N . ILE A 1 344 ? -10.313 0.438 -15.370 1.00 96.06 344 ILE A N 1
ATOM 2724 C CA . ILE A 1 344 ? -10.857 -0.808 -15.929 1.00 96.06 344 ILE A CA 1
ATOM 2725 C C . ILE A 1 344 ? -12.076 -0.479 -16.784 1.00 96.06 344 ILE A C 1
ATOM 2727 O O . ILE A 1 344 ? -13.207 -0.511 -16.308 1.00 96.06 344 ILE A O 1
ATOM 2731 N N . MET A 1 345 ? -11.851 -0.203 -18.069 1.00 94.69 345 MET A N 1
ATOM 2732 C CA . MET A 1 345 ? -12.915 0.112 -19.036 1.00 94.69 345 MET A CA 1
ATOM 2733 C C . MET A 1 345 ? -13.193 -1.031 -20.013 1.00 94.69 345 MET A C 1
ATOM 2735 O O . MET A 1 345 ? -14.182 -1.006 -20.745 1.00 94.69 345 MET A O 1
ATOM 2739 N N . SER A 1 346 ? -12.348 -2.061 -20.015 1.00 94.62 346 SER A N 1
ATOM 2740 C CA . SER A 1 346 ? -12.484 -3.226 -20.881 1.00 94.62 346 SER A CA 1
ATOM 2741 C C . SER A 1 346 ? -12.185 -4.529 -20.135 1.00 94.62 346 SER A C 1
ATOM 2743 O O . SER A 1 346 ? -11.681 -4.536 -19.012 1.00 94.62 346 SER A O 1
ATOM 2745 N N . SER A 1 347 ? -12.511 -5.664 -20.760 1.00 93.69 347 SER A N 1
ATOM 2746 C CA . SER A 1 347 ? -12.084 -6.966 -20.227 1.00 93.69 347 SER A CA 1
ATOM 2747 C C . SER A 1 347 ? -10.575 -7.171 -20.345 1.00 93.69 347 SER A C 1
ATOM 2749 O O . SER A 1 347 ? -10.042 -7.995 -19.614 1.00 93.69 347 SER A O 1
ATOM 2751 N N . GLU A 1 348 ? -9.901 -6.463 -21.253 1.00 94.44 348 GLU A N 1
ATOM 2752 C CA . GLU A 1 348 ? -8.446 -6.541 -21.390 1.00 94.44 348 GLU A CA 1
ATOM 2753 C C . GLU A 1 348 ? -7.763 -5.797 -20.243 1.00 94.44 348 GLU A C 1
ATOM 2755 O O . GLU A 1 348 ? -6.967 -6.402 -19.537 1.00 94.44 348 GLU A O 1
ATOM 2760 N N . ASP A 1 349 ? -8.218 -4.577 -19.934 1.00 95.75 349 ASP A N 1
ATOM 2761 C CA . ASP A 1 349 ? -7.774 -3.817 -18.757 1.00 95.75 349 ASP A CA 1
ATOM 2762 C C . ASP A 1 349 ? -7.893 -4.674 -17.483 1.00 95.75 349 ASP A C 1
ATOM 2764 O O . ASP A 1 349 ? -6.976 -4.747 -16.667 1.00 95.75 349 ASP A O 1
ATOM 2768 N N . ALA A 1 350 ? -9.023 -5.378 -17.327 1.00 96.94 350 ALA A N 1
ATOM 2769 C CA . ALA A 1 350 ? -9.253 -6.252 -16.182 1.00 96.94 350 ALA A CA 1
ATOM 2770 C C . ALA A 1 350 ? -8.280 -7.443 -16.134 1.00 96.94 350 ALA A C 1
ATOM 2772 O O . ALA A 1 350 ? -7.834 -7.811 -15.048 1.00 96.94 350 ALA A O 1
ATOM 2773 N N . LYS A 1 351 ? -7.936 -8.050 -17.280 1.00 96.50 351 LYS A N 1
ATOM 2774 C CA . LYS A 1 351 ? -6.945 -9.138 -17.339 1.00 96.50 351 LYS A CA 1
ATOM 2775 C C . LYS A 1 351 ? -5.546 -8.643 -17.004 1.00 96.50 351 LYS A C 1
ATOM 2777 O O . LYS A 1 351 ? -4.834 -9.342 -16.289 1.00 96.50 351 LYS A O 1
ATOM 2782 N N . ASP A 1 352 ? -5.176 -7.458 -17.473 1.00 95.00 352 ASP A N 1
ATOM 2783 C CA . ASP A 1 352 ? -3.860 -6.876 -17.222 1.00 95.00 352 ASP A CA 1
ATOM 2784 C C . ASP A 1 352 ? -3.662 -6.604 -15.725 1.00 95.00 352 ASP A C 1
ATOM 2786 O O . ASP A 1 352 ? -2.691 -7.072 -15.122 1.00 95.00 352 ASP A O 1
ATOM 2790 N N . VAL A 1 353 ? -4.637 -5.955 -15.073 1.00 96.19 353 VAL A N 1
ATOM 2791 C CA . VAL A 1 353 ? -4.621 -5.772 -13.609 1.00 96.19 353 VAL A CA 1
ATOM 2792 C C . VAL A 1 353 ? -4.657 -7.123 -12.887 1.00 96.19 353 VAL A C 1
ATOM 2794 O O . VAL A 1 353 ? -3.912 -7.335 -11.926 1.00 96.19 353 VAL A O 1
ATOM 2797 N N . MET A 1 354 ? -5.480 -8.070 -13.352 1.00 97.81 354 MET A N 1
ATOM 2798 C CA . MET A 1 354 ? -5.574 -9.405 -12.754 1.00 97.81 354 MET A CA 1
ATOM 2799 C C . MET A 1 354 ? -4.254 -10.178 -12.848 1.00 97.81 354 MET A C 1
ATOM 2801 O O . MET A 1 354 ? -3.900 -10.883 -11.903 1.00 97.81 354 MET A O 1
ATOM 2805 N N . ALA A 1 355 ? -3.485 -10.029 -13.929 1.00 96.62 355 ALA A N 1
ATOM 2806 C CA . ALA A 1 355 ? -2.167 -10.641 -14.048 1.00 96.62 355 ALA A CA 1
ATOM 2807 C C . ALA A 1 355 ? -1.231 -10.161 -12.930 1.00 96.62 355 ALA A C 1
ATOM 2809 O O . ALA A 1 355 ? -0.522 -10.979 -12.343 1.00 96.62 355 ALA A O 1
ATOM 2810 N N . PHE A 1 356 ? -1.285 -8.873 -12.570 1.00 96.00 356 PHE A N 1
ATOM 2811 C CA . PHE A 1 356 ? -0.505 -8.321 -11.460 1.00 96.00 356 PHE A CA 1
ATOM 2812 C C . PHE A 1 356 ? -0.996 -8.842 -10.105 1.00 96.00 356 PHE A C 1
ATOM 2814 O O . PHE A 1 356 ? -0.210 -9.358 -9.313 1.00 96.00 356 PHE A O 1
ATOM 2821 N N . VAL A 1 357 ? -2.308 -8.797 -9.864 1.00 97.56 357 VAL A N 1
ATOM 2822 C CA . VAL A 1 357 ? -2.939 -9.285 -8.625 1.00 97.56 357 VAL A CA 1
ATOM 2823 C C . VAL A 1 357 ? -2.660 -10.774 -8.392 1.00 97.56 357 VAL A C 1
ATOM 2825 O O . VAL A 1 357 ? -2.370 -11.190 -7.267 1.00 97.56 357 VAL A O 1
ATOM 2828 N N . ARG A 1 358 ? -2.677 -11.587 -9.454 1.00 97.31 358 ARG A N 1
ATOM 2829 C CA . ARG A 1 358 ? -2.306 -13.007 -9.400 1.00 97.31 358 ARG A CA 1
ATOM 2830 C C . ARG A 1 358 ? -0.808 -13.203 -9.232 1.00 97.31 358 ARG A C 1
ATOM 2832 O O . ARG A 1 358 ? -0.422 -14.047 -8.433 1.00 97.31 358 ARG A O 1
ATOM 2839 N N . ALA A 1 359 ? 0.034 -12.426 -9.914 1.00 96.50 359 ALA A N 1
ATOM 2840 C CA . ALA A 1 359 ? 1.484 -12.466 -9.717 1.00 96.50 359 ALA A CA 1
ATOM 2841 C C . ALA A 1 359 ? 1.882 -12.110 -8.276 1.00 96.50 359 ALA A C 1
ATOM 2843 O O . ALA A 1 359 ? 2.830 -12.676 -7.739 1.00 96.50 359 ALA A O 1
ATOM 2844 N N . ALA A 1 360 ? 1.119 -11.232 -7.626 1.00 95.06 360 ALA A N 1
ATOM 2845 C CA . ALA A 1 360 ? 1.269 -10.887 -6.222 1.00 95.06 360 ALA A CA 1
ATOM 2846 C C . ALA A 1 360 ? 0.541 -11.851 -5.260 1.00 95.06 360 ALA A C 1
ATOM 2848 O O . ALA A 1 360 ? 0.622 -11.647 -4.060 1.00 95.06 360 ALA A O 1
ATOM 2849 N N . ASP A 1 361 ? -0.162 -12.892 -5.710 1.00 96.62 361 ASP A N 1
ATOM 2850 C CA . ASP A 1 361 ? -1.021 -13.764 -4.880 1.00 96.62 361 ASP A CA 1
ATOM 2851 C C . ASP A 1 361 ? -1.960 -12.997 -3.910 1.00 96.62 361 ASP A C 1
ATOM 2853 O O . ASP A 1 361 ? -2.002 -13.258 -2.701 1.00 96.62 361 ASP A O 1
ATOM 2857 N N . ILE A 1 362 ? -2.681 -11.995 -4.426 1.00 97.88 362 ILE A N 1
ATOM 2858 C CA . ILE A 1 362 ? -3.704 -11.227 -3.692 1.00 97.88 362 ILE A CA 1
ATOM 2859 C C . ILE A 1 362 ? -5.097 -11.748 -4.051 1.00 97.88 362 ILE A C 1
ATOM 2861 O O . ILE A 1 362 ? -5.466 -11.743 -5.223 1.00 97.88 362 ILE A O 1
ATOM 2865 N N . LYS A 1 363 ? -5.885 -12.214 -3.070 1.00 98.38 363 LYS A N 1
ATOM 2866 C CA . LYS A 1 363 ? -7.204 -12.823 -3.336 1.00 98.38 363 LYS A CA 1
ATOM 2867 C C . LYS A 1 363 ? -8.299 -11.794 -3.616 1.00 98.38 363 LYS A C 1
ATOM 2869 O O . LYS A 1 363 ? -9.156 -12.059 -4.459 1.00 98.38 363 LYS A O 1
ATOM 2874 N N . VAL A 1 364 ? -8.270 -10.637 -2.957 1.00 98.81 364 VAL A N 1
ATOM 2875 C CA . VAL A 1 364 ? -9.206 -9.525 -3.201 1.00 98.81 364 VAL A CA 1
ATOM 2876 C C . VAL A 1 364 ? -8.431 -8.222 -3.374 1.00 98.81 364 VAL A C 1
ATOM 2878 O O . VAL A 1 364 ? -7.799 -7.760 -2.433 1.00 98.81 364 VAL A O 1
ATOM 2881 N N . ALA A 1 365 ? -8.482 -7.621 -4.560 1.00 98.62 365 ALA A N 1
ATOM 2882 C CA . ALA A 1 365 ? -7.908 -6.300 -4.814 1.00 98.62 365 ALA A CA 1
ATOM 2883 C C . ALA A 1 365 ? -9.032 -5.281 -5.032 1.00 98.62 365 ALA A C 1
ATOM 2885 O O . ALA A 1 365 ? -9.885 -5.486 -5.902 1.00 98.62 365 ALA A O 1
ATOM 2886 N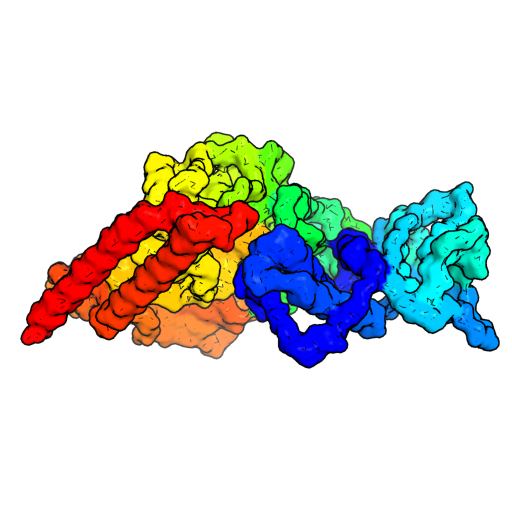 N . ASN A 1 366 ? -9.042 -4.199 -4.253 1.00 98.50 366 ASN A N 1
ATOM 2887 C CA . ASN A 1 366 ? -9.973 -3.092 -4.451 1.00 98.50 366 ASN A CA 1
ATOM 2888 C C . ASN A 1 366 ? -9.360 -2.096 -5.432 1.00 98.50 366 ASN A C 1
ATOM 2890 O O . ASN A 1 366 ? -8.316 -1.505 -5.162 1.00 98.50 366 ASN A O 1
ATOM 2894 N N . ILE A 1 367 ? -10.012 -1.949 -6.581 1.00 98.25 367 ILE A N 1
ATOM 2895 C CA . ILE A 1 367 ? -9.568 -1.090 -7.670 1.00 98.25 367 ILE A CA 1
ATOM 2896 C C . ILE A 1 367 ? -10.321 0.232 -7.559 1.00 98.25 367 ILE A C 1
ATOM 2898 O O . ILE A 1 367 ? -11.525 0.289 -7.815 1.00 98.25 367 ILE A O 1
ATOM 2902 N N . LEU A 1 368 ? -9.623 1.263 -7.097 1.00 97.88 368 LEU A N 1
ATOM 2903 C CA . LEU A 1 368 ? -10.204 2.518 -6.656 1.00 97.88 368 LEU A CA 1
ATOM 2904 C C . LEU A 1 368 ? -10.235 3.549 -7.786 1.00 97.88 368 LEU A C 1
ATOM 2906 O O . LEU A 1 368 ? -9.190 4.015 -8.255 1.00 97.88 368 LEU A O 1
ATOM 2910 N N . GLU A 1 369 ? -11.447 3.950 -8.168 1.00 96.38 369 GLU A N 1
ATOM 2911 C CA . GLU A 1 369 ? -11.665 5.190 -8.907 1.00 96.38 369 GLU A CA 1
ATOM 2912 C C . GLU A 1 369 ? -11.318 6.368 -7.993 1.00 96.38 369 GLU A C 1
ATOM 2914 O O . GLU A 1 369 ? -11.841 6.490 -6.886 1.00 96.38 369 GLU A O 1
ATOM 2919 N N . MET A 1 370 ? -10.401 7.220 -8.435 1.00 92.62 370 MET A N 1
ATOM 2920 C CA . MET A 1 370 ? -9.889 8.323 -7.626 1.00 92.62 370 MET A CA 1
ATOM 2921 C C . MET A 1 370 ? -10.614 9.609 -8.001 1.00 92.62 370 MET A C 1
ATOM 2923 O O . MET A 1 370 ? -10.699 9.932 -9.183 1.00 92.62 370 MET A O 1
ATOM 2927 N N . GLY A 1 371 ? -11.071 10.390 -7.027 1.00 89.06 371 GLY A N 1
ATOM 2928 C CA . GLY A 1 371 ? -11.706 11.684 -7.288 1.00 89.06 371 GLY A CA 1
ATOM 2929 C C . GLY A 1 371 ? -10.963 12.879 -6.694 1.00 89.06 371 GLY A C 1
ATOM 2930 O O . GLY A 1 371 ? -10.108 12.739 -5.824 1.00 89.06 371 GLY A O 1
ATOM 2931 N N . ASP A 1 372 ? -11.234 14.075 -7.217 1.00 84.81 372 ASP A N 1
ATOM 2932 C CA . ASP A 1 372 ? -10.844 15.370 -6.637 1.00 84.81 372 ASP A CA 1
ATOM 2933 C C . ASP A 1 372 ? -11.996 16.390 -6.750 1.00 84.81 372 ASP A C 1
ATOM 2935 O O . ASP A 1 372 ? -13.015 16.074 -7.352 1.00 84.81 372 ASP A O 1
ATOM 2939 N N . PRO A 1 373 ? -11.894 17.622 -6.225 1.00 77.06 373 PRO A N 1
ATOM 2940 C CA . PRO A 1 373 ? -12.922 18.663 -6.382 1.00 77.06 373 PRO A CA 1
ATOM 2941 C C . PRO A 1 373 ? -13.271 19.110 -7.814 1.00 77.06 373 PRO A C 1
ATOM 2943 O O . PRO A 1 373 ? -14.035 20.058 -7.969 1.00 77.06 373 PRO A O 1
ATOM 2946 N N . MET A 1 374 ? -12.739 18.471 -8.857 1.00 76.00 374 MET A N 1
ATOM 2947 C CA . MET A 1 374 ? -12.977 18.813 -10.260 1.00 76.00 374 MET A CA 1
ATOM 2948 C C . MET A 1 374 ? -13.507 17.629 -11.074 1.00 76.00 374 MET A C 1
ATOM 2950 O O . MET A 1 374 ? -14.401 17.804 -11.902 1.00 76.00 374 MET A O 1
ATOM 2954 N N . ARG A 1 375 ? -12.954 16.427 -10.882 1.00 78.50 375 ARG A N 1
ATOM 2955 C CA . ARG A 1 375 ? -13.232 15.247 -11.718 1.00 78.50 375 ARG A CA 1
ATOM 2956 C C . ARG A 1 375 ? -12.839 13.936 -11.032 1.00 78.50 375 ARG A C 1
ATOM 2958 O O . ARG A 1 375 ? -12.383 13.931 -9.890 1.00 78.50 375 ARG A O 1
ATOM 2965 N N . THR A 1 376 ? -13.001 12.834 -11.761 1.00 87.94 376 THR A N 1
ATOM 2966 C CA . THR A 1 376 ? -12.477 11.514 -11.401 1.00 87.94 376 THR A CA 1
ATOM 2967 C C . THR A 1 376 ? -11.363 11.061 -12.350 1.00 87.94 376 THR A C 1
ATOM 2969 O O . THR A 1 376 ? -11.146 11.631 -13.424 1.00 87.94 376 THR A O 1
ATOM 2972 N N . TYR A 1 377 ? -10.627 10.047 -11.907 1.00 88.31 377 TYR A N 1
ATOM 2973 C CA . TYR A 1 377 ? -9.532 9.364 -12.582 1.00 88.31 377 TYR A CA 1
ATOM 2974 C C . TYR A 1 377 ? -9.663 7.864 -12.336 1.00 88.31 377 TYR A C 1
ATOM 2976 O O . TYR A 1 377 ? -10.280 7.450 -11.360 1.00 88.31 377 TYR A O 1
ATOM 2984 N N . TYR A 1 378 ? -9.006 7.053 -13.168 1.00 91.81 378 TYR A N 1
ATOM 2985 C CA . TYR A 1 378 ? -9.093 5.590 -13.086 1.00 91.81 378 TYR A CA 1
ATOM 2986 C C . TYR A 1 378 ? -10.534 5.084 -13.217 1.00 91.81 378 TYR A C 1
ATOM 2988 O O . TYR A 1 378 ? -10.970 4.237 -12.443 1.00 91.81 378 TYR A O 1
ATOM 2996 N N . GLU A 1 379 ? -11.258 5.614 -14.207 1.00 91.81 379 GLU A N 1
ATOM 2997 C CA . GLU A 1 379 ? -12.654 5.260 -14.487 1.00 91.81 379 GLU A CA 1
ATOM 2998 C C . GLU A 1 379 ? -12.875 3.741 -14.472 1.00 91.81 379 GLU A C 1
ATOM 3000 O O . GLU A 1 379 ? -12.103 2.962 -15.055 1.00 91.81 379 GLU A O 1
ATOM 3005 N N . GLN A 1 380 ? -13.948 3.329 -13.805 1.00 95.81 380 GLN A N 1
ATOM 3006 C CA . GLN A 1 380 ? -14.405 1.948 -13.798 1.00 95.81 380 GLN A CA 1
ATOM 3007 C C . GLN A 1 380 ? -15.562 1.772 -14.783 1.00 95.81 380 GLN A C 1
ATOM 3009 O O . GLN A 1 380 ? -16.468 2.597 -14.881 1.00 95.81 380 GLN A O 1
ATOM 3014 N N . ARG A 1 381 ? -15.605 0.620 -15.457 1.00 95.19 381 ARG A N 1
ATOM 3015 C CA . ARG A 1 381 ? -16.734 0.192 -16.305 1.00 95.19 381 ARG A CA 1
ATOM 3016 C C . ARG A 1 381 ? -18.086 0.166 -15.573 1.00 95.19 381 ARG A C 1
ATOM 3018 O O . ARG A 1 381 ? -19.124 0.121 -16.226 1.00 95.19 381 ARG A O 1
ATOM 3025 N N . GLY A 1 382 ? -18.059 0.128 -14.242 1.00 96.69 382 GLY A N 1
ATOM 3026 C CA . GLY A 1 382 ? -19.213 0.149 -13.356 1.00 96.69 382 GLY A CA 1
ATOM 3027 C C . GLY A 1 382 ? -18.858 -0.331 -11.947 1.00 96.69 382 GLY A C 1
ATOM 3028 O O . GLY A 1 382 ? -17.742 -0.783 -11.691 1.00 96.69 382 GLY A O 1
ATOM 3029 N N . PHE A 1 383 ? -19.837 -0.255 -11.048 1.00 98.06 383 PHE A N 1
ATOM 3030 C CA . PHE A 1 383 ? -19.749 -0.650 -9.641 1.00 98.06 383 PHE A CA 1
ATOM 3031 C C . PHE A 1 383 ? -20.826 -1.686 -9.327 1.00 98.06 383 PHE A C 1
ATOM 3033 O O . PHE A 1 383 ? -21.856 -1.725 -9.989 1.00 98.06 383 PHE A O 1
ATOM 3040 N N . GLY A 1 384 ? -20.615 -2.512 -8.306 1.00 97.38 384 GLY A N 1
ATOM 3041 C CA . GLY A 1 384 ? -21.513 -3.613 -7.963 1.00 97.38 384 GLY A CA 1
ATOM 3042 C C . GLY A 1 384 ? -20.933 -4.987 -8.288 1.00 97.38 384 GLY A C 1
ATOM 3043 O O . GLY A 1 384 ? -19.831 -5.137 -8.825 1.00 97.38 384 GLY A O 1
ATOM 3044 N N . LYS A 1 385 ? -21.669 -6.034 -7.904 1.00 97.06 385 LYS A N 1
ATOM 3045 C CA . LYS A 1 385 ? -21.186 -7.424 -7.966 1.00 97.06 385 LYS A CA 1
ATOM 3046 C C . LYS A 1 385 ? -20.961 -7.901 -9.400 1.00 97.06 385 LYS A C 1
ATOM 3048 O O . LYS A 1 385 ? -20.052 -8.686 -9.639 1.00 97.06 385 LYS A O 1
ATOM 3053 N N . GLU A 1 386 ? -21.761 -7.415 -10.336 1.00 96.25 386 GLU A N 1
ATOM 3054 C CA . GLU A 1 386 ? -21.705 -7.709 -11.766 1.00 96.25 386 GLU A CA 1
ATOM 3055 C C . GLU A 1 386 ? -20.463 -7.132 -12.459 1.00 96.25 386 GLU A C 1
ATOM 3057 O O . GLU A 1 386 ? -20.048 -7.650 -13.496 1.00 96.25 386 GLU A O 1
ATOM 3062 N N . TYR A 1 387 ? -19.836 -6.107 -11.872 1.00 96.94 387 TYR A N 1
ATOM 3063 C CA . TYR A 1 387 ? -18.608 -5.507 -12.395 1.00 96.94 387 TYR A CA 1
ATOM 3064 C C . TYR A 1 387 ? -17.339 -6.043 -11.735 1.00 96.94 387 TYR A C 1
ATOM 3066 O O . TYR A 1 387 ? -16.241 -5.732 -12.207 1.00 96.94 387 TYR A O 1
ATOM 3074 N N . ARG A 1 388 ? -17.454 -6.912 -10.724 1.00 97.44 388 ARG A N 1
ATOM 3075 C CA . ARG A 1 388 ? -16.304 -7.646 -10.185 1.00 97.44 388 ARG A CA 1
ATOM 3076 C C . ARG A 1 388 ? -15.714 -8.559 -11.256 1.00 97.44 388 ARG A C 1
ATOM 3078 O O . ARG A 1 388 ? -16.440 -9.223 -11.997 1.00 97.44 388 ARG A O 1
ATOM 3085 N N . PHE A 1 389 ? -14.390 -8.604 -11.346 1.00 98.00 389 PHE A N 1
ATOM 3086 C CA . PHE A 1 389 ? -13.694 -9.498 -12.270 1.00 98.00 389 PHE A CA 1
ATOM 3087 C C . PHE A 1 389 ? -13.100 -10.671 -11.494 1.00 98.00 389 PHE A C 1
ATOM 3089 O O . PHE A 1 389 ? -12.262 -10.475 -10.618 1.00 98.00 389 PHE A O 1
ATOM 3096 N N . HIS A 1 390 ? -13.560 -11.883 -11.800 1.00 97.56 390 HIS A N 1
ATOM 3097 C CA . HIS A 1 390 ? -13.168 -13.108 -11.111 1.00 97.56 390 HIS A CA 1
ATOM 3098 C C . HIS A 1 390 ? -12.279 -13.964 -12.008 1.00 97.56 390 HIS A C 1
ATOM 3100 O O . HIS A 1 390 ? -12.671 -14.305 -13.122 1.00 97.56 390 HIS A O 1
ATOM 3106 N N . GLU A 1 391 ? -11.127 -14.392 -11.497 1.00 96.19 391 GLU A N 1
ATOM 3107 C CA . GLU A 1 391 ? -10.267 -15.341 -12.200 1.00 96.19 391 GLU A CA 1
ATOM 3108 C C . GLU A 1 391 ? -9.499 -16.215 -11.204 1.00 96.19 391 GLU A C 1
ATOM 3110 O O . GLU A 1 391 ? -8.822 -15.708 -10.317 1.00 96.19 391 GLU A O 1
ATOM 3115 N N . ASN A 1 392 ? -9.587 -17.543 -11.344 1.00 92.94 392 ASN A N 1
ATOM 3116 C CA . ASN A 1 392 ? -8.777 -18.511 -10.587 1.00 92.94 392 ASN A CA 1
ATOM 3117 C C . ASN A 1 392 ? -8.768 -18.322 -9.052 1.00 92.94 392 ASN A C 1
ATOM 3119 O O . ASN A 1 392 ? -7.775 -18.631 -8.396 1.00 92.94 392 ASN A O 1
ATOM 3123 N N . GLY A 1 393 ? -9.874 -17.846 -8.469 1.00 94.69 393 GLY A N 1
ATOM 3124 C CA . GLY A 1 393 ? -9.981 -17.587 -7.026 1.00 94.69 393 GLY A CA 1
ATOM 3125 C C . GLY A 1 393 ? -9.445 -16.221 -6.581 1.00 94.69 393 GLY A C 1
ATOM 3126 O O . GLY A 1 393 ? -9.245 -16.016 -5.390 1.00 94.69 393 GLY A O 1
ATOM 3127 N N . HIS A 1 394 ? -9.220 -15.303 -7.519 1.00 98.25 394 HIS A N 1
ATOM 3128 C CA . HIS A 1 394 ? -8.861 -13.907 -7.286 1.00 98.25 394 HIS A CA 1
ATOM 3129 C C . HIS A 1 394 ? -9.995 -13.006 -7.780 1.00 98.25 394 HIS A C 1
ATOM 3131 O O . HIS A 1 394 ? -10.718 -13.370 -8.716 1.00 98.25 394 HIS A O 1
ATOM 3137 N N . VAL A 1 395 ? -10.171 -11.848 -7.143 1.00 98.75 395 VAL A N 1
ATOM 3138 C CA . VAL A 1 395 ? -11.259 -10.914 -7.450 1.00 98.75 395 VAL A CA 1
ATOM 3139 C C . VAL A 1 395 ? -10.739 -9.483 -7.505 1.00 98.75 395 VAL A C 1
ATOM 3141 O O . VAL A 1 395 ? -10.142 -9.012 -6.540 1.00 98.75 395 VAL A O 1
ATOM 3144 N N . LEU A 1 396 ? -11.019 -8.787 -8.608 1.00 98.75 396 LEU A N 1
ATOM 3145 C CA . LEU A 1 396 ? -10.938 -7.325 -8.675 1.00 98.75 396 LEU A CA 1
ATOM 3146 C C . LEU A 1 396 ? -12.303 -6.752 -8.307 1.00 98.75 396 LEU A C 1
ATOM 3148 O O . LEU A 1 396 ? -13.317 -7.158 -8.889 1.00 98.75 396 LEU A O 1
ATOM 3152 N N . VAL A 1 397 ? -12.334 -5.825 -7.356 1.00 98.62 397 VAL A N 1
ATOM 3153 C CA . VAL A 1 397 ? -13.563 -5.185 -6.879 1.00 98.62 397 VAL A CA 1
ATOM 3154 C C . VAL A 1 397 ? -13.477 -3.679 -7.123 1.00 98.62 397 VAL A C 1
ATOM 3156 O O . VAL A 1 397 ? -12.592 -3.050 -6.554 1.00 98.62 397 VAL A O 1
ATOM 3159 N N . PRO A 1 398 ? -14.380 -3.087 -7.922 1.00 98.00 398 PRO A N 1
ATOM 3160 C CA . PRO A 1 398 ? -14.455 -1.635 -8.063 1.00 98.00 398 PRO A CA 1
ATOM 3161 C C . PRO A 1 398 ? -14.766 -0.956 -6.721 1.00 98.00 398 PRO A C 1
ATOM 3163 O O . PRO A 1 398 ? -15.677 -1.376 -5.998 1.00 98.00 398 PRO A O 1
ATOM 3166 N N . GLY A 1 399 ? -14.024 0.098 -6.403 1.00 98.00 399 GLY A N 1
ATOM 3167 C CA . GLY A 1 399 ? -14.208 0.950 -5.229 1.00 98.00 399 GLY A CA 1
ATOM 3168 C C . GLY A 1 399 ? -13.849 2.399 -5.548 1.00 98.00 399 GLY A C 1
ATOM 3169 O O . GLY A 1 399 ? -13.642 2.742 -6.712 1.00 98.00 399 GLY A O 1
ATOM 3170 N N . GLN A 1 400 ? -13.772 3.249 -4.527 1.00 97.81 400 GLN A N 1
ATOM 3171 C CA . GLN A 1 400 ? -13.379 4.650 -4.698 1.00 97.81 400 GLN A CA 1
ATOM 3172 C C . GLN A 1 400 ? -12.325 5.087 -3.685 1.00 97.81 400 GLN A C 1
ATOM 3174 O O . GLN A 1 400 ? -12.370 4.649 -2.539 1.00 97.81 400 GLN A O 1
ATOM 3179 N N . GLU A 1 401 ? -11.435 5.986 -4.099 1.00 97.31 401 GLU A N 1
ATOM 3180 C CA . GLU A 1 401 ? -10.738 6.916 -3.211 1.00 97.31 401 GLU A CA 1
ATOM 3181 C C . GLU A 1 401 ? -11.296 8.316 -3.496 1.00 97.31 401 GLU A C 1
ATOM 3183 O O . GLU A 1 401 ? -10.791 9.075 -4.330 1.00 97.31 401 GLU A O 1
ATOM 3188 N N . ASP A 1 402 ? -12.434 8.606 -2.878 1.00 94.69 402 ASP A N 1
ATOM 3189 C CA . ASP A 1 402 ? -13.201 9.826 -3.090 1.00 94.69 402 ASP A CA 1
ATOM 3190 C C . ASP A 1 402 ? -14.112 10.060 -1.871 1.00 94.69 402 ASP A C 1
ATOM 3192 O O . ASP A 1 402 ? -14.743 9.108 -1.403 1.00 94.69 402 ASP A O 1
ATOM 3196 N N . PRO A 1 403 ? -14.213 11.280 -1.323 1.00 93.75 403 PRO A N 1
ATOM 3197 C CA . PRO A 1 403 ? -13.458 12.470 -1.669 1.00 93.75 403 PRO A CA 1
ATOM 3198 C C . PRO A 1 403 ? -11.982 12.347 -1.299 1.00 93.75 403 PRO A C 1
ATOM 3200 O O . PRO A 1 403 ? -11.620 11.841 -0.236 1.00 93.75 403 PRO A O 1
ATOM 3203 N N . ARG A 1 404 ? -11.130 12.917 -2.149 1.00 90.56 404 ARG A N 1
ATOM 3204 C CA . ARG A 1 404 ? -9.827 13.435 -1.721 1.00 90.56 404 ARG A CA 1
ATOM 3205 C C . ARG A 1 404 ? -9.985 14.924 -1.462 1.00 90.56 404 ARG A C 1
ATOM 3207 O O . ARG A 1 404 ? -10.186 15.704 -2.399 1.00 90.56 404 ARG A O 1
ATOM 3214 N N . SER A 1 405 ? -9.996 15.312 -0.191 1.00 85.06 405 SER A N 1
ATOM 3215 C CA . SER A 1 405 ? -10.317 16.675 0.233 1.00 85.06 405 SER A CA 1
ATOM 3216 C C . SER A 1 405 ? -9.345 17.197 1.291 1.00 85.06 405 SER A C 1
ATOM 3218 O O . SER A 1 405 ? -8.456 16.496 1.770 1.00 85.06 405 SER A O 1
ATOM 3220 N N . HIS A 1 406 ? -9.540 18.455 1.696 1.00 85.19 406 HIS A N 1
ATOM 3221 C CA . HIS A 1 406 ? -8.793 19.070 2.798 1.00 85.19 406 HIS A CA 1
ATOM 3222 C C . HIS A 1 406 ? -8.9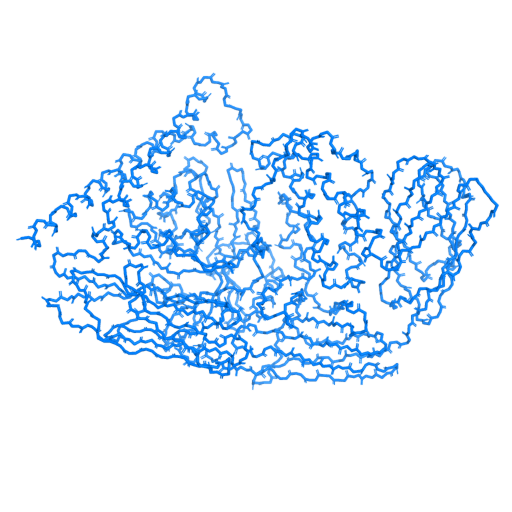98 18.364 4.145 1.00 85.19 406 HIS A C 1
ATOM 3224 O O . HIS A 1 406 ? -8.210 18.579 5.072 1.00 85.19 406 HIS A O 1
ATOM 3230 N N . TRP A 1 407 ? -10.052 17.559 4.279 1.00 91.56 407 TRP A N 1
ATOM 3231 C CA . TRP A 1 407 ? -10.369 16.851 5.514 1.00 91.56 407 TRP A CA 1
ATOM 3232 C C . TRP A 1 407 ? -9.709 15.486 5.586 1.00 91.56 407 TRP A C 1
ATOM 3234 O O . TRP A 1 407 ? -9.510 14.991 6.684 1.00 91.56 407 TRP A O 1
ATOM 3244 N N . GLY A 1 408 ? -9.320 14.909 4.456 1.00 92.75 408 GLY A N 1
ATOM 3245 C CA . GLY A 1 408 ? -8.785 13.561 4.376 1.00 92.75 408 GLY A CA 1
ATOM 3246 C C . GLY A 1 408 ? -9.081 12.942 3.020 1.00 92.75 408 GLY A C 1
ATOM 3247 O O . GLY A 1 408 ? -9.821 13.501 2.207 1.00 92.75 408 GLY A O 1
ATOM 3248 N N . HIS A 1 409 ? -8.510 11.767 2.800 1.00 94.50 409 HIS A N 1
ATOM 3249 C CA . HIS A 1 409 ? -8.861 10.898 1.689 1.00 94.50 409 HIS A CA 1
ATOM 3250 C C . HIS A 1 409 ? -9.702 9.731 2.213 1.00 94.50 409 HIS A C 1
ATOM 3252 O O . HIS A 1 409 ? -9.347 9.100 3.217 1.00 94.50 409 HIS A O 1
ATOM 3258 N N . ALA A 1 410 ? -10.817 9.467 1.538 1.00 94.88 410 ALA A N 1
ATOM 3259 C CA . ALA A 1 410 ? -11.782 8.447 1.921 1.00 94.88 410 ALA A CA 1
ATOM 3260 C C . ALA A 1 410 ? -11.748 7.266 0.953 1.00 94.88 410 ALA A C 1
ATOM 3262 O O . ALA A 1 410 ? -11.885 7.459 -0.252 1.00 94.88 410 ALA A O 1
ATOM 3263 N N . ILE A 1 411 ? -11.643 6.046 1.481 1.00 97.88 411 ILE A N 1
ATOM 3264 C CA . ILE A 1 411 ? -11.826 4.822 0.699 1.00 97.88 411 ILE A CA 1
ATOM 3265 C C . ILE A 1 411 ? -13.249 4.304 0.896 1.00 97.88 411 ILE A C 1
ATOM 3267 O O . ILE A 1 411 ? -13.700 4.103 2.025 1.00 97.88 411 ILE A O 1
ATOM 3271 N N . GLY A 1 412 ? -13.927 4.025 -0.215 1.00 98.19 412 GLY A N 1
ATOM 3272 C CA . GLY A 1 412 ? -15.174 3.272 -0.254 1.00 98.19 412 GLY A CA 1
ATOM 3273 C C . GLY A 1 412 ? -14.968 1.911 -0.908 1.00 98.19 412 GLY A C 1
ATOM 3274 O O . GLY A 1 412 ? -14.677 1.827 -2.102 1.00 98.19 412 GLY A O 1
ATOM 3275 N N . MET A 1 413 ? -15.150 0.839 -0.138 1.00 98.38 413 MET A N 1
ATOM 3276 C CA . MET A 1 413 ? -15.079 -0.537 -0.635 1.00 98.38 413 MET A CA 1
ATOM 3277 C C . MET A 1 413 ? -16.467 -1.150 -0.816 1.00 98.38 413 MET A C 1
ATOM 3279 O O . MET A 1 413 ? -17.405 -0.818 -0.090 1.00 98.38 413 MET A O 1
ATOM 3283 N N . ASN A 1 414 ? -16.568 -2.128 -1.724 1.00 97.00 414 ASN A N 1
ATOM 3284 C CA . ASN A 1 414 ? -17.782 -2.916 -1.956 1.00 97.00 414 ASN A CA 1
ATOM 3285 C C . ASN A 1 414 ? -19.012 -2.067 -2.344 1.00 97.00 414 ASN A C 1
ATOM 3287 O O . ASN A 1 414 ? -20.111 -2.256 -1.822 1.00 97.00 414 ASN A O 1
ATOM 3291 N N . LEU A 1 415 ? -18.808 -1.113 -3.252 1.00 96.75 415 LEU A N 1
ATOM 3292 C CA . LEU A 1 415 ? -19.832 -0.159 -3.670 1.00 96.75 415 LEU A CA 1
ATOM 3293 C C . LEU A 1 415 ? -20.695 -0.702 -4.813 1.00 96.75 415 LEU A C 1
ATOM 3295 O O . LEU A 1 415 ? -20.272 -1.554 -5.595 1.00 96.75 415 LEU A O 1
ATOM 3299 N N . THR A 1 416 ? -21.901 -0.156 -4.927 1.00 97.88 416 THR A N 1
ATOM 3300 C CA . THR A 1 416 ? -22.820 -0.350 -6.064 1.00 97.88 416 THR A CA 1
ATOM 3301 C C . THR A 1 416 ? -22.837 0.844 -7.019 1.00 97.88 416 THR A C 1
ATOM 3303 O O . THR A 1 416 ? -23.277 0.710 -8.154 1.00 97.88 416 THR A O 1
ATOM 3306 N N . GLN A 1 417 ? -22.338 1.998 -6.574 1.00 97.12 417 GLN A N 1
ATOM 3307 C CA . GLN A 1 417 ? -22.139 3.224 -7.343 1.00 97.12 417 GLN A CA 1
ATOM 3308 C C . GLN A 1 417 ? -21.138 4.134 -6.616 1.00 97.12 417 GLN A C 1
ATOM 3310 O O . GLN A 1 417 ? -20.981 4.035 -5.397 1.00 97.12 417 GLN A O 1
ATOM 3315 N N . LEU A 1 418 ? -20.515 5.056 -7.348 1.00 96.06 418 LEU A N 1
ATOM 3316 C CA . LEU A 1 418 ? -19.664 6.088 -6.761 1.00 96.06 418 LEU A CA 1
ATOM 3317 C C . LEU A 1 418 ? -20.482 6.975 -5.800 1.00 96.06 418 LEU A C 1
ATOM 3319 O O . LEU A 1 418 ? -21.517 7.528 -6.177 1.00 96.06 418 LEU A O 1
ATOM 3323 N N . ALA A 1 419 ? -20.027 7.112 -4.558 1.00 96.56 419 ALA A N 1
ATOM 3324 C CA . ALA A 1 419 ? -20.594 8.008 -3.556 1.00 96.56 419 ALA A CA 1
ATOM 3325 C C . ALA A 1 419 ? -19.948 9.394 -3.692 1.00 96.56 419 ALA A C 1
ATOM 3327 O O . ALA A 1 419 ? -18.948 9.688 -3.037 1.00 96.56 419 ALA A O 1
ATOM 3328 N N . ARG A 1 420 ? -20.500 10.225 -4.584 1.00 94.56 420 ARG A N 1
ATOM 3329 C CA . ARG A 1 420 ? -19.938 11.531 -4.949 1.00 94.56 420 ARG A CA 1
ATOM 3330 C C . ARG A 1 420 ? -21.030 12.550 -5.269 1.00 94.56 420 ARG A C 1
ATOM 3332 O O . ARG A 1 420 ? -21.933 12.267 -6.050 1.00 94.56 420 ARG A O 1
ATOM 3339 N N . ASP A 1 421 ? -20.910 13.748 -4.703 1.00 94.50 421 ASP A N 1
ATOM 3340 C CA . ASP A 1 421 ? -21.784 14.900 -4.961 1.00 94.50 421 ASP A CA 1
ATOM 3341 C C . ASP A 1 421 ? -21.000 16.193 -4.673 1.00 94.50 421 ASP A C 1
ATOM 3343 O O . ASP A 1 421 ? -20.500 16.364 -3.563 1.00 94.50 421 ASP A O 1
ATOM 3347 N N . PHE A 1 422 ? -20.859 17.092 -5.656 1.00 90.25 422 PHE A N 1
ATOM 3348 C CA . PHE A 1 422 ? -20.069 18.320 -5.492 1.00 90.25 422 PHE A CA 1
ATOM 3349 C C . PHE A 1 422 ? -20.652 19.273 -4.447 1.00 90.25 422 PHE A C 1
ATOM 3351 O O . PHE A 1 422 ? -19.880 19.891 -3.716 1.00 90.25 422 PHE A O 1
ATOM 3358 N N . ASP A 1 423 ? -21.978 19.315 -4.294 1.00 92.94 423 ASP A N 1
ATOM 3359 C CA . ASP A 1 423 ? -22.651 20.163 -3.302 1.00 92.94 423 ASP A CA 1
ATOM 3360 C C . ASP A 1 423 ? -22.439 19.649 -1.868 1.00 92.94 423 ASP A C 1
ATOM 3362 O O . ASP A 1 423 ? -22.725 20.352 -0.902 1.00 92.94 423 ASP A O 1
ATOM 3366 N N . LYS A 1 424 ? -21.945 18.412 -1.718 1.00 95.06 424 LYS A N 1
ATOM 3367 C CA . LYS A 1 424 ? -21.687 17.745 -0.429 1.00 95.06 424 LYS A CA 1
ATOM 3368 C C . LYS A 1 424 ? -20.265 17.190 -0.333 1.00 95.06 424 LYS A C 1
ATOM 3370 O O . LYS A 1 424 ? -19.970 16.396 0.556 1.00 95.06 424 LYS A O 1
ATOM 3375 N N . TYR A 1 425 ? -19.378 17.584 -1.246 1.00 92.00 425 TYR A N 1
ATOM 3376 C CA . TYR A 1 425 ? -18.053 16.980 -1.403 1.00 92.00 425 TYR A CA 1
ATOM 3377 C C . TYR A 1 425 ? -17.151 17.172 -0.180 1.00 92.00 425 TYR A C 1
ATOM 3379 O O . TYR A 1 425 ? -16.282 16.347 0.086 1.00 92.00 425 TYR A O 1
ATOM 3387 N N . MET A 1 426 ? -17.357 18.254 0.578 1.00 94.44 426 MET A N 1
ATOM 3388 C CA . MET A 1 426 ? -16.632 18.521 1.823 1.00 94.44 426 MET A CA 1
ATOM 3389 C C . MET A 1 426 ? -17.295 17.878 3.047 1.00 94.44 426 MET A C 1
ATOM 3391 O O . MET A 1 426 ? -16.806 18.038 4.165 1.00 94.44 426 MET A O 1
ATOM 3395 N N . LEU A 1 427 ? -18.394 17.145 2.857 1.00 95.88 427 LEU A N 1
ATOM 3396 C CA . LEU A 1 427 ? -19.163 16.481 3.903 1.00 95.88 427 LEU A CA 1
ATOM 3397 C C . LEU A 1 427 ? -18.862 14.977 3.875 1.00 95.88 427 LEU A C 1
ATOM 3399 O O . LEU A 1 427 ? -19.695 14.160 3.478 1.00 95.88 427 LEU A O 1
ATOM 3403 N N . ASN A 1 428 ? -17.658 14.592 4.309 1.00 95.81 428 ASN A N 1
ATOM 3404 C CA . ASN A 1 428 ? -17.227 13.186 4.339 1.00 95.81 428 ASN A CA 1
ATOM 3405 C C . ASN A 1 428 ? -18.197 12.281 5.127 1.00 95.81 428 ASN A C 1
ATOM 3407 O O . ASN A 1 428 ? -18.297 11.085 4.868 1.00 95.81 428 ASN A O 1
ATOM 3411 N N . ASP A 1 429 ? -18.971 12.845 6.058 1.00 96.69 429 ASP A N 1
ATOM 3412 C CA . ASP A 1 429 ? -20.003 12.116 6.786 1.00 96.69 429 ASP A CA 1
ATOM 3413 C C . ASP A 1 429 ? -21.190 11.702 5.922 1.00 96.69 429 ASP A C 1
ATOM 3415 O O . ASP A 1 429 ? -21.746 10.630 6.158 1.00 96.69 429 ASP A O 1
ATOM 3419 N N . TRP A 1 430 ? -21.567 12.523 4.942 1.00 97.62 430 TRP A N 1
ATOM 3420 C CA . TRP A 1 430 ? -22.569 12.163 3.944 1.00 97.62 430 TRP A CA 1
ATOM 3421 C C . TRP A 1 430 ? -22.038 11.063 3.022 1.00 97.62 430 TRP A C 1
ATOM 3423 O O . TRP A 1 430 ? -22.758 10.112 2.729 1.00 97.62 430 TRP A O 1
ATOM 3433 N N . VAL A 1 431 ? -20.764 11.148 2.626 1.00 97.50 431 VAL A N 1
ATOM 3434 C CA . VAL A 1 431 ? -20.116 10.126 1.791 1.00 97.50 431 VAL A CA 1
ATOM 3435 C C . VAL A 1 431 ? -20.082 8.779 2.515 1.00 97.50 431 VAL A C 1
ATOM 3437 O O . VAL A 1 431 ? -20.453 7.762 1.932 1.00 97.50 431 VAL A O 1
ATOM 3440 N N . ALA A 1 432 ? -19.722 8.771 3.803 1.00 98.31 432 ALA A N 1
ATOM 3441 C CA . ALA A 1 432 ? -19.783 7.575 4.640 1.00 98.31 432 ALA A CA 1
ATOM 3442 C C . ALA A 1 432 ? -21.201 6.982 4.708 1.00 98.31 432 ALA A C 1
ATOM 3444 O O . ALA A 1 432 ? -21.366 5.780 4.508 1.00 98.31 432 ALA A O 1
ATOM 3445 N N . ASP A 1 433 ? -22.231 7.816 4.907 1.00 98.50 433 ASP A N 1
ATOM 3446 C CA . ASP A 1 433 ? -23.627 7.353 4.921 1.00 98.50 433 ASP A CA 1
ATOM 3447 C C . ASP A 1 433 ? -24.051 6.758 3.578 1.00 98.50 433 ASP A C 1
ATOM 3449 O O . ASP A 1 433 ? -24.726 5.729 3.545 1.00 98.50 433 ASP A O 1
ATOM 3453 N N . GLU A 1 434 ? -23.656 7.376 2.466 1.00 98.38 434 GLU A N 1
ATOM 3454 C CA . GLU A 1 434 ? -23.983 6.880 1.133 1.00 98.38 434 GLU A CA 1
ATOM 3455 C C . GLU A 1 434 ? -23.281 5.548 0.843 1.00 98.38 434 GLU A C 1
ATOM 3457 O O . GLU A 1 434 ? -23.908 4.625 0.324 1.00 98.38 434 GLU A O 1
ATOM 3462 N N . ILE A 1 435 ? -22.019 5.396 1.250 1.00 98.50 435 ILE A N 1
ATOM 3463 C CA . ILE A 1 435 ? -21.287 4.125 1.168 1.00 98.50 435 ILE A CA 1
ATOM 3464 C C . ILE A 1 435 ? -21.982 3.045 2.010 1.00 98.50 435 ILE A C 1
ATOM 3466 O O . ILE A 1 435 ? -22.246 1.941 1.521 1.00 98.50 435 ILE A O 1
ATOM 3470 N N . HIS A 1 436 ? -22.353 3.353 3.255 1.00 98.62 436 HIS A N 1
ATOM 3471 C CA . HIS A 1 436 ? -23.053 2.412 4.135 1.00 98.62 436 HIS A CA 1
ATOM 3472 C C . HIS A 1 436 ? -24.444 2.042 3.624 1.00 98.62 436 HIS A C 1
ATOM 3474 O O . HIS A 1 436 ? -24.837 0.878 3.727 1.00 98.62 436 HIS A O 1
ATOM 3480 N N . ARG A 1 437 ? -25.178 2.989 3.025 1.00 98.44 437 ARG A N 1
ATOM 3481 C CA . ARG A 1 437 ? -26.496 2.752 2.410 1.00 98.44 437 ARG A CA 1
ATOM 3482 C C . ARG A 1 437 ? -26.423 1.708 1.296 1.00 98.44 437 ARG A C 1
ATOM 3484 O O . ARG A 1 437 ? -27.373 0.951 1.104 1.00 98.44 437 ARG A O 1
ATOM 3491 N N . GLN A 1 438 ? -25.300 1.648 0.586 1.00 97.75 438 GLN A N 1
ATOM 3492 C CA . GLN A 1 438 ? -25.030 0.649 -0.450 1.00 97.75 438 GLN A CA 1
ATOM 3493 C C . GLN A 1 438 ? -24.576 -0.712 0.115 1.00 97.75 438 GLN A C 1
ATOM 3495 O O . GLN A 1 438 ? -24.470 -1.683 -0.632 1.00 97.75 438 GLN A O 1
ATOM 3500 N N . GLY A 1 439 ? -24.318 -0.807 1.424 1.00 97.25 439 GLY A N 1
ATOM 3501 C CA . GLY A 1 439 ? -23.714 -1.979 2.064 1.00 97.25 439 GLY A CA 1
ATOM 3502 C C . GLY A 1 439 ? -22.185 -2.031 1.952 1.00 97.25 439 GLY A C 1
ATOM 3503 O O . GLY A 1 439 ? -21.593 -3.071 2.254 1.00 97.25 439 GLY A O 1
ATOM 3504 N N . GLY A 1 440 ? -21.559 -0.932 1.519 1.00 98.25 440 GLY A N 1
ATOM 3505 C CA . GLY A 1 440 ? -20.112 -0.779 1.429 1.00 98.25 440 GLY A CA 1
ATOM 3506 C C . GLY A 1 440 ? -19.450 -0.480 2.775 1.00 98.25 440 GLY A C 1
ATOM 3507 O O . GLY A 1 440 ? -20.117 -0.393 3.810 1.00 98.25 440 GLY A O 1
ATOM 3508 N N . LEU A 1 441 ? -18.124 -0.334 2.743 1.00 98.75 441 LEU A N 1
ATOM 3509 C CA . LEU A 1 441 ? -17.295 0.024 3.898 1.00 98.75 441 LEU A CA 1
ATOM 3510 C C . LEU A 1 441 ? -16.602 1.360 3.646 1.00 98.75 441 LEU A C 1
ATOM 3512 O O . LEU A 1 441 ? -15.971 1.522 2.600 1.00 98.75 441 LEU A O 1
ATOM 3516 N N . TYR A 1 442 ? -16.695 2.272 4.609 1.00 98.62 442 TYR A N 1
ATOM 3517 C CA . TYR A 1 442 ? -15.979 3.543 4.617 1.00 98.62 442 TYR A CA 1
ATOM 3518 C C . TYR A 1 442 ? -14.700 3.408 5.439 1.00 98.62 442 TYR A C 1
ATOM 3520 O O . TYR A 1 442 ? -14.731 2.955 6.590 1.00 98.62 442 TYR A O 1
ATOM 3528 N N . GLY A 1 443 ? -13.578 3.867 4.895 1.00 97.88 443 GLY A N 1
ATOM 3529 C CA . GLY A 1 443 ? -12.334 3.901 5.644 1.00 97.88 443 GLY A CA 1
ATOM 3530 C C . GLY A 1 443 ? -11.452 5.095 5.354 1.00 97.88 443 GLY A C 1
ATOM 3531 O O . GLY A 1 443 ? -11.565 5.779 4.340 1.00 97.88 443 GLY A O 1
ATOM 3532 N N . HIS A 1 444 ? -10.550 5.322 6.299 1.00 97.31 444 HIS A N 1
ATOM 3533 C CA . HIS A 1 444 ? -9.550 6.377 6.242 1.00 97.31 444 HIS A CA 1
ATOM 3534 C C . HIS A 1 444 ? -8.268 5.826 5.621 1.00 97.31 444 HIS A C 1
ATOM 3536 O O . HIS A 1 444 ? -7.750 4.816 6.109 1.00 97.31 444 HIS A O 1
ATOM 3542 N N . THR A 1 445 ? -7.712 6.489 4.608 1.00 93.25 445 THR A N 1
ATOM 3543 C CA . THR A 1 445 ? -6.402 6.105 4.058 1.00 93.25 445 THR A CA 1
ATOM 3544 C C . THR A 1 445 ? -5.261 6.989 4.579 1.00 93.25 445 THR A C 1
ATOM 3546 O O . THR A 1 445 ? -5.494 8.009 5.228 1.00 93.25 445 THR A O 1
ATOM 3549 N N . HIS A 1 446 ? -4.019 6.534 4.410 1.00 92.69 446 HIS A N 1
ATOM 3550 C CA . HIS A 1 446 ? -2.787 7.142 4.943 1.00 92.69 446 HIS A CA 1
ATOM 3551 C C . HIS A 1 446 ? -2.759 7.344 6.478 1.00 92.69 446 HIS A C 1
ATOM 3553 O O . HIS A 1 446 ? -2.013 8.185 6.992 1.00 92.69 446 HIS A O 1
ATOM 3559 N N . VAL A 1 447 ? -3.537 6.564 7.248 1.00 96.25 447 VAL A N 1
ATOM 3560 C CA . VAL A 1 447 ? -3.584 6.649 8.727 1.00 96.25 447 VAL A CA 1
ATOM 3561 C C . VAL A 1 447 ? -2.212 6.369 9.334 1.00 96.25 447 VAL A C 1
ATOM 3563 O O . VAL A 1 447 ? -1.812 7.040 10.290 1.00 96.25 447 VAL A O 1
ATOM 3566 N N . GLY A 1 448 ? -1.488 5.392 8.780 1.00 93.50 448 GLY A N 1
ATOM 3567 C CA . GLY A 1 448 ? -0.160 5.024 9.263 1.00 93.50 448 GLY A CA 1
ATOM 3568 C C . GLY A 1 448 ? 0.870 6.140 9.105 1.00 93.50 448 GLY A C 1
ATOM 3569 O O . GLY A 1 448 ? 1.643 6.408 10.026 1.00 93.50 448 GLY A O 1
ATOM 3570 N N . GLU A 1 449 ? 0.832 6.843 7.979 1.00 87.88 449 GLU A N 1
ATOM 3571 C CA . GLU A 1 449 ? 1.726 7.969 7.698 1.00 87.88 449 GLU A CA 1
ATOM 3572 C C . GLU A 1 449 ? 1.272 9.255 8.405 1.00 87.88 449 GLU A C 1
ATOM 3574 O O . GLU A 1 449 ? 2.077 10.149 8.664 1.00 87.88 449 GLU A O 1
ATOM 3579 N N . GLY A 1 450 ? -0.013 9.345 8.767 1.00 88.06 450 GLY A N 1
ATOM 3580 C CA . GLY A 1 450 ? -0.607 10.550 9.340 1.00 88.06 450 GLY A CA 1
ATOM 3581 C C . GLY A 1 450 ? -0.652 11.712 8.344 1.00 88.06 450 GLY A C 1
ATOM 3582 O O . GLY A 1 450 ? -0.624 12.869 8.768 1.00 88.06 450 GLY A O 1
ATOM 3583 N N . GLY A 1 451 ? -0.671 11.398 7.047 1.00 85.06 451 GLY A N 1
ATOM 3584 C CA . GLY A 1 451 ? -0.618 12.356 5.948 1.00 85.06 451 GLY A CA 1
ATOM 3585 C C . GLY A 1 451 ? -1.992 12.843 5.488 1.00 85.06 451 GLY A C 1
ATOM 3586 O O . GLY A 1 451 ? -3.033 12.396 5.970 1.00 85.06 451 GLY A O 1
ATOM 3587 N N . LEU A 1 452 ? -1.976 13.784 4.540 1.00 87.69 452 LEU A N 1
ATOM 3588 C CA . LEU A 1 452 ? -3.132 14.168 3.713 1.00 87.69 452 LEU A CA 1
ATOM 3589 C C . LEU A 1 452 ? -4.398 14.542 4.506 1.00 87.69 452 LEU A C 1
ATOM 3591 O O . LEU A 1 452 ? -5.519 14.300 4.080 1.00 87.69 452 LEU A O 1
ATOM 3595 N N . GLY A 1 453 ? -4.216 15.155 5.679 1.00 90.44 453 GLY A N 1
ATOM 3596 C CA . GLY A 1 453 ? -5.313 15.657 6.506 1.00 90.44 453 GLY A CA 1
ATOM 3597 C C . GLY A 1 453 ? -6.094 14.588 7.270 1.00 90.44 453 GLY A C 1
ATOM 3598 O O . GLY A 1 453 ? -7.032 14.958 7.962 1.00 90.44 453 GLY A O 1
ATOM 3599 N N . VAL A 1 454 ? -5.698 13.308 7.232 1.00 95.19 454 VAL A N 1
ATOM 3600 C CA . VAL A 1 454 ? -6.452 12.176 7.815 1.00 95.19 454 VAL A CA 1
ATOM 3601 C C . VAL A 1 454 ? -6.885 12.387 9.273 1.00 95.19 454 VAL A C 1
ATOM 3603 O O . VAL A 1 454 ? -7.937 11.912 9.700 1.00 95.19 454 VAL A O 1
ATOM 3606 N N . HIS A 1 455 ? -6.112 13.144 10.061 1.00 96.56 455 HIS A N 1
ATOM 3607 C CA . HIS A 1 455 ? -6.465 13.460 11.446 1.00 96.56 455 HIS A CA 1
ATOM 3608 C C . HIS A 1 455 ? -7.746 14.294 11.565 1.00 96.56 455 HIS A C 1
ATOM 3610 O O . HIS A 1 455 ? -8.427 14.173 12.584 1.00 96.56 455 HIS A O 1
ATOM 3616 N N . ARG A 1 456 ? -8.077 15.117 10.564 1.00 97.75 456 ARG A N 1
ATOM 3617 C CA . ARG A 1 456 ? -9.304 15.921 10.504 1.00 97.75 456 ARG A CA 1
ATOM 3618 C C . ARG A 1 456 ? -10.502 15.011 10.236 1.00 97.75 456 ARG A C 1
ATOM 3620 O O . ARG A 1 456 ? -11.425 15.002 11.046 1.00 97.75 456 ARG A O 1
ATOM 3627 N N . ASP A 1 457 ? -10.437 14.166 9.209 1.00 97.12 457 ASP A N 1
ATOM 3628 C CA . ASP A 1 457 ? -11.503 13.215 8.865 1.00 97.12 457 ASP A CA 1
ATOM 3629 C C . ASP A 1 457 ? -11.824 12.263 10.021 1.00 97.12 457 ASP A C 1
ATOM 3631 O O . ASP A 1 457 ? -12.970 12.152 10.458 1.00 97.12 457 ASP A O 1
ATOM 3635 N N . MET A 1 458 ? -10.793 11.644 10.608 1.00 98.38 458 MET A N 1
ATOM 3636 C CA . MET A 1 458 ? -10.975 10.759 11.760 1.00 98.38 458 MET A CA 1
ATOM 3637 C C . MET A 1 458 ? -11.599 11.498 12.953 1.00 98.38 458 MET A C 1
ATOM 3639 O O . MET A 1 458 ? -12.450 10.941 13.641 1.00 98.38 458 MET A O 1
ATOM 3643 N N . THR A 1 459 ? -11.230 12.764 13.195 1.00 98.56 459 THR A N 1
ATOM 3644 C CA . THR A 1 459 ? -11.832 13.565 14.280 1.00 98.56 459 THR A CA 1
ATOM 3645 C C . THR A 1 459 ? -13.326 13.739 14.087 1.00 98.56 459 THR A C 1
ATOM 3647 O O . THR A 1 459 ? -14.067 13.659 15.066 1.00 98.56 459 THR A O 1
ATOM 3650 N N . MET A 1 460 ? -13.748 13.955 12.842 1.00 98.31 460 MET A N 1
ATOM 3651 C CA . MET A 1 460 ? -15.139 14.205 12.487 1.00 98.31 460 MET A CA 1
ATOM 3652 C C . MET A 1 460 ? -15.984 12.927 12.463 1.00 98.31 460 MET A C 1
ATOM 3654 O O . MET A 1 460 ? -17.150 12.971 12.851 1.00 98.31 460 MET A O 1
ATOM 3658 N N . LEU A 1 461 ? -15.426 11.792 12.028 1.00 98.25 461 LEU A N 1
ATOM 3659 C CA . LEU A 1 461 ? -16.200 10.574 11.740 1.00 98.25 461 LEU A CA 1
ATOM 3660 C C . LEU A 1 461 ? -16.161 9.505 12.833 1.00 98.25 461 LEU A C 1
ATOM 3662 O O . LEU A 1 461 ? -17.185 8.860 13.078 1.00 98.25 461 LEU A O 1
ATOM 3666 N N . MET A 1 462 ? -15.034 9.348 13.533 1.00 98.19 462 MET A N 1
ATOM 3667 C CA . MET A 1 462 ? -14.886 8.344 14.595 1.00 98.19 462 MET A CA 1
ATOM 3668 C C . MET A 1 462 ? -15.937 8.476 15.716 1.00 98.19 462 MET A C 1
ATOM 3670 O O . MET A 1 462 ? -16.609 7.481 15.999 1.00 98.19 462 MET A O 1
ATOM 3674 N N . PRO A 1 463 ? -16.178 9.663 16.323 1.00 98.19 463 PRO A N 1
ATOM 3675 C CA . PRO A 1 463 ? -17.202 9.816 17.365 1.00 98.19 463 PRO A CA 1
ATOM 3676 C C . PRO A 1 463 ? -18.629 9.590 16.863 1.00 98.19 463 PRO A C 1
ATOM 3678 O O . PRO A 1 463 ? -19.518 9.285 17.652 1.00 98.19 463 PRO A O 1
ATOM 3681 N N . ARG A 1 464 ? -18.849 9.700 15.550 1.00 97.62 464 ARG A N 1
ATOM 3682 C CA . ARG A 1 464 ? -20.154 9.502 14.912 1.00 97.62 464 ARG A CA 1
ATOM 3683 C C . ARG A 1 464 ? -20.408 8.044 14.522 1.00 97.62 464 ARG A C 1
ATOM 3685 O O . ARG A 1 464 ? -21.488 7.747 14.022 1.00 97.62 464 ARG A O 1
ATOM 3692 N N . GLY A 1 465 ? -19.436 7.149 14.729 1.00 97.00 465 GLY A N 1
ATOM 3693 C CA . GLY A 1 465 ? -19.554 5.728 14.393 1.00 97.00 465 GLY A CA 1
ATOM 3694 C C . GLY A 1 465 ? -19.625 5.457 12.889 1.00 97.00 465 GLY A C 1
ATOM 3695 O O . GLY A 1 465 ? -20.287 4.508 12.481 1.00 97.00 465 GLY A O 1
ATOM 3696 N N . LYS A 1 466 ? -18.985 6.304 12.072 1.00 97.62 466 LYS A N 1
ATOM 3697 C CA . LYS A 1 466 ? -19.046 6.244 10.600 1.00 97.62 466 LYS A CA 1
ATOM 3698 C C . LYS A 1 466 ? -17.856 5.533 9.944 1.00 97.62 466 LYS A C 1
ATOM 3700 O O . LYS A 1 466 ? -17.865 5.327 8.738 1.00 97.62 466 LYS A O 1
ATOM 3705 N N . SER A 1 467 ? -16.845 5.163 10.723 1.00 98.31 467 SER A N 1
ATOM 3706 C CA . SER A 1 467 ? -15.582 4.613 10.224 1.00 98.31 467 SER A CA 1
ATOM 3707 C C . SER A 1 467 ? -15.508 3.100 10.425 1.00 98.31 467 SER A C 1
ATOM 3709 O O . SER A 1 467 ? -15.589 2.636 11.561 1.00 98.31 467 SER A O 1
ATOM 3711 N N . ASP A 1 468 ? -15.306 2.330 9.351 1.00 98.69 468 ASP A N 1
ATOM 3712 C CA . ASP A 1 468 ? -15.176 0.866 9.428 1.00 98.69 468 ASP A CA 1
ATOM 3713 C C . ASP A 1 468 ? -13.711 0.417 9.557 1.00 98.69 468 ASP A C 1
ATOM 3715 O O . ASP A 1 468 ? -13.400 -0.509 10.316 1.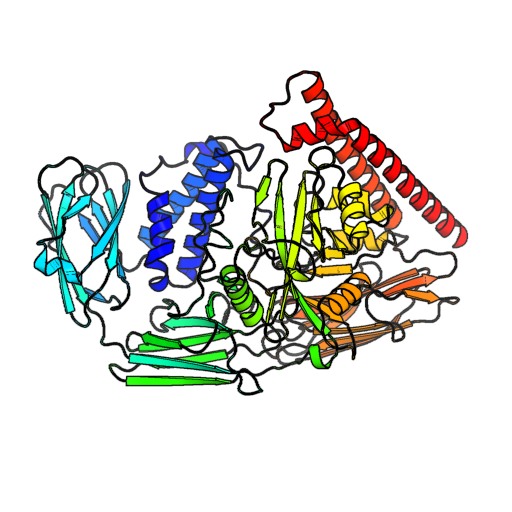00 98.69 468 ASP A O 1
ATOM 3719 N N . PHE A 1 469 ? -12.793 1.071 8.834 1.00 98.69 469 PHE A N 1
ATOM 3720 C CA . PHE A 1 469 ? -11.371 0.711 8.793 1.00 98.69 469 PHE A CA 1
ATOM 3721 C C . PHE A 1 469 ? -10.431 1.919 8.648 1.00 98.69 469 PHE A C 1
ATOM 3723 O O . PHE A 1 469 ? -10.835 3.012 8.250 1.00 98.69 469 PHE A O 1
ATOM 3730 N N . GLY A 1 470 ? -9.158 1.724 8.998 1.00 97.94 470 GLY A N 1
ATOM 3731 C CA . GLY A 1 470 ? -8.089 2.702 8.794 1.00 97.94 470 GLY A CA 1
ATOM 3732 C C . GLY A 1 470 ? -6.840 2.047 8.211 1.00 97.94 470 GLY A C 1
ATOM 3733 O O . GLY A 1 470 ? -6.391 1.017 8.726 1.00 97.94 470 GLY A O 1
ATOM 3734 N N . SER A 1 471 ? -6.292 2.609 7.132 1.00 96.56 471 SER A N 1
ATOM 3735 C CA . SER A 1 471 ? -5.094 2.088 6.460 1.00 96.56 471 SER A CA 1
ATOM 3736 C C . SER A 1 471 ? -3.848 2.434 7.273 1.00 96.56 471 SER A C 1
ATOM 3738 O O . SER A 1 471 ? -3.275 3.523 7.168 1.00 96.56 471 SER A O 1
ATOM 3740 N N . ILE A 1 472 ? -3.469 1.524 8.173 1.00 97.81 472 ILE A N 1
ATOM 3741 C CA . ILE A 1 472 ? -2.339 1.707 9.096 1.00 97.81 472 ILE A CA 1
ATOM 3742 C C . ILE A 1 472 ? -1.011 1.260 8.483 1.00 97.81 472 ILE A C 1
ATOM 3744 O O . ILE A 1 472 ? 0.046 1.446 9.088 1.00 97.81 472 ILE A O 1
ATOM 3748 N N . MET A 1 473 ? -1.058 0.639 7.305 1.00 94.88 473 MET A N 1
ATOM 3749 C CA . MET A 1 473 ? 0.108 0.109 6.622 1.00 94.88 473 MET A CA 1
ATOM 3750 C C . MET A 1 473 ? -0.049 0.275 5.109 1.00 94.88 473 MET A C 1
ATOM 3752 O O . MET A 1 473 ? -0.885 -0.384 4.506 1.00 94.88 473 MET A O 1
ATOM 3756 N N . GLN A 1 474 ? 0.786 1.122 4.505 1.00 86.50 474 GLN A N 1
ATOM 3757 C CA . GLN A 1 474 ? 0.880 1.260 3.045 1.00 86.50 474 GLN A CA 1
ATOM 3758 C C . GLN A 1 474 ? 2.249 0.801 2.537 1.00 86.50 474 GLN A C 1
ATOM 3760 O O . GLN A 1 474 ? 2.352 -0.222 1.872 1.00 86.50 474 GLN A O 1
ATOM 3765 N N . ASN A 1 475 ? 3.318 1.493 2.946 1.00 75.00 475 ASN A N 1
ATOM 3766 C CA . ASN A 1 475 ? 4.713 1.061 2.754 1.00 75.00 475 ASN A CA 1
ATOM 3767 C C . ASN A 1 475 ? 5.390 0.666 4.074 1.00 75.00 475 ASN A C 1
ATOM 3769 O O . ASN A 1 475 ? 6.192 -0.268 4.140 1.00 75.00 475 ASN A O 1
ATOM 3773 N N . ILE A 1 476 ? 5.058 1.391 5.141 1.00 82.12 476 ILE A N 1
ATOM 3774 C CA . ILE A 1 476 ? 5.521 1.158 6.508 1.00 82.12 476 ILE A CA 1
ATOM 3775 C C . ILE A 1 476 ? 4.314 1.048 7.433 1.00 82.12 476 ILE A C 1
ATOM 3777 O O . ILE A 1 476 ? 3.269 1.644 7.173 1.00 82.12 476 ILE A O 1
ATOM 3781 N N . LEU A 1 477 ? 4.457 0.293 8.521 1.00 94.06 477 LEU A N 1
ATOM 3782 C CA . LEU A 1 477 ? 3.440 0.250 9.564 1.00 94.06 477 LEU A CA 1
ATOM 3783 C C . LEU A 1 477 ? 3.522 1.528 10.407 1.00 94.06 477 LEU A C 1
ATOM 3785 O O . LEU A 1 477 ? 4.571 1.833 10.978 1.00 94.06 477 LEU A O 1
ATOM 3789 N N . GLY A 1 478 ? 2.401 2.230 10.543 1.00 96.38 478 GLY A N 1
ATOM 3790 C CA . GLY A 1 478 ? 2.266 3.383 11.420 1.00 96.38 478 GLY A CA 1
ATOM 3791 C C . GLY A 1 478 ? 1.033 3.262 12.306 1.00 96.38 478 GLY A C 1
ATOM 3792 O O . GLY A 1 478 ? -0.080 3.055 11.838 1.00 96.38 478 GLY A O 1
ATOM 3793 N N . THR A 1 479 ? 1.216 3.383 13.619 1.00 97.56 479 THR A N 1
ATOM 3794 C CA . THR A 1 479 ? 0.129 3.133 14.579 1.00 97.56 479 THR A CA 1
ATOM 3795 C C . THR A 1 479 ? -0.245 4.347 15.411 1.00 97.56 479 THR A C 1
ATOM 3797 O O . THR A 1 479 ? -1.185 4.258 16.191 1.00 97.56 479 THR A O 1
ATOM 3800 N N . LYS A 1 480 ? 0.450 5.486 15.274 1.00 96.31 480 LYS A N 1
ATOM 3801 C CA . LYS A 1 480 ? 0.242 6.634 16.168 1.00 96.31 480 LYS A CA 1
ATOM 3802 C C . LYS A 1 480 ? -1.212 7.114 16.144 1.00 96.31 480 LYS A C 1
ATOM 3804 O O . LYS A 1 480 ? -1.873 7.090 17.175 1.00 96.31 480 LYS A O 1
ATOM 3809 N N . ARG A 1 481 ? -1.716 7.521 14.973 1.00 95.75 481 ARG A N 1
ATOM 3810 C CA . ARG A 1 481 ? -3.093 8.030 14.831 1.00 95.75 481 ARG A CA 1
ATOM 3811 C C . ARG A 1 481 ? -4.123 6.960 15.139 1.00 95.75 481 ARG A C 1
ATOM 3813 O O . ARG A 1 481 ? -5.077 7.221 15.855 1.00 95.75 481 ARG A O 1
ATOM 3820 N N . TYR A 1 482 ? -3.877 5.742 14.677 1.00 98.38 482 TYR A N 1
ATOM 3821 C CA . TYR A 1 482 ? -4.706 4.593 15.006 1.00 98.38 482 TYR A CA 1
ATOM 3822 C C . TYR A 1 482 ? -4.877 4.426 16.527 1.00 98.38 482 TYR A C 1
ATOM 3824 O O . TYR A 1 482 ? -5.996 4.421 17.032 1.00 98.38 482 TYR A O 1
ATOM 3832 N N . TYR A 1 483 ? -3.774 4.390 17.277 1.00 98.62 483 TYR A N 1
ATOM 3833 C CA . TYR A 1 483 ? -3.788 4.237 18.731 1.00 98.62 483 TYR A CA 1
ATOM 3834 C C . TYR A 1 483 ? -4.372 5.446 19.460 1.00 98.62 483 TYR A C 1
ATOM 3836 O O . TYR A 1 483 ? -5.015 5.237 20.484 1.00 98.62 483 TYR A O 1
ATOM 3844 N N . ASP A 1 484 ? -4.185 6.671 18.953 1.00 98.25 484 ASP A N 1
ATOM 3845 C CA . ASP A 1 484 ? -4.822 7.877 19.501 1.00 98.25 484 ASP A CA 1
ATOM 3846 C C . ASP A 1 484 ? -6.354 7.655 19.590 1.00 98.25 484 ASP A C 1
ATOM 3848 O O . ASP A 1 484 ? -6.945 7.809 20.657 1.00 98.25 484 ASP A O 1
ATOM 3852 N N . PHE A 1 485 ? -7.000 7.169 18.523 1.00 98.44 485 PHE A N 1
ATOM 3853 C CA . PHE A 1 485 ? -8.451 6.920 18.526 1.00 98.44 485 PHE A CA 1
ATOM 3854 C C . PHE A 1 485 ? -8.873 5.643 19.269 1.00 98.44 485 PHE A C 1
ATOM 3856 O O . PHE A 1 485 ? -9.896 5.654 19.957 1.00 98.44 485 PHE A O 1
ATOM 3863 N N . LEU A 1 486 ? -8.089 4.559 19.215 1.00 98.56 486 LEU A N 1
ATOM 3864 C CA . LEU A 1 486 ? -8.367 3.374 20.042 1.00 98.56 486 LEU A CA 1
ATOM 3865 C C . LEU A 1 486 ? -8.314 3.710 21.543 1.00 98.56 486 LEU A C 1
ATOM 3867 O O . LEU A 1 486 ? -9.114 3.216 22.337 1.00 98.56 486 LEU A O 1
ATOM 3871 N N . ASN A 1 487 ? -7.399 4.597 21.943 1.00 98.50 487 ASN A N 1
ATOM 3872 C CA . ASN A 1 487 ? -7.270 5.078 23.317 1.00 98.50 487 ASN A CA 1
ATOM 3873 C C . ASN A 1 487 ? -8.410 6.005 23.761 1.00 98.50 487 ASN A C 1
ATOM 3875 O O . ASN A 1 487 ? -8.515 6.251 24.959 1.00 98.50 487 ASN A O 1
ATOM 3879 N N . LEU A 1 488 ? -9.282 6.442 22.846 1.00 98.06 488 LEU A N 1
ATOM 3880 C CA . LEU A 1 488 ? -10.564 7.101 23.132 1.00 98.06 488 LEU A CA 1
ATOM 3881 C C . LEU A 1 488 ? -11.748 6.110 23.188 1.00 98.06 488 LEU A C 1
ATOM 3883 O O . LEU A 1 488 ? -12.899 6.497 23.402 1.00 98.06 488 LEU A O 1
ATOM 3887 N N . GLY A 1 489 ? -11.479 4.809 23.041 1.00 96.94 489 GLY A N 1
ATOM 3888 C CA . GLY A 1 489 ? -12.494 3.757 23.093 1.00 96.94 489 GLY A CA 1
ATOM 3889 C C . GLY A 1 489 ? -13.318 3.648 21.816 1.00 96.94 489 GLY A C 1
ATOM 3890 O O . GLY A 1 489 ? -14.455 3.180 21.864 1.00 96.94 489 GLY A O 1
ATOM 3891 N N . PHE A 1 490 ? -12.775 4.113 20.691 1.00 98.00 490 PHE A N 1
ATOM 3892 C CA . PHE A 1 490 ? -13.334 3.819 19.381 1.00 98.00 490 PHE A CA 1
ATOM 3893 C C . PHE A 1 490 ? -12.770 2.504 18.852 1.00 98.00 490 PHE A C 1
ATOM 3895 O O . PHE A 1 490 ? -11.601 2.179 19.063 1.00 98.00 490 PHE A O 1
ATOM 3902 N N . LYS A 1 491 ? -13.604 1.758 18.130 1.00 97.88 491 LYS A N 1
ATOM 3903 C CA . LYS A 1 491 ? -13.173 0.577 17.383 1.00 97.88 491 LYS A CA 1
ATOM 3904 C C . LYS A 1 491 ? -12.878 0.985 15.954 1.00 97.88 491 LYS A C 1
ATOM 3906 O O . LYS A 1 491 ? -13.584 1.824 15.405 1.00 97.88 491 LYS A O 1
ATOM 3911 N N . LEU A 1 492 ? -11.846 0.394 15.375 1.00 98.50 492 LEU A N 1
ATOM 3912 C CA . LEU A 1 492 ? -11.472 0.631 13.992 1.00 98.50 492 LEU A CA 1
ATOM 3913 C C . LEU A 1 492 ? -10.708 -0.586 13.491 1.00 98.50 492 LEU A C 1
ATOM 3915 O O . LEU A 1 492 ? -9.805 -1.060 14.177 1.00 98.50 492 LEU A O 1
ATOM 3919 N N . THR A 1 493 ? -11.071 -1.092 12.318 1.00 98.81 493 THR A N 1
ATOM 3920 C CA . THR A 1 493 ? -10.365 -2.218 11.704 1.00 98.81 493 THR A CA 1
ATOM 3921 C C . THR A 1 493 ? -9.002 -1.767 11.185 1.00 98.81 493 THR A C 1
ATOM 3923 O O . THR A 1 493 ? -8.910 -0.782 10.450 1.00 98.81 493 THR A O 1
ATOM 3926 N N . ALA A 1 494 ? -7.943 -2.500 11.530 1.00 98.69 494 ALA A N 1
ATOM 3927 C CA . ALA A 1 494 ? -6.637 -2.342 10.905 1.00 98.69 494 ALA A CA 1
ATOM 3928 C C . ALA A 1 494 ? -6.692 -2.863 9.464 1.00 98.69 494 ALA A C 1
ATOM 3930 O O . ALA A 1 494 ? -7.097 -4.005 9.220 1.00 98.69 494 ALA A O 1
ATOM 3931 N N . SER A 1 495 ? -6.269 -2.019 8.528 1.00 98.44 495 SER A N 1
ATOM 3932 C CA . SER A 1 495 ? -6.287 -2.295 7.091 1.00 98.44 495 SER A CA 1
ATOM 3933 C C . SER A 1 495 ? -4.993 -1.840 6.413 1.00 98.44 495 SER A C 1
ATOM 3935 O O . SER A 1 495 ? -4.166 -1.170 7.051 1.00 98.44 495 SER A O 1
ATOM 3937 N N . ALA A 1 496 ? -4.786 -2.277 5.173 1.00 96.94 496 ALA A N 1
ATOM 3938 C CA . ALA A 1 496 ? -3.543 -2.083 4.445 1.00 96.94 496 ALA A CA 1
ATOM 3939 C C . ALA A 1 496 ? -3.757 -2.190 2.936 1.00 96.94 496 ALA A C 1
ATOM 3941 O O . ALA A 1 496 ? -4.372 -3.149 2.459 1.00 96.94 496 ALA A O 1
ATOM 3942 N N . GLY A 1 497 ? -3.136 -1.265 2.212 1.00 93.69 497 GLY A N 1
ATOM 3943 C CA . GLY A 1 497 ? -3.203 -1.199 0.762 1.00 93.69 497 GLY A CA 1
ATOM 3944 C C . GLY A 1 497 ? -1.951 -0.566 0.184 1.00 93.69 497 GLY A C 1
ATOM 3945 O O . GLY A 1 497 ? -1.318 0.279 0.818 1.00 93.69 497 GLY A O 1
ATOM 3946 N N . SER A 1 498 ? -1.561 -1.010 -1.005 1.00 91.62 498 SER A N 1
ATOM 3947 C CA . SER A 1 498 ? -0.297 -0.614 -1.623 1.00 91.62 498 SER A CA 1
ATOM 3948 C C . SER A 1 498 ? -0.291 0.826 -2.119 1.00 91.62 498 SER A C 1
ATOM 3950 O O . SER A 1 498 ? 0.786 1.388 -2.308 1.00 91.62 498 SER A O 1
ATOM 3952 N N . ASP A 1 499 ? -1.465 1.398 -2.370 1.00 91.44 499 ASP A N 1
ATOM 3953 C CA . ASP A 1 499 ? -1.647 2.679 -3.046 1.00 91.44 499 ASP A CA 1
ATOM 3954 C C . ASP A 1 499 ? -1.022 2.685 -4.456 1.00 91.44 499 ASP A C 1
ATOM 3956 O O . ASP A 1 499 ? -0.488 3.678 -4.943 1.00 91.44 499 ASP A O 1
ATOM 3960 N N . THR A 1 500 ? -0.984 1.528 -5.129 1.00 87.88 500 THR A N 1
ATOM 3961 C CA . THR A 1 500 ? -0.373 1.396 -6.467 1.00 87.88 500 THR A CA 1
ATOM 3962 C C . THR A 1 500 ? -1.082 2.314 -7.472 1.00 87.88 500 THR A C 1
ATOM 3964 O O . THR A 1 500 ? -2.305 2.308 -7.483 1.00 87.88 500 THR A O 1
ATOM 3967 N N . PRO A 1 501 ? -0.383 3.031 -8.380 1.00 79.44 501 PRO A N 1
ATOM 3968 C CA . PRO A 1 501 ? 1.067 3.044 -8.619 1.00 79.44 501 PRO A CA 1
ATOM 3969 C C . PRO A 1 501 ? 1.825 4.120 -7.824 1.00 79.44 501 PRO A C 1
ATOM 3971 O O . PRO A 1 501 ? 3.005 4.363 -8.087 1.00 79.44 501 PRO A O 1
ATOM 3974 N N . TYR A 1 502 ? 1.159 4.806 -6.903 1.00 76.69 502 TYR A N 1
ATOM 3975 C CA . TYR A 1 502 ? 1.739 5.910 -6.161 1.00 76.69 502 TYR A CA 1
ATOM 3976 C C . TYR A 1 502 ? 2.515 5.449 -4.930 1.00 76.69 502 TYR A C 1
ATOM 3978 O O . TYR A 1 502 ? 3.651 5.852 -4.773 1.00 76.69 502 TYR A O 1
ATOM 3986 N N . GLY A 1 503 ? 1.972 4.585 -4.077 1.00 76.75 503 GLY A N 1
ATOM 3987 C CA . GLY A 1 503 ? 2.688 4.029 -2.932 1.00 76.75 503 GLY A CA 1
ATOM 3988 C C . GLY A 1 503 ? 3.734 3.002 -3.361 1.00 76.75 503 GLY A C 1
ATOM 3989 O O . GLY A 1 503 ? 4.872 3.339 -3.681 1.00 76.75 503 GLY A O 1
ATOM 3990 N N . GLY A 1 504 ? 3.355 1.732 -3.333 1.00 78.88 504 GLY A N 1
ATOM 3991 C CA . GLY A 1 504 ? 4.190 0.604 -3.719 1.00 78.88 504 GLY A CA 1
ATOM 3992 C C . GLY A 1 504 ? 3.523 -0.266 -4.775 1.00 78.88 504 GLY A C 1
ATOM 3993 O O . GLY A 1 504 ? 2.478 0.066 -5.331 1.00 78.88 504 GLY A O 1
ATOM 3994 N N . ALA A 1 505 ? 4.143 -1.398 -5.080 1.00 86.12 505 ALA A N 1
ATOM 3995 C CA . ALA A 1 505 ? 3.578 -2.382 -5.992 1.00 86.12 505 ALA A CA 1
ATOM 3996 C C . ALA A 1 505 ? 2.449 -3.196 -5.330 1.00 86.12 505 ALA A C 1
ATOM 3998 O O . ALA A 1 505 ? 2.445 -3.366 -4.110 1.00 86.12 505 ALA A O 1
ATOM 3999 N N . VAL A 1 506 ? 1.526 -3.738 -6.132 1.00 91.69 506 VAL A N 1
ATOM 4000 C CA . VAL A 1 506 ? 0.384 -4.522 -5.628 1.00 91.69 506 VAL A CA 1
ATOM 4001 C C . VAL A 1 506 ? 0.865 -5.637 -4.698 1.00 91.69 506 VAL A C 1
ATOM 4003 O O . VAL A 1 506 ? 1.784 -6.395 -5.027 1.00 91.69 506 VAL A O 1
ATOM 4006 N N . GLY A 1 507 ? 0.235 -5.739 -3.529 1.00 90.50 507 GLY A N 1
ATOM 4007 C CA . GLY A 1 507 ? 0.503 -6.777 -2.539 1.00 90.50 507 GLY A CA 1
ATOM 4008 C C . GLY A 1 507 ? 1.839 -6.664 -1.802 1.00 90.50 507 GLY A C 1
ATOM 4009 O O . GLY A 1 507 ? 2.254 -7.649 -1.174 1.00 90.50 507 GLY A O 1
ATOM 4010 N N . ILE A 1 508 ? 2.512 -5.504 -1.881 1.00 87.56 508 ILE A N 1
ATOM 4011 C CA . ILE A 1 508 ? 3.688 -5.174 -1.057 1.00 87.56 508 ILE A CA 1
ATOM 4012 C C . ILE A 1 508 ? 3.333 -5.085 0.429 1.00 87.56 508 ILE A C 1
ATOM 4014 O O . ILE A 1 508 ? 4.130 -5.462 1.283 1.00 87.56 508 ILE A O 1
ATOM 4018 N N . THR A 1 509 ? 2.116 -4.646 0.723 1.00 92.44 509 THR A N 1
ATOM 4019 C CA . THR A 1 509 ? 1.445 -4.754 2.014 1.00 92.44 509 THR A CA 1
ATOM 4020 C C . THR A 1 509 ? 0.132 -5.488 1.805 1.00 92.44 509 THR A C 1
ATOM 4022 O O . THR A 1 509 ? -0.368 -5.597 0.685 1.00 92.44 509 THR A O 1
ATOM 4025 N N . ARG A 1 510 ? -0.367 -6.116 2.867 1.00 95.81 510 ARG A N 1
ATOM 4026 C CA . ARG A 1 510 ? -1.535 -6.988 2.793 1.00 95.81 510 ARG A CA 1
ATOM 4027 C C . ARG A 1 510 ? -2.439 -6.790 3.972 1.00 95.81 510 ARG A C 1
ATOM 4029 O O . ARG A 1 510 ? -1.970 -6.728 5.107 1.00 95.81 510 ARG A O 1
ATOM 4036 N N . LEU A 1 511 ? -3.726 -6.857 3.681 1.00 98.06 511 LEU A N 1
ATOM 4037 C CA . LEU A 1 511 ? -4.798 -7.073 4.630 1.00 98.06 511 LEU A CA 1
ATOM 4038 C C . LEU A 1 511 ? -5.244 -8.536 4.546 1.00 98.06 511 LEU A C 1
ATOM 4040 O O . LEU A 1 511 ? -5.784 -8.961 3.530 1.00 98.06 511 LEU A O 1
ATOM 4044 N N . TYR A 1 512 ? -5.047 -9.326 5.598 1.00 98.81 512 TYR A N 1
ATOM 4045 C CA . TYR A 1 512 ? -5.664 -10.650 5.692 1.00 98.81 512 TYR A CA 1
ATOM 4046 C C . TYR A 1 512 ? -6.990 -10.555 6.433 1.00 98.81 512 TYR A C 1
ATOM 4048 O O . TYR A 1 512 ? -7.047 -9.967 7.511 1.00 98.81 512 TYR A O 1
ATOM 4056 N N . ALA A 1 513 ? -8.032 -11.185 5.891 1.00 98.81 513 ALA A N 1
ATOM 4057 C CA . ALA A 1 513 ? -9.338 -11.296 6.534 1.00 98.81 513 ALA A CA 1
ATOM 4058 C C . ALA A 1 513 ? -9.694 -12.765 6.796 1.00 98.81 513 ALA A C 1
ATOM 4060 O O . ALA A 1 513 ? -9.531 -13.618 5.916 1.00 98.81 513 ALA A O 1
ATOM 4061 N N . TYR A 1 514 ? -10.178 -13.064 8.003 1.00 98.75 514 TYR A N 1
ATOM 4062 C CA . TYR A 1 514 ? -10.554 -14.420 8.394 1.00 98.75 514 TYR A CA 1
ATOM 4063 C C . TYR A 1 514 ? -12.020 -14.720 8.090 1.00 98.75 514 TYR A C 1
ATOM 4065 O O . TYR A 1 514 ? -12.930 -14.172 8.720 1.00 98.75 514 TYR A O 1
ATOM 4073 N N . ILE A 1 515 ? -12.249 -15.660 7.175 1.00 98.31 515 ILE A N 1
ATOM 4074 C CA . ILE A 1 515 ? -13.590 -16.162 6.845 1.00 98.31 515 ILE A CA 1
ATOM 4075 C C . ILE A 1 515 ? -13.860 -17.558 7.431 1.00 98.31 515 ILE A C 1
ATOM 4077 O O . ILE A 1 515 ? -14.991 -18.045 7.339 1.00 98.31 515 ILE A O 1
ATOM 4081 N N . GLY A 1 516 ? -12.853 -18.179 8.057 1.00 96.88 516 GLY A N 1
ATOM 4082 C CA . GLY A 1 516 ? -12.921 -19.534 8.610 1.00 96.88 516 GLY A CA 1
ATOM 4083 C C . GLY A 1 516 ? -13.133 -20.588 7.525 1.00 96.88 516 GLY A C 1
ATOM 4084 O O . GLY A 1 516 ? -12.602 -20.463 6.426 1.00 96.88 516 GLY A O 1
ATOM 4085 N N . ASP A 1 517 ? -13.957 -21.593 7.818 1.00 95.44 517 ASP A N 1
ATOM 4086 C CA . ASP A 1 517 ? -14.243 -22.712 6.903 1.00 95.44 517 ASP A CA 1
ATOM 4087 C C . ASP A 1 517 ? -15.238 -22.357 5.780 1.00 95.44 517 ASP A C 1
ATOM 4089 O O . ASP A 1 517 ? -15.679 -23.222 5.017 1.00 95.44 517 ASP A O 1
ATOM 4093 N N . LYS A 1 518 ? -15.658 -21.088 5.685 1.00 95.56 518 LYS A N 1
ATOM 4094 C CA . LYS A 1 518 ? -16.585 -20.648 4.638 1.00 95.56 518 LYS A CA 1
ATOM 4095 C C . LYS A 1 518 ? -15.910 -20.728 3.265 1.00 95.56 518 LYS A C 1
ATOM 4097 O O . LYS A 1 518 ? -14.742 -20.356 3.143 1.00 95.56 518 LYS A O 1
ATOM 4102 N N . PRO A 1 519 ? -16.650 -21.104 2.204 1.00 95.56 519 PRO A N 1
ATOM 4103 C CA . PRO A 1 519 ? -16.151 -20.970 0.844 1.00 95.56 519 PRO A CA 1
ATOM 4104 C C . PRO A 1 519 ? -15.721 -19.530 0.558 1.00 95.56 519 PRO A C 1
ATOM 4106 O O . PRO A 1 519 ? -16.426 -18.578 0.911 1.00 95.56 519 PRO A O 1
ATOM 4109 N N . PHE A 1 520 ? -14.580 -19.379 -0.110 1.00 97.94 520 PHE A N 1
ATOM 4110 C CA . PHE A 1 520 ? -14.087 -18.066 -0.494 1.00 97.94 520 PHE A CA 1
ATOM 4111 C C . PHE A 1 520 ? -15.088 -17.329 -1.387 1.00 97.94 520 PHE A C 1
ATOM 4113 O O . PHE A 1 520 ? -15.535 -17.834 -2.417 1.00 97.94 520 PHE A O 1
ATOM 4120 N N . SER A 1 521 ? -15.397 -16.097 -0.997 1.00 98.06 521 SER A N 1
ATOM 4121 C CA . SER A 1 521 ? -16.073 -15.108 -1.827 1.00 98.06 521 SER A CA 1
ATOM 4122 C C . SER A 1 521 ? -15.659 -13.712 -1.372 1.00 98.06 521 SER A C 1
ATOM 4124 O O . SER A 1 521 ? -15.350 -13.510 -0.196 1.00 98.06 521 SER A O 1
ATOM 4126 N N . ALA A 1 522 ? -15.702 -12.738 -2.284 1.00 98.12 522 ALA A N 1
ATOM 4127 C CA . ALA A 1 522 ? -15.441 -11.344 -1.933 1.00 98.12 522 ALA A CA 1
ATOM 4128 C C . ALA A 1 522 ? -16.419 -10.829 -0.858 1.00 98.12 522 ALA A C 1
ATOM 4130 O O . ALA A 1 522 ? -16.008 -10.101 0.034 1.00 98.12 522 ALA A O 1
ATOM 4131 N N . ASP A 1 523 ? -17.685 -11.263 -0.876 1.00 98.25 523 ASP A N 1
ATOM 4132 C CA . ASP A 1 523 ? -18.671 -10.872 0.144 1.00 98.25 523 ASP A CA 1
ATOM 4133 C C . ASP A 1 523 ? -18.283 -11.379 1.541 1.00 98.25 523 ASP A C 1
ATOM 4135 O O . ASP A 1 523 ? -18.286 -10.612 2.499 1.00 98.25 523 ASP A O 1
ATOM 4139 N N . ALA A 1 524 ? -17.884 -12.653 1.660 1.00 98.50 524 ALA A N 1
ATOM 4140 C CA . ALA A 1 524 ? -17.410 -13.199 2.931 1.00 98.50 524 ALA A CA 1
ATOM 4141 C C . ALA A 1 524 ? -16.137 -12.490 3.423 1.00 98.50 524 ALA A C 1
ATOM 4143 O O . ALA A 1 524 ? -15.966 -12.312 4.629 1.00 98.50 524 ALA A O 1
ATOM 4144 N N . TRP A 1 525 ? -15.264 -12.080 2.496 1.00 98.81 525 TRP A N 1
ATOM 4145 C CA . TRP A 1 525 ? -14.066 -11.301 2.799 1.00 98.81 525 TRP A CA 1
ATOM 4146 C C . TRP A 1 525 ? -14.425 -9.908 3.343 1.00 98.81 525 TRP A C 1
ATOM 4148 O O . TRP A 1 525 ? -13.973 -9.557 4.431 1.00 98.81 525 TRP A O 1
ATOM 4158 N N . PHE A 1 526 ? -15.311 -9.158 2.676 1.00 98.75 526 PHE A N 1
ATOM 4159 C CA . PHE A 1 526 ? -15.777 -7.851 3.164 1.00 98.75 526 PHE A CA 1
ATOM 4160 C C . PHE A 1 526 ? -16.506 -7.950 4.509 1.00 98.75 526 PHE A C 1
ATOM 4162 O O . PHE A 1 526 ? -16.281 -7.116 5.383 1.00 98.75 526 PHE A O 1
ATOM 4169 N N . ASP A 1 527 ? -17.316 -8.989 4.727 1.00 98.56 527 ASP A N 1
ATOM 4170 C CA . ASP A 1 527 ? -17.961 -9.245 6.022 1.00 98.56 527 ASP A CA 1
ATOM 4171 C C . ASP A 1 527 ? -16.942 -9.451 7.153 1.00 98.56 527 ASP A C 1
ATOM 4173 O O . ASP A 1 527 ? -17.186 -9.045 8.293 1.00 98.56 527 ASP A O 1
ATOM 4177 N N . ALA A 1 528 ? -15.821 -10.118 6.866 1.00 98.75 528 ALA A N 1
ATOM 4178 C CA . ALA A 1 528 ? -14.745 -10.332 7.829 1.00 98.75 528 ALA A CA 1
ATOM 4179 C C . ALA A 1 528 ? -13.971 -9.038 8.109 1.00 98.75 528 ALA A C 1
ATOM 4181 O O . ALA A 1 528 ? -13.703 -8.737 9.274 1.00 98.75 528 ALA A O 1
ATOM 4182 N N . VAL A 1 529 ? -13.690 -8.240 7.071 1.00 98.81 529 VAL A N 1
ATOM 4183 C CA . VAL A 1 529 ? -13.082 -6.908 7.222 1.00 98.81 529 VAL A CA 1
ATOM 4184 C C . VAL A 1 529 ? -13.980 -5.994 8.053 1.00 98.81 529 VAL A C 1
ATOM 4186 O O . VAL A 1 529 ? -13.512 -5.420 9.027 1.00 98.81 529 VAL A O 1
ATOM 4189 N N . LYS A 1 530 ? -15.288 -5.940 7.774 1.00 98.50 530 LYS A N 1
ATOM 4190 C CA . LYS A 1 530 ? -16.256 -5.152 8.557 1.00 98.50 530 LYS A CA 1
ATOM 4191 C C . LYS A 1 530 ? -16.259 -5.506 10.047 1.00 98.50 530 LYS A C 1
ATOM 4193 O O . LYS A 1 530 ? -16.493 -4.653 10.896 1.00 98.50 530 LYS A O 1
ATOM 4198 N N . LYS A 1 531 ? -16.032 -6.780 10.374 1.00 98.50 531 LYS A N 1
ATOM 4199 C CA . LYS A 1 531 ? -15.981 -7.277 11.758 1.00 98.50 531 LYS A CA 1
ATOM 4200 C C . LYS A 1 531 ? -14.625 -7.065 12.427 1.00 98.50 531 LYS A C 1
ATOM 4202 O O . LYS A 1 531 ? -14.491 -7.389 13.603 1.00 98.50 531 LYS A O 1
ATOM 4207 N N . GLY A 1 532 ? -13.627 -6.566 11.702 1.00 98.56 532 GLY A N 1
ATOM 4208 C CA . GLY A 1 532 ? -12.272 -6.409 12.208 1.00 98.56 532 GLY A CA 1
ATOM 4209 C C . GLY A 1 532 ? -11.524 -7.727 12.389 1.00 98.56 532 GLY A C 1
ATOM 4210 O O . GLY A 1 532 ? -10.526 -7.754 13.102 1.00 98.56 532 GLY A O 1
ATOM 4211 N N . HIS A 1 533 ? -11.972 -8.819 11.757 1.00 98.75 533 HIS A N 1
ATOM 4212 C CA . HIS A 1 533 ? -11.299 -10.122 11.803 1.00 98.75 533 HIS A CA 1
ATOM 4213 C C . HIS A 1 533 ? -10.062 -10.117 10.897 1.00 98.75 533 HIS A C 1
ATOM 4215 O O . HIS A 1 533 ? -9.978 -10.876 9.927 1.00 98.75 533 HIS A O 1
ATOM 4221 N N . THR A 1 534 ? -9.133 -9.203 11.180 1.00 98.88 534 THR A N 1
ATOM 4222 C CA . THR A 1 534 ? -8.045 -8.846 10.280 1.00 98.88 534 THR A CA 1
ATOM 4223 C C . THR A 1 534 ? -6.697 -8.730 10.975 1.00 98.88 534 THR A C 1
ATOM 4225 O O . THR A 1 534 ? -6.587 -8.419 12.166 1.00 98.88 534 THR A O 1
ATOM 4228 N N . PHE A 1 535 ? -5.648 -8.930 10.185 1.00 98.88 535 PHE A N 1
ATOM 4229 C CA . PHE A 1 535 ? -4.317 -8.424 10.483 1.00 98.88 535 PHE A CA 1
ATOM 4230 C C . PHE A 1 535 ? -3.672 -7.895 9.203 1.00 98.88 535 PHE A C 1
ATOM 4232 O O . PHE A 1 535 ? -4.030 -8.307 8.097 1.00 98.88 535 PHE A O 1
ATOM 4239 N N . VAL A 1 536 ? -2.717 -6.986 9.366 1.00 98.75 536 VAL A N 1
ATOM 4240 C CA . VAL A 1 536 ? -1.947 -6.395 8.273 1.00 98.75 536 VAL A CA 1
ATOM 4241 C C . VAL A 1 536 ? -0.498 -6.852 8.329 1.00 98.75 536 VAL A C 1
ATOM 4243 O O . VAL A 1 536 ? 0.036 -7.067 9.421 1.00 98.75 536 VAL A O 1
ATOM 4246 N N . THR A 1 537 ? 0.140 -7.031 7.173 1.00 97.69 537 THR A N 1
ATOM 4247 C CA . THR A 1 537 ? 1.538 -7.481 7.098 1.00 97.69 537 THR A CA 1
ATOM 4248 C C . THR A 1 537 ? 2.198 -7.178 5.752 1.00 97.69 537 THR A C 1
ATOM 4250 O O . THR A 1 537 ? 1.525 -7.069 4.730 1.00 97.69 537 THR A O 1
ATOM 4253 N N . ASN A 1 538 ? 3.530 -7.125 5.735 1.00 93.88 538 ASN A N 1
ATOM 4254 C CA . ASN A 1 538 ? 4.354 -7.283 4.527 1.00 93.88 538 ASN A CA 1
ATOM 4255 C C . ASN A 1 538 ? 5.360 -8.447 4.623 1.00 93.88 538 ASN A C 1
ATOM 4257 O O . ASN A 1 538 ? 6.263 -8.551 3.797 1.00 93.88 538 ASN A O 1
ATOM 4261 N N . GLY A 1 539 ? 5.219 -9.329 5.616 1.00 93.44 539 GLY A N 1
ATOM 4262 C CA . GLY A 1 539 ? 6.088 -10.494 5.786 1.00 93.44 539 GLY A CA 1
ATOM 4263 C C . GLY A 1 539 ? 5.586 -11.460 6.865 1.00 93.44 539 GLY A C 1
ATOM 4264 O O . GLY A 1 539 ? 5.063 -12.515 6.505 1.00 93.44 539 GLY A O 1
ATOM 4265 N N . PRO A 1 540 ? 5.719 -11.132 8.167 1.00 96.19 540 PRO A N 1
ATOM 4266 C CA . PRO A 1 540 ? 5.348 -12.038 9.251 1.00 96.19 540 PRO A CA 1
ATOM 4267 C C . PRO A 1 540 ? 3.843 -12.335 9.281 1.00 96.19 540 PRO A C 1
ATOM 4269 O O . PRO A 1 540 ? 3.021 -11.423 9.169 1.00 96.19 540 PRO A O 1
ATOM 4272 N N . MET A 1 541 ? 3.473 -13.595 9.489 1.00 98.19 541 MET A N 1
ATOM 4273 C CA . MET A 1 541 ? 2.082 -14.028 9.660 1.00 98.19 541 MET A CA 1
ATOM 4274 C C . MET A 1 541 ? 1.753 -14.138 11.143 1.00 98.19 541 MET A C 1
ATOM 4276 O O . MET A 1 541 ? 2.546 -14.704 11.892 1.00 98.19 541 MET A O 1
ATOM 4280 N N . LEU A 1 542 ? 0.597 -13.623 11.567 1.00 98.62 542 LEU A N 1
ATOM 4281 C CA . LEU A 1 542 ? 0.171 -13.625 12.968 1.00 98.62 542 LEU A CA 1
ATOM 4282 C C . LEU A 1 542 ? -1.030 -14.557 13.188 1.00 98.62 542 LEU A C 1
ATOM 4284 O O . LEU A 1 542 ? -1.962 -14.570 12.389 1.00 98.62 542 LEU A O 1
ATOM 4288 N N . ASP A 1 543 ? -1.039 -15.274 14.313 1.00 98.31 543 ASP A N 1
ATOM 4289 C CA . ASP A 1 543 ? -2.245 -15.863 14.919 1.00 98.31 543 ASP A CA 1
ATOM 4290 C C . ASP A 1 543 ? -2.346 -15.317 16.345 1.00 98.31 543 ASP A C 1
ATOM 4292 O O . ASP A 1 543 ? -1.415 -15.481 17.132 1.00 98.31 543 ASP A O 1
ATOM 4296 N N . PHE A 1 544 ? -3.428 -14.603 16.658 1.00 98.75 544 PHE A N 1
ATOM 4297 C CA . PHE A 1 544 ? -3.593 -13.844 17.897 1.00 98.75 544 PHE A CA 1
ATOM 4298 C C . PHE A 1 544 ? -4.966 -14.092 18.510 1.00 98.75 544 PHE A C 1
ATOM 4300 O O . PHE A 1 544 ? -5.986 -13.982 17.826 1.00 98.75 544 PHE A O 1
ATOM 4307 N N . LYS A 1 545 ? -4.987 -14.396 19.812 1.00 98.62 545 LYS A N 1
ATOM 4308 C CA . LYS A 1 545 ? -6.211 -14.639 20.579 1.00 98.62 545 LYS A CA 1
ATOM 4309 C C . LYS A 1 545 ? -6.130 -14.064 21.991 1.00 98.62 545 LYS A C 1
ATOM 4311 O O . LYS A 1 545 ? -5.082 -14.103 22.635 1.00 98.62 545 LYS A O 1
ATOM 4316 N N . VAL A 1 546 ? -7.271 -13.608 22.502 1.00 98.62 546 VAL A N 1
ATOM 4317 C CA . VAL A 1 546 ? -7.485 -13.231 23.910 1.00 98.62 546 VAL A CA 1
ATOM 4318 C C . VAL A 1 546 ? -8.703 -13.996 24.414 1.00 98.62 546 VAL A C 1
ATOM 4320 O O . VAL A 1 546 ? -9.786 -13.820 23.869 1.00 98.62 546 VAL A O 1
ATOM 4323 N N . GLU A 1 547 ? -8.551 -14.874 25.406 1.00 97.19 547 GLU A N 1
ATOM 4324 C CA . GLU A 1 547 ? -9.624 -15.783 25.862 1.00 97.19 547 GLU A CA 1
ATOM 4325 C C . GLU A 1 547 ? -10.281 -16.558 24.703 1.00 97.19 547 GLU A C 1
ATOM 4327 O O . GLU A 1 547 ? -11.500 -16.701 24.609 1.00 97.19 547 GLU A O 1
ATOM 4332 N N . GLY A 1 548 ? -9.462 -16.995 23.740 1.00 97.00 548 GLY A N 1
ATOM 4333 C CA . GLY A 1 548 ? -9.925 -17.664 22.519 1.00 97.00 548 GLY A CA 1
ATOM 4334 C C . GLY A 1 548 ? -10.640 -16.757 21.506 1.00 97.00 548 GLY A C 1
ATOM 4335 O O . GLY A 1 548 ? -10.978 -17.239 20.427 1.00 97.00 548 GLY A O 1
ATOM 4336 N N . ARG A 1 549 ? -10.843 -15.470 21.815 1.00 98.19 549 ARG A N 1
ATOM 4337 C CA . ARG A 1 549 ? -11.435 -14.463 20.921 1.00 98.19 549 ARG A CA 1
ATOM 4338 C C . ARG A 1 549 ? -10.395 -13.873 19.990 1.00 98.19 549 ARG A C 1
ATOM 4340 O O . ARG A 1 549 ? -9.241 -13.707 20.380 1.00 98.19 549 ARG A O 1
ATOM 4347 N N . MET A 1 550 ? -10.812 -13.551 18.778 1.00 97.25 550 MET A N 1
ATOM 4348 C CA . MET A 1 550 ? -9.927 -13.144 17.689 1.00 97.25 550 MET A CA 1
ATOM 4349 C C . MET A 1 550 ? -9.976 -11.630 17.413 1.00 97.25 550 MET A C 1
ATOM 4351 O O . MET A 1 550 ? -10.860 -10.959 17.952 1.00 97.25 550 MET A O 1
ATOM 4355 N N . PRO A 1 551 ? -9.062 -11.071 16.586 1.00 98.62 551 PRO A N 1
ATOM 4356 C CA . PRO A 1 551 ? -9.093 -9.662 16.185 1.00 98.62 551 PRO A CA 1
ATOM 4357 C C . PRO A 1 551 ? -10.501 -9.161 15.837 1.00 98.62 551 PRO A C 1
ATOM 4359 O O . PRO A 1 551 ? -11.263 -9.871 15.185 1.00 98.62 551 PRO A O 1
ATOM 4362 N N . GLY A 1 552 ? -10.848 -7.955 16.293 1.00 98.38 552 GLY A N 1
ATOM 4363 C CA . GLY A 1 552 ? -12.151 -7.318 16.066 1.00 98.38 552 GLY A CA 1
ATOM 4364 C C . GLY A 1 552 ? -13.232 -7.691 17.086 1.00 98.38 552 GLY A C 1
ATOM 4365 O O . GLY A 1 552 ? -14.175 -6.925 17.307 1.00 98.38 552 GLY A O 1
ATOM 4366 N N . GLU A 1 553 ? -13.089 -8.821 17.783 1.00 98.50 553 GLU A N 1
ATOM 4367 C CA . GLU A 1 553 ? -14.066 -9.243 18.782 1.00 98.50 553 GLU A CA 1
ATOM 4368 C C . GLU A 1 553 ? -13.998 -8.425 20.078 1.00 98.50 553 GLU A C 1
ATOM 4370 O O . GLU A 1 553 ? -13.059 -7.675 20.360 1.00 98.50 553 GLU A O 1
ATOM 4375 N N . SER A 1 554 ? -15.048 -8.552 20.893 1.00 97.44 554 SER A N 1
ATOM 4376 C CA . SER A 1 554 ? -15.142 -7.883 22.187 1.00 97.44 554 SER A CA 1
ATOM 4377 C C . SER A 1 554 ? -15.410 -8.855 23.328 1.00 97.44 554 SER A C 1
ATOM 4379 O O . SER A 1 554 ? -16.191 -9.798 23.192 1.00 97.44 554 SER A O 1
ATOM 4381 N N . ILE A 1 555 ? -14.786 -8.578 24.468 1.00 96.00 555 ILE A N 1
ATOM 4382 C CA . ILE A 1 555 ? -14.934 -9.301 25.728 1.00 96.00 555 ILE A CA 1
ATOM 4383 C C . ILE A 1 555 ? -15.538 -8.338 26.748 1.00 96.00 555 ILE A C 1
ATOM 4385 O O . ILE A 1 555 ? -15.035 -7.230 26.945 1.00 96.00 555 ILE A O 1
ATOM 4389 N N . THR A 1 556 ? -16.610 -8.763 27.411 1.00 94.81 556 THR A N 1
ATOM 4390 C CA . THR A 1 556 ? -17.150 -8.060 28.577 1.00 94.81 556 THR A CA 1
ATOM 4391 C C . THR A 1 556 ? -16.762 -8.819 29.833 1.00 94.81 556 THR A C 1
ATOM 4393 O O . THR A 1 556 ? -17.106 -9.990 29.971 1.00 94.81 556 THR A O 1
ATOM 4396 N N . ILE A 1 557 ? -16.057 -8.151 30.744 1.00 92.94 557 ILE A N 1
ATOM 4397 C CA . ILE A 1 557 ? -15.616 -8.732 32.015 1.00 92.94 557 ILE A CA 1
ATOM 4398 C C . ILE A 1 557 ? -16.453 -8.194 33.181 1.00 92.94 557 ILE A C 1
ATOM 4400 O O . ILE A 1 557 ? -16.819 -7.014 33.219 1.00 92.94 557 ILE A O 1
ATOM 4404 N N . SER A 1 558 ? -16.757 -9.071 34.138 1.00 86.25 558 SER A N 1
ATOM 4405 C CA . SER A 1 558 ? -17.456 -8.735 35.388 1.00 86.25 558 SER A CA 1
ATOM 4406 C C . SER A 1 558 ? -16.510 -8.620 36.588 1.00 86.25 558 SER A C 1
ATOM 4408 O O . SER A 1 558 ? -16.821 -7.933 37.557 1.00 86.25 558 SER A O 1
ATOM 4410 N N . ASP A 1 559 ? -15.353 -9.277 36.526 1.00 83.06 559 ASP A N 1
ATOM 4411 C CA . ASP A 1 559 ? -14.273 -9.212 37.508 1.00 83.06 559 ASP A CA 1
ATOM 4412 C C . ASP A 1 559 ? -12.936 -8.906 36.804 1.00 83.06 559 ASP A C 1
ATOM 4414 O O . ASP A 1 559 ? -12.867 -8.869 35.577 1.00 83.06 559 ASP A O 1
ATOM 4418 N N . ASN A 1 560 ? -11.878 -8.626 37.570 1.00 83.69 560 ASN A N 1
ATOM 4419 C CA . ASN A 1 560 ? -10.542 -8.350 37.025 1.00 83.69 560 ASN A CA 1
ATOM 4420 C C . ASN A 1 560 ? -9.686 -9.625 36.978 1.00 83.69 560 ASN A C 1
ATOM 4422 O O . ASN A 1 560 ? -8.496 -9.588 37.295 1.00 83.69 560 ASN A O 1
ATOM 4426 N N . LYS A 1 561 ? -10.283 -10.779 36.656 1.00 91.38 561 LYS A N 1
ATOM 4427 C CA . LYS A 1 561 ? -9.477 -11.979 36.426 1.00 91.38 561 LYS A CA 1
ATOM 4428 C C . LYS A 1 561 ? -8.534 -11.739 35.240 1.00 91.38 561 LYS A C 1
ATOM 4430 O O . LYS A 1 561 ? -8.967 -11.144 34.249 1.00 91.38 561 LYS A O 1
ATOM 4435 N N . PRO A 1 562 ? -7.266 -12.176 35.334 1.00 95.75 562 PRO A N 1
ATOM 4436 C CA . PRO A 1 562 ? -6.352 -12.105 34.207 1.00 95.75 562 PRO A CA 1
ATOM 4437 C C . PRO A 1 562 ? -6.929 -12.819 32.984 1.00 95.75 562 PRO A C 1
ATOM 4439 O O . PRO A 1 562 ? -7.531 -13.883 33.118 1.00 95.75 562 PRO A O 1
ATOM 4442 N N . LEU A 1 563 ? -6.737 -12.217 31.814 1.00 97.06 563 LEU A N 1
ATOM 4443 C CA . LEU A 1 563 ? -7.130 -12.773 30.528 1.00 97.06 563 LEU A CA 1
ATOM 4444 C C . LEU A 1 563 ? -5.953 -13.512 29.908 1.00 97.06 563 LEU A C 1
ATOM 4446 O O . LEU A 1 563 ? -4.864 -12.949 29.774 1.00 97.06 563 LEU A O 1
ATOM 4450 N N . LYS A 1 564 ? -6.186 -14.735 29.454 1.00 98.25 564 LYS A N 1
ATOM 4451 C CA . LYS A 1 564 ? -5.221 -15.514 28.697 1.00 98.25 564 LYS A CA 1
ATOM 4452 C C . LYS A 1 564 ? -5.032 -14.907 27.310 1.00 98.25 564 LYS A C 1
ATOM 4454 O O . LYS A 1 564 ? -5.946 -14.916 26.484 1.00 98.25 564 LYS A O 1
ATOM 4459 N N . VAL A 1 565 ? -3.829 -14.420 27.033 1.00 98.69 565 VAL A N 1
ATOM 4460 C CA . VAL A 1 565 ? -3.426 -13.878 25.732 1.00 98.69 565 VAL A CA 1
ATOM 4461 C C . VAL A 1 565 ? -2.432 -14.825 25.075 1.00 98.69 565 VAL A C 1
ATOM 4463 O O . VAL A 1 565 ? -1.442 -15.214 25.695 1.00 98.69 565 VAL A O 1
ATOM 4466 N N . GLN A 1 566 ? -2.680 -15.174 23.816 1.00 98.69 566 GLN A N 1
ATOM 4467 C CA . GLN A 1 566 ? -1.825 -16.043 23.013 1.00 98.69 566 GLN A CA 1
ATOM 4468 C C . GLN A 1 566 ? -1.530 -15.383 21.670 1.00 98.69 566 GLN A C 1
ATOM 4470 O O . GLN A 1 566 ? -2.438 -14.890 21.001 1.00 98.69 566 GLN A O 1
ATOM 4475 N N . VAL A 1 567 ? -0.265 -15.391 21.262 1.00 98.75 567 VAL A N 1
ATOM 4476 C CA . VAL A 1 567 ? 0.129 -14.995 19.911 1.00 98.75 567 VAL A CA 1
ATOM 4477 C C . VAL A 1 567 ? 1.271 -15.851 19.392 1.00 98.75 567 VAL A C 1
ATOM 4479 O O . VAL A 1 567 ? 2.213 -16.144 20.130 1.00 98.75 567 VAL A O 1
ATOM 4482 N N . THR A 1 568 ? 1.220 -16.189 18.108 1.00 98.69 568 THR A N 1
ATOM 4483 C CA . THR A 1 568 ? 2.362 -16.697 17.349 1.00 98.69 568 THR A CA 1
ATOM 4484 C C . THR A 1 568 ? 2.653 -15.807 16.150 1.00 98.69 568 THR A C 1
ATOM 4486 O O . THR A 1 568 ? 1.736 -15.236 15.559 1.00 98.69 568 THR A O 1
ATOM 4489 N N . ALA A 1 569 ? 3.926 -15.721 15.779 1.00 98.56 569 ALA A N 1
ATOM 4490 C CA . ALA A 1 569 ? 4.373 -15.126 14.531 1.00 98.56 569 ALA A CA 1
ATOM 4491 C C . ALA A 1 569 ? 5.202 -16.143 13.748 1.00 98.56 569 ALA A C 1
ATOM 4493 O O . ALA A 1 569 ? 6.113 -16.736 14.323 1.00 98.56 569 ALA A O 1
ATOM 4494 N N . ASP A 1 570 ? 4.913 -16.302 12.458 1.00 98.19 570 ASP A N 1
ATOM 4495 C CA . ASP A 1 570 ? 5.665 -17.138 11.518 1.00 98.19 570 ASP A CA 1
ATOM 4496 C C . ASP A 1 570 ? 6.289 -16.272 10.412 1.00 98.19 570 ASP A C 1
ATOM 4498 O O . ASP A 1 570 ? 5.686 -15.296 9.965 1.00 98.19 570 ASP A O 1
ATOM 4502 N N . GLY A 1 571 ? 7.467 -16.645 9.918 1.00 96.00 571 GLY A N 1
ATOM 4503 C CA . GLY A 1 571 ? 8.098 -16.015 8.758 1.00 96.00 571 GLY A CA 1
ATOM 4504 C C . GLY A 1 571 ? 9.167 -16.908 8.132 1.00 96.00 571 GLY A C 1
ATOM 4505 O O . GLY A 1 571 ? 9.507 -17.961 8.671 1.00 96.00 571 GLY A O 1
ATOM 4506 N N . ILE A 1 572 ? 9.712 -16.497 6.986 1.00 94.19 572 ILE A N 1
ATOM 4507 C CA . ILE A 1 572 ? 10.714 -17.282 6.253 1.00 94.19 572 ILE A CA 1
ATOM 4508 C C . ILE A 1 572 ? 12.076 -17.173 6.971 1.00 94.19 572 ILE A C 1
ATOM 4510 O O . ILE A 1 572 ? 12.599 -16.057 7.064 1.00 94.19 572 ILE A O 1
ATOM 4514 N N . PRO A 1 573 ? 12.684 -18.283 7.444 1.00 93.31 573 PRO A N 1
ATOM 4515 C CA . PRO A 1 573 ? 14.033 -18.283 8.023 1.00 93.31 573 PRO A CA 1
ATOM 4516 C C . PRO A 1 573 ? 15.055 -17.570 7.131 1.00 93.31 573 PRO A C 1
ATOM 4518 O O . PRO A 1 573 ? 15.054 -17.763 5.915 1.00 93.31 573 PRO A O 1
ATOM 4521 N N . GLY A 1 574 ? 15.882 -16.705 7.722 1.00 87.50 574 GLY A N 1
ATOM 4522 C CA . GLY A 1 574 ? 16.889 -15.925 6.995 1.00 87.50 574 GLY A CA 1
ATOM 4523 C C . GLY A 1 574 ? 16.344 -14.773 6.131 1.00 87.50 574 GLY A C 1
ATOM 4524 O O . GLY A 1 574 ? 17.143 -14.024 5.577 1.00 87.50 574 GLY A O 1
ATOM 4525 N N . ALA A 1 575 ? 15.018 -14.587 6.047 1.00 88.44 575 ALA A N 1
ATOM 4526 C CA . ALA A 1 575 ? 14.374 -13.488 5.322 1.00 88.44 575 ALA A CA 1
ATOM 4527 C C . ALA A 1 575 ? 13.335 -12.740 6.183 1.00 88.44 575 ALA A C 1
ATOM 4529 O O . ALA A 1 575 ? 13.681 -11.804 6.895 1.00 88.44 575 ALA A O 1
ATOM 4530 N N . THR A 1 576 ? 12.063 -13.146 6.158 1.00 91.69 576 THR A N 1
ATOM 4531 C CA . THR A 1 576 ? 10.965 -12.458 6.870 1.00 91.69 576 THR A CA 1
ATOM 4532 C C . THR A 1 576 ? 10.680 -13.028 8.264 1.00 91.69 576 THR A C 1
ATOM 4534 O O . THR A 1 576 ? 9.691 -12.654 8.894 1.00 91.69 576 THR A O 1
ATOM 4537 N N . ALA A 1 577 ? 11.514 -13.952 8.757 1.00 94.19 577 ALA A N 1
ATOM 4538 C CA . ALA A 1 577 ? 11.384 -14.551 10.084 1.00 94.19 577 ALA A CA 1
ATOM 4539 C C . ALA A 1 577 ? 11.243 -13.480 11.182 1.00 94.19 577 ALA A C 1
ATOM 4541 O O . ALA A 1 577 ? 11.975 -12.486 11.153 1.00 94.19 577 ALA A O 1
ATOM 4542 N N . PRO A 1 578 ? 10.329 -13.655 12.154 1.00 96.56 578 PRO A N 1
ATOM 4543 C CA . PRO A 1 578 ? 10.089 -12.659 13.191 1.00 96.56 578 PRO A CA 1
ATOM 4544 C C . PRO A 1 578 ? 11.320 -12.504 14.095 1.00 96.56 578 PRO A C 1
ATOM 4546 O O . PRO A 1 578 ? 11.707 -13.428 14.802 1.00 96.56 578 PRO A O 1
ATOM 4549 N N . TYR A 1 579 ? 11.910 -11.309 14.109 1.00 97.44 579 TYR A N 1
ATOM 4550 C CA . TYR A 1 579 ? 12.942 -10.912 15.066 1.00 97.44 579 TYR A CA 1
ATOM 4551 C C . TYR A 1 579 ? 12.344 -10.577 16.429 1.00 97.44 579 TYR A C 1
ATOM 4553 O O . TYR A 1 579 ? 12.901 -10.947 17.457 1.00 97.44 579 TYR A O 1
ATOM 4561 N N . GLN A 1 580 ? 11.214 -9.871 16.443 1.00 98.44 580 GLN A N 1
ATOM 4562 C CA . GLN A 1 580 ? 10.522 -9.482 17.665 1.00 98.44 580 GLN A CA 1
ATOM 4563 C C . GLN A 1 580 ? 9.025 -9.721 17.520 1.00 98.44 580 GLN A C 1
ATOM 4565 O O . GLN A 1 580 ? 8.428 -9.348 16.512 1.00 98.44 580 GLN A O 1
ATOM 4570 N N . LEU A 1 581 ? 8.423 -10.291 18.559 1.00 98.81 581 LEU A N 1
ATOM 4571 C CA . LEU A 1 581 ? 6.980 -10.427 18.725 1.00 98.81 581 LEU A CA 1
ATOM 4572 C C . LEU A 1 581 ? 6.572 -9.704 20.007 1.00 98.81 581 LEU A C 1
ATOM 4574 O O . LEU A 1 581 ? 7.197 -9.910 21.048 1.00 98.81 581 LEU A O 1
ATOM 4578 N N . SER A 1 582 ? 5.541 -8.866 19.932 1.00 98.81 582 SER A N 1
ATOM 4579 C CA . SER A 1 582 ? 5.065 -8.042 21.042 1.00 98.81 582 SER A CA 1
ATOM 4580 C C . SER A 1 582 ? 3.547 -8.114 21.193 1.00 98.81 582 SER A C 1
ATOM 4582 O O . SER A 1 582 ? 2.810 -8.093 20.208 1.00 98.81 582 SER A O 1
ATOM 4584 N N . ILE A 1 583 ? 3.081 -8.106 22.442 1.00 98.81 583 ILE A N 1
ATOM 4585 C CA . ILE A 1 583 ? 1.685 -7.839 22.803 1.00 98.81 583 ILE A CA 1
ATOM 4586 C C . ILE A 1 583 ? 1.583 -6.390 23.269 1.00 98.81 583 ILE A C 1
ATOM 4588 O O . ILE A 1 583 ? 2.355 -5.940 24.122 1.00 98.81 583 ILE A O 1
ATOM 4592 N N . VAL A 1 584 ? 0.615 -5.673 22.707 1.00 98.62 584 VAL A N 1
ATOM 4593 C CA . VAL A 1 584 ? 0.333 -4.264 22.971 1.00 98.62 584 VAL A CA 1
ATOM 4594 C C . VAL A 1 584 ? -0.996 -4.147 23.708 1.00 98.62 584 VAL A C 1
ATOM 4596 O O . VAL A 1 584 ? -1.999 -4.682 23.245 1.00 98.62 584 VAL A O 1
ATOM 4599 N N . LYS A 1 585 ? -1.017 -3.413 24.821 1.00 98.25 585 LYS A N 1
ATOM 4600 C CA . LYS A 1 585 ? -2.229 -3.015 25.548 1.00 98.25 585 LYS A CA 1
ATOM 4601 C C . LYS A 1 585 ? -2.279 -1.494 25.586 1.00 98.25 585 LYS A C 1
ATOM 4603 O O . LYS A 1 585 ? -1.322 -0.875 26.042 1.00 98.25 585 LYS A O 1
ATOM 4608 N N . ASN A 1 586 ? -3.376 -0.882 25.140 1.00 97.75 586 ASN A N 1
ATOM 4609 C CA . ASN A 1 586 ? -3.581 0.574 25.246 1.00 97.75 586 ASN A CA 1
ATOM 4610 C C . ASN A 1 586 ? -2.415 1.434 24.692 1.00 97.75 586 ASN A C 1
ATOM 4612 O O . ASN A 1 586 ? -2.087 2.509 25.210 1.00 97.75 586 ASN A O 1
ATOM 4616 N N . GLY A 1 587 ? -1.773 0.943 23.629 1.00 96.88 587 GLY A N 1
ATOM 4617 C CA . GLY A 1 587 ? -0.675 1.602 22.919 1.00 96.88 587 GLY A CA 1
ATOM 4618 C C . GLY A 1 587 ? 0.718 1.265 23.442 1.00 96.88 587 GLY A C 1
ATOM 4619 O O . GLY A 1 587 ? 1.697 1.731 22.866 1.00 96.88 587 GLY A O 1
ATOM 4620 N N . GLU A 1 588 ? 0.827 0.455 24.495 1.00 97.19 588 GLU A N 1
ATOM 4621 C CA . GLU A 1 588 ? 2.092 0.139 25.158 1.00 97.19 588 GLU A CA 1
ATOM 4622 C C . GLU A 1 588 ? 2.413 -1.351 25.070 1.00 97.19 588 GLU A C 1
ATOM 4624 O O . GLU A 1 588 ? 1.539 -2.207 25.214 1.00 97.19 588 GLU A O 1
ATOM 4629 N N . THR A 1 589 ? 3.683 -1.674 24.819 1.00 98.12 589 THR A N 1
ATOM 4630 C CA . THR A 1 589 ? 4.140 -3.067 24.797 1.00 98.12 589 THR A CA 1
ATOM 4631 C C . THR A 1 589 ? 4.197 -3.598 26.224 1.00 98.12 589 THR A C 1
ATOM 4633 O O . THR A 1 589 ? 5.017 -3.150 27.020 1.00 98.12 589 THR A O 1
ATOM 4636 N N . VAL A 1 590 ? 3.353 -4.580 26.535 1.00 98.06 590 VAL A N 1
ATOM 4637 C CA . VAL A 1 590 ? 3.284 -5.215 27.865 1.00 98.06 590 VAL A CA 1
ATOM 4638 C C . VAL A 1 590 ? 4.122 -6.486 27.953 1.00 98.06 590 VAL A C 1
ATOM 4640 O O . VAL A 1 590 ? 4.531 -6.898 29.037 1.00 98.06 590 VAL A O 1
ATOM 4643 N N . LYS A 1 591 ? 4.406 -7.115 26.809 1.00 98.38 591 LYS A N 1
ATOM 4644 C CA . LYS A 1 591 ? 5.299 -8.268 26.701 1.00 98.38 591 LYS A CA 1
ATOM 4645 C C . LYS A 1 591 ? 5.926 -8.293 25.317 1.00 98.38 591 LYS A C 1
ATOM 4647 O O . LYS A 1 591 ? 5.229 -8.075 24.332 1.00 98.38 591 LYS A O 1
ATOM 4652 N N . ALA A 1 592 ? 7.214 -8.608 25.257 1.00 98.38 592 ALA A N 1
ATOM 4653 C CA . ALA A 1 592 ? 7.921 -8.886 24.018 1.00 98.38 592 ALA A CA 1
ATOM 4654 C C . ALA A 1 592 ? 8.840 -10.099 24.185 1.00 98.38 592 ALA A C 1
ATOM 4656 O O . ALA A 1 592 ? 9.334 -10.367 25.286 1.00 98.38 592 ALA A O 1
ATOM 4657 N N . VAL A 1 593 ? 9.064 -10.817 23.090 1.00 98.44 593 VAL A N 1
ATOM 4658 C CA . VAL A 1 593 ? 10.112 -11.832 22.947 1.00 98.44 593 VAL A CA 1
ATOM 4659 C C . VAL A 1 593 ? 10.903 -11.534 21.681 1.00 98.44 593 VAL A C 1
ATOM 4661 O O . VAL A 1 593 ? 10.356 -10.991 20.720 1.00 98.44 593 VAL A O 1
ATOM 4664 N N . GLN A 1 594 ? 12.188 -11.872 21.694 1.00 98.00 594 GLN A N 1
ATOM 4665 C CA . GLN A 1 594 ? 13.077 -11.709 20.550 1.00 98.00 594 GLN A CA 1
ATOM 4666 C C . GLN A 1 594 ? 13.636 -13.064 20.124 1.00 98.00 594 GLN A C 1
ATOM 4668 O O . GLN A 1 594 ? 13.810 -13.960 20.954 1.00 98.00 594 GLN A O 1
ATOM 4673 N N . ALA A 1 595 ? 13.887 -13.214 18.828 1.00 96.50 595 ALA A N 1
ATOM 4674 C CA . ALA A 1 595 ? 14.536 -14.388 18.274 1.00 96.50 595 ALA A CA 1
ATOM 4675 C C . ALA A 1 595 ? 16.005 -14.446 18.697 1.00 96.50 595 ALA A C 1
ATOM 4677 O O . ALA A 1 595 ? 16.695 -13.430 18.770 1.00 96.50 595 ALA A O 1
ATOM 4678 N N . ASN A 1 596 ? 16.500 -15.662 18.918 1.00 92.62 596 ASN A N 1
ATOM 4679 C CA . ASN A 1 596 ? 17.908 -15.893 19.251 1.00 92.62 596 ASN A CA 1
ATOM 4680 C C . ASN A 1 596 ? 18.782 -16.101 18.001 1.00 92.62 596 ASN A C 1
ATOM 4682 O O . ASN A 1 596 ? 20.003 -16.196 18.109 1.00 92.62 596 ASN A O 1
ATOM 4686 N N . SER A 1 597 ? 18.164 -16.231 16.823 1.00 93.12 597 SER A N 1
ATOM 4687 C CA . SER A 1 597 ? 18.834 -16.474 15.544 1.00 93.12 597 SER A CA 1
ATOM 4688 C C . SER A 1 597 ? 17.960 -16.011 14.369 1.00 93.12 597 SER A C 1
ATOM 4690 O O . SER A 1 597 ? 16.745 -16.211 14.430 1.00 93.12 597 SER A O 1
ATOM 4692 N N . PRO A 1 598 ? 18.547 -15.491 13.271 1.00 89.19 598 PRO A N 1
ATOM 4693 C CA . PRO A 1 598 ? 17.839 -15.220 12.013 1.00 89.19 598 PRO A CA 1
ATOM 4694 C C . PRO A 1 598 ? 17.130 -16.435 11.389 1.00 89.19 598 PRO A C 1
ATOM 4696 O O . PRO A 1 598 ? 16.195 -16.282 10.607 1.00 89.19 598 PRO A O 1
ATOM 4699 N N . GLU A 1 599 ? 17.550 -17.649 11.747 1.00 93.38 599 GLU A N 1
ATOM 4700 C CA . GLU A 1 599 ? 16.956 -18.900 11.254 1.00 93.38 599 GLU A CA 1
ATOM 4701 C C . GLU A 1 599 ? 15.716 -19.340 12.052 1.00 93.38 599 GLU A C 1
ATOM 4703 O O . GLU A 1 599 ? 15.035 -20.301 11.691 1.00 93.38 599 GLU A O 1
ATOM 4708 N N . GLN A 1 600 ? 15.408 -18.663 13.162 1.00 95.12 600 GLN A N 1
ATOM 4709 C CA . GLN A 1 600 ? 14.240 -18.974 13.977 1.00 95.12 600 GLN A CA 1
ATOM 4710 C C . GLN A 1 600 ? 12.966 -18.446 13.297 1.00 95.12 600 GLN A C 1
ATOM 4712 O O . GLN A 1 600 ? 12.561 -17.307 13.500 1.00 95.12 600 GLN A O 1
ATOM 4717 N N . GLY A 1 601 ? 12.313 -19.296 12.503 1.00 95.19 601 GLY A N 1
ATOM 4718 C CA . GLY A 1 601 ? 11.125 -18.927 11.720 1.00 95.19 601 GLY A CA 1
ATOM 4719 C C . GLY A 1 601 ? 9.836 -18.677 12.515 1.00 95.19 601 GLY A C 1
ATOM 4720 O O . GLY A 1 601 ? 8.851 -18.257 11.916 1.00 95.19 601 GLY A O 1
ATOM 4721 N N . ASN A 1 602 ? 9.816 -18.929 13.829 1.00 97.75 602 ASN A N 1
ATOM 4722 C CA . ASN A 1 602 ? 8.629 -18.750 14.669 1.00 97.75 602 ASN A CA 1
ATOM 4723 C C . ASN A 1 602 ? 8.956 -18.145 16.047 1.00 97.75 602 ASN A C 1
ATOM 4725 O O . ASN A 1 602 ? 9.948 -18.513 16.689 1.00 97.75 602 ASN A O 1
ATOM 4729 N N . LEU A 1 603 ? 8.071 -17.261 16.515 1.00 98.56 603 LEU A N 1
ATOM 4730 C CA . LEU A 1 603 ? 8.007 -16.776 17.895 1.00 98.56 603 LEU A CA 1
ATOM 4731 C C . LEU A 1 603 ? 6.604 -16.991 18.468 1.00 98.56 603 LEU A C 1
ATOM 4733 O O . LEU A 1 603 ? 5.611 -16.892 17.751 1.00 98.56 603 LEU A O 1
ATOM 4737 N N . SER A 1 604 ? 6.517 -17.208 19.781 1.00 98.56 604 SER A N 1
ATOM 4738 C CA . SER A 1 604 ? 5.247 -17.366 20.493 1.00 98.56 604 SER A CA 1
ATOM 4739 C C . SER A 1 604 ? 5.258 -16.668 21.850 1.00 98.56 604 SER A C 1
ATOM 4741 O O . SER A 1 604 ? 6.272 -16.698 22.552 1.00 98.56 604 SER A O 1
ATOM 4743 N N . ILE A 1 605 ? 4.120 -16.108 22.257 1.00 98.69 605 ILE A N 1
ATOM 4744 C CA . ILE A 1 605 ? 3.885 -15.589 23.608 1.00 98.69 605 ILE A CA 1
ATOM 4745 C C . ILE A 1 605 ? 2.566 -16.154 24.137 1.00 98.69 605 ILE A C 1
ATOM 4747 O O . ILE A 1 605 ? 1.544 -16.086 23.458 1.00 98.69 605 ILE A O 1
ATOM 4751 N N . GLU A 1 606 ? 2.588 -16.640 25.376 1.00 98.38 606 GLU A N 1
ATOM 4752 C CA . GLU A 1 606 ? 1.404 -16.887 26.202 1.00 98.38 606 GLU A CA 1
ATOM 4753 C C . GLU A 1 606 ? 1.565 -16.095 27.508 1.00 98.38 606 GLU A C 1
ATOM 4755 O O . GLU A 1 606 ? 2.632 -16.154 28.131 1.00 98.38 606 GLU A O 1
ATOM 4760 N N . LEU A 1 607 ? 0.558 -15.307 27.897 1.00 97.06 607 LEU A N 1
ATOM 4761 C CA . LEU A 1 607 ? 0.565 -14.575 29.168 1.00 97.06 607 LEU A CA 1
ATOM 4762 C C . LEU A 1 607 ? -0.839 -14.408 29.756 1.00 97.06 607 LEU A C 1
ATOM 4764 O O . LEU A 1 607 ? -1.814 -14.302 29.016 1.00 97.06 607 LEU A O 1
ATOM 4768 N N . ASP A 1 608 ? -0.906 -14.291 31.079 1.00 97.69 608 ASP A N 1
ATOM 4769 C CA . ASP A 1 608 ? -2.106 -13.890 31.813 1.00 97.69 608 ASP A CA 1
ATOM 4770 C C . ASP A 1 608 ? -2.072 -12.373 32.048 1.00 97.69 608 ASP A C 1
ATOM 4772 O O . ASP A 1 608 ? -1.262 -11.862 32.826 1.00 97.69 608 ASP A O 1
ATOM 4776 N N . LEU A 1 609 ? -2.912 -11.634 31.327 1.00 96.81 609 LEU A N 1
ATOM 4777 C CA . LEU A 1 609 ? -2.901 -10.174 31.274 1.00 96.81 609 LEU A CA 1
ATOM 4778 C C . LEU A 1 609 ? -3.999 -9.577 32.154 1.00 96.81 609 LEU A C 1
ATOM 4780 O O . LEU A 1 609 ? -5.173 -9.872 31.960 1.00 96.81 609 LEU A O 1
ATOM 4784 N N . ASP A 1 610 ? -3.644 -8.668 33.063 1.00 95.25 610 ASP A N 1
ATOM 4785 C CA . ASP A 1 610 ? -4.638 -7.881 33.801 1.00 95.25 610 ASP A CA 1
ATOM 4786 C C . ASP A 1 610 ? -5.383 -6.926 32.843 1.00 95.25 610 ASP A C 1
ATOM 4788 O O . ASP A 1 610 ? -4.751 -6.028 32.263 1.00 95.25 610 ASP A O 1
ATOM 4792 N N . PRO A 1 611 ? -6.710 -7.070 32.660 1.00 92.38 611 PRO A N 1
ATOM 4793 C CA . PRO A 1 611 ? -7.486 -6.191 31.788 1.00 92.38 611 PRO A CA 1
ATOM 4794 C C . PRO A 1 611 ? -7.719 -4.788 32.375 1.00 92.38 611 PRO A C 1
ATOM 4796 O O . PRO A 1 611 ? -8.054 -3.858 31.639 1.00 92.38 611 PRO A O 1
ATOM 4799 N N . GLY A 1 612 ? -7.505 -4.582 33.678 1.00 91.38 612 GLY A N 1
ATOM 4800 C CA . GLY A 1 612 ? -7.766 -3.316 34.358 1.00 91.38 612 GLY A CA 1
ATOM 4801 C C . GLY A 1 612 ? -9.257 -2.956 34.387 1.00 91.38 612 GLY A C 1
ATOM 4802 O O . GLY A 1 612 ? -10.102 -3.763 34.763 1.00 91.38 612 GLY A O 1
ATOM 4803 N N . THR A 1 613 ? -9.590 -1.714 34.025 1.00 88.25 613 THR A N 1
ATOM 4804 C CA . THR A 1 613 ? -10.989 -1.231 33.946 1.00 88.25 613 THR A CA 1
ATOM 4805 C C . THR A 1 613 ? -11.558 -1.275 32.527 1.00 88.25 613 THR A C 1
ATOM 4807 O O . THR A 1 613 ? -12.712 -0.933 32.315 1.00 88.25 613 THR A O 1
ATOM 4810 N N . GLY A 1 614 ? -10.775 -1.749 31.562 1.00 92.12 614 GLY A N 1
ATOM 4811 C CA . GLY A 1 614 ? -11.095 -1.724 30.144 1.00 92.12 614 GLY A CA 1
ATOM 4812 C C . GLY A 1 614 ? -9.838 -1.417 29.341 1.00 92.12 614 GLY A C 1
ATOM 4813 O O . GLY A 1 614 ? -8.994 -0.618 29.754 1.00 92.12 614 GLY A O 1
ATOM 4814 N N . CYS A 1 615 ? -9.675 -2.091 28.212 1.00 96.88 615 CYS A N 1
ATOM 4815 C CA . CYS A 1 615 ? -8.523 -1.920 27.343 1.00 96.88 615 CYS A CA 1
ATOM 4816 C C . CYS A 1 615 ? -8.809 -2.439 25.937 1.00 96.88 615 CYS A C 1
ATOM 4818 O O . CYS A 1 615 ? -9.804 -3.113 25.681 1.00 96.88 615 CYS A O 1
ATOM 4820 N N . TRP A 1 616 ? -7.887 -2.172 25.030 1.00 98.25 616 TRP A N 1
ATOM 4821 C CA . TRP A 1 616 ? -7.749 -2.924 23.794 1.00 98.25 616 TRP A CA 1
ATOM 4822 C C . TRP A 1 616 ? -6.386 -3.619 23.790 1.00 98.25 616 TRP A C 1
ATOM 4824 O O . TRP A 1 616 ? -5.414 -3.106 24.358 1.00 98.25 616 TRP A O 1
ATOM 4834 N N . ILE A 1 617 ? -6.326 -4.804 23.182 1.00 98.75 617 ILE A N 1
ATOM 4835 C CA . ILE A 1 617 ? -5.126 -5.645 23.127 1.00 98.75 617 ILE A CA 1
ATOM 4836 C C . ILE A 1 617 ? -4.881 -6.036 21.673 1.00 98.75 617 ILE A C 1
ATOM 4838 O O . ILE A 1 617 ? -5.781 -6.552 21.020 1.00 98.75 617 ILE A O 1
ATOM 4842 N N . ALA A 1 618 ? -3.675 -5.807 21.168 1.00 98.81 618 ALA A N 1
ATOM 4843 C CA . ALA A 1 618 ? -3.261 -6.183 19.819 1.00 98.81 618 ALA A CA 1
ATOM 4844 C C . ALA A 1 618 ? -1.900 -6.885 19.856 1.00 98.81 618 ALA A C 1
ATOM 4846 O O . ALA A 1 618 ? -1.171 -6.799 20.848 1.00 98.81 618 ALA A O 1
ATOM 4847 N N . ALA A 1 619 ? -1.531 -7.538 18.760 1.00 98.75 619 ALA A N 1
ATOM 4848 C CA . ALA A 1 619 ? -0.195 -8.078 18.571 1.00 98.75 619 ALA A CA 1
ATOM 4849 C C . ALA A 1 619 ? 0.532 -7.380 17.421 1.00 98.75 619 ALA A C 1
ATOM 4851 O O . ALA A 1 619 ? -0.082 -6.935 16.451 1.00 98.75 619 ALA A O 1
ATOM 4852 N N . THR A 1 620 ? 1.857 -7.307 17.523 1.00 98.69 620 THR A N 1
ATOM 4853 C CA . THR A 1 620 ? 2.723 -6.823 16.446 1.00 98.69 620 THR A CA 1
ATOM 4854 C C . THR A 1 620 ? 3.994 -7.652 16.355 1.00 98.69 620 THR A C 1
ATOM 4856 O O . THR A 1 620 ? 4.514 -8.116 17.372 1.00 98.69 620 THR A O 1
ATOM 4859 N N . ALA A 1 621 ? 4.496 -7.831 15.136 1.00 98.38 621 ALA A N 1
ATOM 4860 C CA . ALA A 1 621 ? 5.775 -8.475 14.884 1.00 98.38 621 ALA A CA 1
ATOM 4861 C C . ALA A 1 621 ? 6.648 -7.612 13.976 1.00 98.38 621 ALA A C 1
ATOM 4863 O O . ALA A 1 621 ? 6.147 -6.867 13.134 1.00 98.38 621 ALA A O 1
ATOM 4864 N N . VAL A 1 622 ? 7.959 -7.755 14.144 1.00 97.19 622 VAL A N 1
ATOM 4865 C CA . VAL A 1 622 ? 8.980 -7.195 13.259 1.00 97.19 622 VAL A CA 1
ATOM 4866 C C . VAL A 1 622 ? 9.867 -8.344 12.797 1.00 97.19 622 VAL A C 1
ATOM 4868 O O . VAL A 1 622 ? 10.409 -9.062 13.634 1.00 97.19 622 VAL A O 1
ATOM 4871 N N . GLY A 1 623 ? 9.989 -8.539 11.487 1.00 94.62 623 GLY A N 1
ATOM 4872 C CA . GLY A 1 623 ? 10.891 -9.495 10.853 1.00 94.62 623 GLY A CA 1
ATOM 4873 C C . GLY A 1 623 ? 12.357 -9.069 10.954 1.00 94.62 623 GLY A C 1
ATOM 4874 O O . GLY A 1 623 ? 12.650 -7.895 11.171 1.00 94.62 623 GLY A O 1
ATOM 4875 N N . ILE A 1 624 ? 13.291 -10.004 10.784 1.00 92.69 624 ILE A N 1
ATOM 4876 C CA . ILE A 1 624 ? 14.741 -9.726 10.786 1.00 92.69 624 ILE A CA 1
ATOM 4877 C C . ILE A 1 624 ? 15.167 -8.801 9.644 1.00 92.69 624 ILE A C 1
ATOM 4879 O O . ILE A 1 624 ? 16.076 -7.992 9.816 1.00 92.69 624 ILE A O 1
ATOM 4883 N N . ASP A 1 625 ? 14.484 -8.874 8.502 1.00 88.25 625 ASP A N 1
ATOM 4884 C CA . ASP A 1 625 ? 14.668 -7.930 7.408 1.00 88.25 625 ASP A CA 1
ATOM 4885 C C . ASP A 1 625 ? 14.005 -6.584 7.719 1.00 88.25 625 ASP A C 1
ATOM 4887 O O . ASP A 1 625 ? 14.319 -5.592 7.084 1.00 88.25 625 ASP A O 1
ATOM 4891 N N . GLY A 1 626 ? 13.150 -6.510 8.741 1.00 90.88 626 GLY A N 1
ATOM 4892 C CA . GLY A 1 626 ? 12.410 -5.336 9.178 1.00 90.88 626 GLY A CA 1
ATOM 4893 C C . GLY A 1 626 ? 10.993 -5.246 8.610 1.00 90.88 626 GLY A C 1
ATOM 4894 O O . GLY A 1 626 ? 10.366 -4.199 8.782 1.00 90.88 626 GLY A O 1
ATOM 4895 N N . THR A 1 627 ? 10.497 -6.269 7.911 1.00 93.06 627 THR A N 1
ATOM 4896 C CA . THR A 1 627 ? 9.059 -6.424 7.627 1.00 93.06 627 THR A CA 1
ATOM 4897 C C . THR A 1 627 ? 8.248 -6.369 8.925 1.00 93.06 627 THR A C 1
ATOM 4899 O O . THR A 1 627 ? 8.780 -6.563 10.015 1.00 93.06 627 THR A O 1
ATOM 4902 N N . GLN A 1 628 ? 6.974 -6.010 8.855 1.00 96.19 628 GLN A N 1
ATOM 4903 C CA . GLN A 1 628 ? 6.150 -5.703 10.020 1.00 96.19 628 GLN A CA 1
ATOM 4904 C C . GLN A 1 628 ? 4.765 -6.318 9.869 1.00 96.19 628 GLN A C 1
ATOM 4906 O O . GLN A 1 628 ? 4.277 -6.502 8.755 1.00 96.19 628 GLN A O 1
ATOM 4911 N N . ALA A 1 629 ? 4.130 -6.597 11.004 1.00 98.12 629 ALA A N 1
ATOM 4912 C CA . ALA A 1 629 ? 2.743 -7.030 11.066 1.00 98.12 629 ALA A CA 1
ATOM 4913 C C . ALA A 1 629 ? 2.024 -6.428 12.278 1.00 98.12 629 ALA A C 1
ATOM 4915 O O . ALA A 1 629 ? 2.652 -6.134 13.304 1.00 98.12 629 ALA A O 1
ATOM 4916 N N . HIS A 1 630 ? 0.706 -6.259 12.170 1.00 98.81 630 HIS A N 1
ATOM 4917 C CA . HIS A 1 630 ? -0.148 -5.739 13.240 1.00 98.81 630 HIS A CA 1
ATOM 4918 C C . HIS A 1 630 ? -1.573 -6.297 13.142 1.00 98.81 630 HIS A C 1
ATOM 4920 O O . HIS A 1 630 ? -2.123 -6.385 12.048 1.00 98.81 630 HIS A O 1
ATOM 4926 N N . THR A 1 631 ? -2.181 -6.696 14.260 1.00 98.88 631 THR A N 1
ATOM 4927 C CA . THR A 1 631 ? -3.568 -7.195 14.278 1.00 98.88 631 THR A CA 1
ATOM 4928 C C . THR A 1 631 ? -4.574 -6.084 14.561 1.00 98.88 631 THR A C 1
ATOM 4930 O O . THR A 1 631 ? -4.322 -5.205 15.389 1.00 98.88 631 THR A O 1
ATOM 4933 N N . THR A 1 632 ? -5.796 -6.195 14.033 1.00 98.88 632 THR A N 1
ATOM 4934 C CA . THR A 1 632 ? -6.916 -5.490 14.676 1.00 98.88 632 THR A CA 1
ATOM 4935 C C . THR A 1 632 ? -6.990 -5.904 16.163 1.00 98.88 632 THR A C 1
ATOM 4937 O O . THR A 1 632 ? -6.710 -7.065 16.489 1.00 98.88 632 THR A O 1
ATOM 4940 N N . PRO A 1 633 ? -7.282 -4.987 17.105 1.00 98.69 633 PRO A N 1
ATOM 4941 C CA . PRO A 1 633 ? -7.349 -5.333 18.517 1.00 98.69 633 PRO A CA 1
ATOM 4942 C C . PRO A 1 633 ? -8.509 -6.270 18.862 1.00 98.69 633 PRO A C 1
ATOM 4944 O O . PRO A 1 633 ? -9.553 -6.257 18.214 1.00 98.69 633 PRO A O 1
ATOM 4947 N N . VAL A 1 634 ? -8.358 -7.002 19.964 1.00 98.81 634 VAL A N 1
ATOM 4948 C CA . VAL A 1 634 ? -9.490 -7.469 20.772 1.00 98.81 634 VAL A CA 1
ATOM 4949 C C . VAL A 1 634 ? -9.839 -6.373 21.776 1.00 98.81 634 VAL A C 1
ATOM 4951 O O . VAL A 1 634 ? -8.957 -5.826 22.446 1.00 98.81 634 VAL A O 1
ATOM 4954 N N . TYR A 1 635 ? -11.124 -6.055 21.901 1.00 98.38 635 TYR A N 1
ATOM 4955 C CA . TYR A 1 635 ? -11.616 -4.990 22.775 1.00 98.38 635 TYR A CA 1
ATOM 4956 C C . TYR A 1 635 ? -12.172 -5.560 24.080 1.00 98.38 635 TYR A C 1
ATOM 4958 O O . TYR A 1 635 ? -13.079 -6.385 24.069 1.00 98.38 635 TYR A O 1
ATOM 4966 N N . VAL A 1 636 ? -11.687 -5.094 25.225 1.00 97.44 636 VAL A N 1
ATOM 4967 C CA . VAL A 1 636 ? -12.097 -5.571 26.550 1.00 97.44 636 VAL A CA 1
ATOM 4968 C C . VAL A 1 636 ? -12.770 -4.436 27.308 1.00 97.44 636 VAL A C 1
ATOM 4970 O O . VAL A 1 636 ? -12.148 -3.420 27.599 1.00 97.44 636 VAL A O 1
ATOM 4973 N N . SER A 1 637 ? -14.047 -4.595 27.648 1.00 93.75 637 SER A N 1
ATOM 4974 C CA . SER A 1 637 ? -14.792 -3.623 28.461 1.00 93.75 637 SER A CA 1
ATOM 4975 C C . SER A 1 637 ? -15.195 -4.248 29.793 1.00 93.75 637 SER A C 1
ATOM 4977 O O . SER A 1 637 ? -15.692 -5.374 29.824 1.00 93.75 637 SER A O 1
ATOM 4979 N N . LYS A 1 638 ? -15.029 -3.517 30.895 1.00 91.94 638 LYS A N 1
ATOM 4980 C CA . LYS A 1 638 ? -15.619 -3.885 32.186 1.00 91.94 638 LYS A CA 1
ATOM 4981 C C . LYS A 1 638 ? -17.006 -3.264 32.297 1.00 91.94 638 LYS A C 1
ATOM 4983 O O . LYS A 1 638 ? -17.214 -2.151 31.825 1.00 91.94 638 LYS A O 1
ATOM 4988 N N . GLN A 1 639 ? -17.968 -3.952 32.912 1.00 86.81 639 GLN A N 1
ATOM 4989 C CA . GLN A 1 639 ? -19.312 -3.389 33.086 1.00 86.81 639 GLN A CA 1
ATOM 4990 C C . GLN A 1 639 ? -19.249 -2.002 33.759 1.00 86.81 639 GLN A C 1
ATOM 4992 O O . GLN A 1 639 ? -18.685 -1.861 34.841 1.00 86.81 639 GLN A O 1
ATOM 4997 N N . GLY A 1 640 ? -19.822 -0.987 33.104 1.00 85.88 640 GLY A N 1
ATOM 4998 C CA . GLY A 1 640 ? -19.794 0.408 33.563 1.00 85.88 640 GLY A CA 1
ATOM 4999 C C . GLY A 1 640 ? -18.574 1.230 33.126 1.00 85.88 640 GLY A C 1
ATOM 5000 O O . GLY A 1 640 ? -18.545 2.418 33.428 1.00 85.88 640 GLY A O 1
ATOM 5001 N N . TYR A 1 641 ? -17.620 0.638 32.401 1.00 91.06 641 TYR A N 1
ATOM 5002 C CA . TYR A 1 641 ? -16.407 1.295 31.910 1.00 91.06 641 TYR A CA 1
ATOM 5003 C C . TYR A 1 641 ? -16.205 1.076 30.403 1.00 91.06 641 TYR A C 1
ATOM 5005 O O . TYR A 1 641 ? -16.596 0.048 29.840 1.00 91.06 641 TYR A O 1
ATOM 5013 N N . ARG A 1 642 ? -15.549 2.032 29.743 1.00 92.50 642 ARG A N 1
ATOM 5014 C CA . ARG A 1 642 ? -15.165 1.956 28.327 1.00 92.50 642 ARG A CA 1
ATOM 5015 C C . ARG A 1 642 ? -13.830 1.222 28.131 1.00 92.50 642 ARG A C 1
ATOM 5017 O O . ARG A 1 642 ? -12.977 1.167 29.013 1.00 92.50 642 ARG A O 1
ATOM 5024 N N . HIS A 1 643 ? -13.622 0.681 26.930 1.00 94.19 643 HIS A N 1
ATOM 5025 C CA . HIS A 1 643 ? -12.378 0.014 26.516 1.00 94.19 643 HIS A CA 1
ATOM 5026 C C . HIS A 1 643 ? -11.334 1.018 26.003 1.00 94.19 643 HIS A C 1
ATOM 5028 O O . HIS A 1 643 ? -10.980 1.030 24.829 1.00 94.19 643 HIS A O 1
ATOM 5034 N N . TRP A 1 644 ? -10.855 1.898 26.873 1.00 94.94 644 TRP A N 1
ATOM 5035 C CA . TRP A 1 644 ? -9.999 3.024 26.489 1.00 94.94 644 TRP A CA 1
ATOM 5036 C C . TRP A 1 644 ? -8.816 3.225 27.437 1.00 94.94 644 TRP A C 1
ATOM 5038 O O . TRP A 1 644 ? -8.749 2.615 28.505 1.00 94.94 644 TRP A O 1
ATOM 5048 N N . ASN A 1 645 ? -7.868 4.083 27.054 1.00 95.44 645 ASN A N 1
ATOM 5049 C CA . ASN A 1 645 ? -6.763 4.464 27.928 1.00 95.44 645 ASN A CA 1
ATOM 5050 C C . ASN A 1 645 ? -7.129 5.749 28.678 1.00 95.44 645 ASN A C 1
ATOM 5052 O O . ASN A 1 645 ? -6.937 6.852 28.171 1.00 95.44 645 ASN A O 1
ATOM 5056 N N . ARG A 1 646 ? -7.632 5.601 29.905 1.00 93.12 646 ARG A N 1
ATOM 5057 C CA . ARG A 1 646 ? -8.102 6.716 30.746 1.00 93.12 646 ARG A CA 1
ATOM 5058 C C . ARG A 1 646 ? -7.015 7.732 31.098 1.00 93.12 646 ARG A C 1
ATOM 5060 O O . ARG A 1 646 ? -7.342 8.898 31.320 1.00 93.12 646 ARG A O 1
ATOM 5067 N N . ASP A 1 647 ? -5.755 7.305 31.124 1.00 93.44 647 ASP A N 1
ATOM 5068 C CA . ASP A 1 647 ? -4.623 8.178 31.439 1.00 93.44 647 ASP A CA 1
ATOM 5069 C C . ASP A 1 647 ? -4.293 9.105 30.263 1.00 93.44 647 ASP A C 1
ATOM 5071 O O . ASP A 1 647 ? -3.872 10.235 30.477 1.00 93.44 647 ASP A O 1
ATOM 5075 N N . LYS A 1 648 ? -4.548 8.657 29.025 1.00 96.50 648 LYS A N 1
ATOM 5076 C CA . LYS A 1 648 ? -4.327 9.443 27.796 1.00 96.50 648 LYS A CA 1
ATOM 5077 C C . LYS A 1 648 ? -5.589 10.140 27.285 1.00 96.50 648 LYS A C 1
ATOM 5079 O O . LYS A 1 648 ? -5.488 11.089 26.516 1.00 96.50 648 LYS A O 1
ATOM 5084 N N . ALA A 1 649 ? -6.774 9.675 27.687 1.00 97.00 649 ALA A N 1
ATOM 5085 C CA . ALA A 1 649 ? -8.046 10.110 27.116 1.00 97.00 649 ALA A CA 1
ATOM 5086 C C . ALA A 1 649 ? -8.279 11.624 27.227 1.00 97.00 649 ALA A C 1
ATOM 5088 O O . ALA A 1 649 ? -8.757 12.218 26.269 1.00 97.00 649 ALA A O 1
ATOM 5089 N N . TYR A 1 650 ? -7.911 12.254 28.351 1.00 97.81 650 TYR A N 1
ATOM 5090 C CA . TYR A 1 650 ? -8.092 13.701 28.523 1.00 97.81 650 TYR A CA 1
ATOM 5091 C C . TYR A 1 650 ? -7.304 14.495 27.473 1.00 97.81 650 TYR A C 1
ATOM 5093 O O . TYR A 1 650 ? -7.900 15.261 26.721 1.00 97.81 650 TYR A O 1
ATOM 5101 N N . ASP A 1 651 ? -5.993 14.263 27.376 1.00 98.44 651 ASP A N 1
ATOM 5102 C CA . ASP A 1 651 ? -5.123 14.978 26.433 1.00 98.44 651 ASP A CA 1
ATOM 5103 C C . ASP A 1 651 ? -5.532 14.706 24.982 1.00 98.44 651 ASP A C 1
ATOM 5105 O O . ASP A 1 651 ? -5.598 15.619 24.164 1.00 98.44 651 ASP A O 1
ATOM 5109 N N . LEU A 1 652 ? -5.906 13.462 24.673 1.00 98.56 652 LEU A N 1
ATOM 5110 C CA . LEU A 1 652 ? -6.389 13.095 23.345 1.00 98.56 652 LEU A CA 1
ATOM 5111 C C . LEU A 1 652 ? -7.703 13.804 22.987 1.00 98.56 652 LEU A C 1
ATOM 5113 O O . LEU A 1 652 ? -7.855 14.227 21.845 1.00 98.56 652 LEU A O 1
ATOM 5117 N N . ILE A 1 653 ? -8.634 13.976 23.932 1.00 98.75 653 ILE A N 1
ATOM 5118 C CA . ILE A 1 653 ? -9.857 14.770 23.724 1.00 98.75 653 ILE A CA 1
ATOM 5119 C C . ILE A 1 653 ? -9.499 16.239 23.453 1.00 98.75 653 ILE A C 1
ATOM 5121 O O . ILE A 1 653 ? -10.036 16.829 22.515 1.00 98.75 653 ILE A O 1
ATOM 5125 N N . GLN A 1 654 ? -8.543 16.812 24.192 1.00 98.69 654 GLN A N 1
ATOM 5126 C CA . GLN A 1 654 ? -8.066 18.177 23.930 1.00 98.69 654 GLN A CA 1
ATOM 5127 C C . GLN A 1 654 ? -7.453 18.310 22.527 1.00 98.69 654 GLN A C 1
ATOM 5129 O O . GLN A 1 654 ? -7.768 19.255 21.801 1.00 98.69 654 GLN A O 1
ATOM 5134 N N . ASP A 1 655 ? -6.674 17.321 22.080 1.00 98.50 655 ASP A N 1
ATOM 5135 C CA . ASP A 1 655 ? -6.153 17.275 20.710 1.00 98.50 655 ASP A CA 1
ATOM 5136 C C . ASP A 1 655 ? -7.277 17.241 19.658 1.00 98.50 655 ASP A C 1
ATOM 5138 O O . ASP A 1 655 ? -7.096 17.723 18.532 1.00 98.50 655 ASP A O 1
ATOM 5142 N N . ARG A 1 656 ? -8.434 16.636 19.973 1.00 98.56 656 ARG A N 1
ATOM 5143 C CA . ARG A 1 656 ? -9.602 16.627 19.076 1.00 98.56 656 ARG A CA 1
ATOM 5144 C C . ARG A 1 656 ? -10.274 17.993 19.036 1.00 98.56 656 ARG A C 1
ATOM 5146 O O . ARG A 1 656 ? -10.557 18.457 17.935 1.00 98.56 656 ARG A O 1
ATOM 5153 N N . PHE A 1 657 ? -10.423 18.688 20.165 1.00 98.88 657 PHE A N 1
ATOM 5154 C CA . PHE A 1 657 ? -10.894 20.079 20.166 1.00 98.88 657 PHE A CA 1
ATOM 5155 C C . PHE A 1 657 ? -9.990 20.999 19.340 1.00 98.88 657 PHE A C 1
ATOM 5157 O O . PHE A 1 657 ? -10.497 21.743 18.503 1.00 98.88 657 PHE A O 1
ATOM 5164 N N . ALA A 1 658 ? -8.668 20.874 19.473 1.00 98.75 658 ALA A N 1
ATOM 5165 C CA . ALA A 1 658 ? -7.721 21.638 18.660 1.00 98.75 658 ALA A CA 1
ATOM 5166 C C . ALA A 1 658 ? -7.849 21.330 17.154 1.00 98.75 658 ALA A C 1
ATOM 5168 O O . ALA A 1 658 ? -7.741 22.225 16.318 1.00 98.75 658 ALA A O 1
ATOM 5169 N N . THR A 1 659 ? -8.120 20.070 16.792 1.00 98.62 659 THR A N 1
ATOM 5170 C CA . THR A 1 659 ? -8.362 19.683 15.389 1.00 98.62 659 THR A CA 1
ATOM 5171 C C . THR A 1 659 ? -9.686 20.255 14.865 1.00 98.62 659 THR A C 1
ATOM 5173 O O . THR A 1 659 ? -9.766 20.670 13.712 1.00 98.62 659 THR A O 1
ATOM 5176 N N . ILE A 1 660 ? -10.727 20.318 15.698 1.00 98.81 660 ILE A N 1
ATOM 5177 C CA . ILE A 1 660 ? -12.004 20.950 15.335 1.00 98.81 660 ILE A CA 1
ATOM 5178 C C . ILE A 1 660 ? -11.798 22.449 15.083 1.00 98.81 660 ILE A C 1
ATOM 5180 O O . ILE A 1 660 ? -12.232 22.957 14.053 1.00 98.81 660 ILE A O 1
ATOM 5184 N N . GLU A 1 661 ? -11.067 23.139 15.960 1.00 98.75 661 GLU A N 1
ATOM 5185 C CA . GLU A 1 661 ? -10.724 24.558 15.785 1.00 98.75 661 GLU A CA 1
ATOM 5186 C C . GLU A 1 661 ? -9.894 24.808 14.518 1.00 98.75 661 GLU A C 1
ATOM 5188 O O . GLU A 1 661 ? -10.069 25.821 13.838 1.00 98.75 661 GLU A O 1
ATOM 5193 N N . GLU A 1 662 ? -9.001 23.880 14.164 1.00 98.38 662 GLU A N 1
ATOM 5194 C CA . GLU A 1 662 ? -8.255 23.919 12.906 1.00 98.38 662 GLU A CA 1
ATOM 5195 C C . GLU A 1 662 ? -9.200 23.904 11.691 1.00 98.38 662 GLU A C 1
ATOM 5197 O O . GLU A 1 662 ? -9.068 24.751 10.801 1.00 98.38 662 GLU A O 1
ATOM 5202 N N . ILE A 1 663 ? -10.170 22.981 11.665 1.00 98.38 663 ILE A N 1
ATOM 5203 C CA . ILE A 1 663 ? -11.182 22.875 10.600 1.00 98.38 663 ILE A CA 1
ATOM 5204 C C . ILE A 1 663 ? -12.027 24.152 10.538 1.00 98.38 663 ILE A C 1
ATOM 5206 O O . ILE A 1 663 ? -12.204 24.720 9.457 1.00 98.38 663 ILE A O 1
ATOM 5210 N N . GLU A 1 664 ? -12.499 24.644 11.686 1.00 98.69 664 GLU A N 1
ATOM 5211 C CA . GLU A 1 664 ? -13.297 25.872 11.794 1.00 98.69 664 GLU A CA 1
ATOM 5212 C C . GLU A 1 664 ? -12.522 27.082 11.258 1.00 98.69 664 GLU A C 1
ATOM 5214 O O . GLU A 1 664 ? -13.057 27.867 10.477 1.00 98.69 664 GLU A O 1
ATOM 5219 N N . LYS A 1 665 ? -11.231 27.201 11.585 1.00 98.50 665 LYS A N 1
ATOM 5220 C CA . LYS A 1 665 ? -10.369 28.290 11.106 1.00 98.50 665 LYS A CA 1
ATOM 5221 C C . LYS A 1 665 ? -10.129 28.234 9.598 1.00 98.50 665 LYS A C 1
ATOM 5223 O O . LYS A 1 665 ? -10.135 29.279 8.944 1.00 98.50 665 LYS A O 1
ATOM 5228 N N . ILE A 1 666 ? -9.886 27.045 9.041 1.00 96.81 666 ILE A N 1
ATOM 5229 C CA . ILE A 1 666 ? -9.740 26.868 7.587 1.00 96.81 666 ILE A CA 1
ATOM 5230 C C . ILE A 1 666 ? -11.045 27.271 6.896 1.00 96.81 666 ILE A C 1
ATOM 5232 O O . ILE A 1 666 ? -11.010 28.057 5.951 1.00 96.81 666 ILE A O 1
ATOM 5236 N N . THR A 1 667 ? -12.176 26.789 7.406 1.00 98.38 667 THR A N 1
ATOM 5237 C CA . THR A 1 667 ? -13.513 27.042 6.854 1.00 98.38 667 THR A CA 1
ATOM 5238 C C . THR A 1 667 ? -13.862 28.525 6.891 1.00 98.38 667 THR A C 1
ATOM 5240 O O . THR A 1 667 ? -14.157 29.112 5.850 1.00 98.38 667 THR A O 1
ATOM 5243 N N . GLN A 1 668 ? -13.704 29.165 8.054 1.00 98.62 668 GLN A N 1
ATOM 5244 C CA . GLN A 1 668 ? -13.934 30.597 8.242 1.00 98.62 668 GLN A CA 1
ATOM 5245 C C . GLN A 1 668 ? -13.102 31.434 7.267 1.00 98.62 668 GLN A C 1
ATOM 5247 O O . GLN A 1 668 ? -13.624 32.333 6.611 1.00 98.62 668 GLN A O 1
ATOM 5252 N N . LYS A 1 669 ? -11.813 31.101 7.109 1.00 96.94 669 LYS A N 1
ATOM 5253 C CA . LYS A 1 669 ? -10.926 31.802 6.176 1.00 96.94 669 LYS A CA 1
ATOM 5254 C C . LYS A 1 669 ? -11.443 31.733 4.737 1.00 96.94 669 LYS A C 1
ATOM 5256 O O . LYS A 1 669 ? -11.388 32.742 4.035 1.00 96.94 669 LYS A O 1
ATOM 5261 N N . GLN A 1 670 ? -11.901 30.570 4.267 1.00 95.50 670 GLN A N 1
ATOM 5262 C CA . GLN A 1 670 ? -12.399 30.466 2.891 1.00 95.50 670 GLN A CA 1
ATOM 5263 C C . GLN A 1 670 ? -13.761 31.148 2.724 1.00 95.50 670 GLN A C 1
ATOM 5265 O O . GLN A 1 670 ? -13.957 31.839 1.725 1.00 95.50 670 GLN A O 1
ATOM 5270 N N . ALA A 1 671 ? -14.652 31.045 3.715 1.00 97.75 671 ALA A N 1
ATOM 5271 C CA . ALA A 1 671 ? -15.935 31.747 3.722 1.00 97.75 671 ALA A CA 1
ATOM 5272 C C . ALA A 1 671 ? -15.755 33.276 3.632 1.00 97.75 671 ALA A C 1
ATOM 5274 O O . ALA A 1 671 ? -16.388 33.930 2.804 1.00 97.75 671 ALA A O 1
ATOM 5275 N N . GLU A 1 672 ? -14.822 33.850 4.401 1.00 97.94 672 GLU A N 1
ATOM 5276 C CA . GLU A 1 672 ? -14.480 35.278 4.333 1.00 97.94 672 GLU A CA 1
ATOM 5277 C C . GLU A 1 672 ? -13.894 35.674 2.975 1.00 97.94 672 GLU A C 1
ATOM 5279 O O . GLU A 1 672 ? -14.276 36.698 2.400 1.00 97.94 672 GLU A O 1
ATOM 5284 N N . ARG A 1 673 ? -12.973 34.864 2.432 1.00 96.06 673 ARG A N 1
ATOM 5285 C CA . ARG A 1 673 ? -12.391 35.128 1.109 1.00 96.06 673 ARG A CA 1
ATOM 5286 C C . ARG A 1 673 ? -13.459 35.136 0.020 1.00 96.06 673 ARG A C 1
ATOM 5288 O O . ARG A 1 673 ? -13.400 36.001 -0.856 1.00 96.06 673 ARG A O 1
ATOM 5295 N N . TYR A 1 674 ? -14.410 34.206 0.088 1.00 92.62 674 TYR A N 1
ATOM 5296 C CA . TYR A 1 674 ? -15.527 34.092 -0.844 1.00 92.62 674 TYR A CA 1
ATOM 5297 C C . TYR A 1 674 ? -16.492 35.277 -0.724 1.00 92.62 674 TYR A C 1
ATOM 5299 O O . TYR A 1 674 ? -16.752 35.946 -1.722 1.00 92.62 674 TYR A O 1
ATOM 5307 N N . ALA A 1 675 ? -16.930 35.617 0.493 1.00 96.31 675 ALA A N 1
ATOM 5308 C CA . ALA A 1 675 ? -17.820 36.754 0.744 1.00 96.31 675 ALA A CA 1
ATOM 5309 C C . ALA A 1 675 ? -17.227 38.095 0.271 1.00 96.31 675 ALA A C 1
ATOM 5311 O O . ALA A 1 675 ? -17.949 38.960 -0.222 1.00 96.31 675 ALA A O 1
ATOM 5312 N N . ASN A 1 676 ? -15.903 38.251 0.371 1.00 95.06 676 ASN A N 1
ATOM 5313 C CA . ASN A 1 676 ? -15.190 39.454 -0.059 1.00 95.06 676 ASN A CA 1
ATOM 5314 C C . ASN A 1 676 ? -14.789 39.444 -1.549 1.00 95.06 676 ASN A C 1
ATOM 5316 O O . ASN A 1 676 ? -14.117 40.373 -1.996 1.00 95.06 676 ASN A O 1
ATOM 5320 N N . GLY A 1 677 ? -15.137 38.402 -2.317 1.00 90.12 677 GLY A N 1
ATOM 5321 C CA . GLY A 1 677 ? -14.780 38.284 -3.738 1.00 90.12 677 GLY A CA 1
ATOM 5322 C C . GLY A 1 677 ? -13.277 38.105 -4.003 1.00 90.12 677 GLY A C 1
ATOM 5323 O O . GLY A 1 677 ? -12.793 38.432 -5.082 1.00 90.12 677 GLY A O 1
ATOM 5324 N N . THR A 1 678 ? -12.521 37.618 -3.013 1.00 84.06 678 THR A N 1
ATOM 5325 C CA . THR A 1 678 ? -11.054 37.428 -3.079 1.00 84.06 678 THR A CA 1
ATOM 5326 C C . THR A 1 678 ? -10.633 35.967 -3.258 1.00 84.06 678 THR A C 1
ATOM 5328 O O . THR A 1 678 ? -9.438 35.675 -3.331 1.00 84.06 678 THR A O 1
ATOM 5331 N N . LEU A 1 679 ? -11.595 35.040 -3.287 1.00 75.38 679 LEU A N 1
ATOM 5332 C CA . LEU A 1 679 ? -11.359 33.625 -3.557 1.00 75.38 679 LEU A CA 1
ATOM 5333 C C . LEU A 1 679 ? -11.414 33.379 -5.075 1.00 75.38 679 LEU A C 1
ATOM 5335 O O . LEU A 1 679 ? -12.489 33.529 -5.655 1.00 75.38 679 LEU A O 1
ATOM 5339 N N . PRO A 1 680 ? -10.298 33.021 -5.736 1.00 68.94 680 PRO A N 1
ATOM 5340 C CA . PRO A 1 680 ? -10.307 32.707 -7.160 1.00 68.94 680 PRO A CA 1
ATOM 5341 C C . PRO A 1 680 ? -11.153 31.461 -7.448 1.00 68.94 680 PRO A C 1
ATOM 5343 O O . PRO A 1 680 ? -11.019 30.456 -6.754 1.00 68.94 680 PRO A O 1
ATOM 5346 N N . GLU A 1 681 ? -11.948 31.485 -8.521 1.00 66.81 681 GLU A N 1
ATOM 5347 C CA . GLU A 1 681 ? -12.772 30.336 -8.949 1.00 66.81 681 GLU A CA 1
ATOM 5348 C C . GLU A 1 681 ? -11.939 29.088 -9.290 1.00 66.81 681 GLU A C 1
ATOM 5350 O O . GLU A 1 681 ? -12.426 27.968 -9.191 1.00 66.81 681 GLU A O 1
ATOM 5355 N N . ILE A 1 682 ? -10.662 29.275 -9.639 1.00 64.69 682 ILE A N 1
ATOM 5356 C CA . ILE A 1 682 ? -9.713 28.188 -9.917 1.00 64.69 682 ILE A CA 1
ATOM 5357 C C . ILE A 1 682 ? -9.271 27.424 -8.656 1.00 64.69 682 ILE A C 1
ATOM 5359 O O . ILE A 1 682 ? -8.708 26.339 -8.764 1.00 64.69 682 ILE A O 1
ATOM 5363 N N . GLU A 1 683 ? -9.505 27.957 -7.451 1.00 69.62 683 GLU A N 1
ATOM 5364 C CA . GLU A 1 683 ? -9.212 27.255 -6.196 1.00 69.62 683 GLU A CA 1
ATOM 5365 C C . GLU A 1 683 ? -10.384 26.338 -5.796 1.00 69.62 683 GLU A C 1
ATOM 5367 O O . GLU A 1 683 ? -10.973 26.507 -4.729 1.00 69.62 683 GLU A O 1
ATOM 5372 N N . PHE A 1 684 ? -10.719 25.354 -6.640 1.00 76.50 684 PHE A N 1
ATOM 5373 C CA . PHE A 1 684 ? -11.920 24.508 -6.513 1.00 76.50 684 PHE A CA 1
ATOM 5374 C C . PHE A 1 684 ? -12.132 23.928 -5.108 1.00 76.50 684 PHE A C 1
ATOM 5376 O O . PHE A 1 684 ? -13.215 24.041 -4.540 1.00 76.50 684 PHE A O 1
ATOM 5383 N N . SER A 1 685 ? -11.082 23.380 -4.492 1.00 80.06 685 SER A N 1
ATOM 5384 C CA . SER A 1 685 ? -11.153 22.844 -3.130 1.00 80.06 685 SER A CA 1
ATOM 5385 C C . SER A 1 685 ? -11.540 23.907 -2.096 1.00 80.06 685 SER A C 1
ATOM 5387 O O . SER A 1 685 ? -12.335 23.643 -1.203 1.00 80.06 685 SER A O 1
ATOM 5389 N N . ASN A 1 686 ? -10.990 25.118 -2.197 1.00 85.50 686 ASN A N 1
ATOM 5390 C CA . ASN A 1 686 ? -11.301 26.199 -1.260 1.00 85.50 686 ASN A CA 1
ATOM 5391 C C . ASN A 1 686 ? -12.688 26.788 -1.534 1.00 85.50 686 ASN A C 1
ATOM 5393 O O . ASN A 1 686 ? -13.374 27.186 -0.594 1.00 85.50 686 ASN A O 1
ATOM 5397 N N . LEU A 1 687 ? -13.113 26.800 -2.801 1.00 83.75 687 LEU A N 1
ATOM 5398 C CA . LEU A 1 687 ? -14.450 27.216 -3.206 1.00 83.75 687 LEU A CA 1
ATOM 5399 C C . LEU A 1 687 ? -15.522 26.302 -2.606 1.00 83.75 687 LEU A C 1
ATOM 5401 O O . LEU A 1 687 ? -16.455 26.807 -1.989 1.00 83.75 687 LEU A O 1
ATOM 5405 N N . LEU A 1 688 ? -15.350 24.978 -2.692 1.00 88.38 688 LEU A N 1
ATOM 5406 C CA . LEU A 1 688 ? -16.288 24.027 -2.086 1.00 88.38 688 LEU A CA 1
ATOM 5407 C C . LEU A 1 688 ? -16.336 24.152 -0.555 1.00 88.38 688 LEU A C 1
ATOM 5409 O O . LEU A 1 688 ? -17.417 24.069 0.019 1.00 88.38 688 LEU A O 1
ATOM 5413 N N . ILE A 1 689 ? -15.202 24.418 0.111 1.00 94.75 689 ILE A N 1
ATOM 5414 C CA . ILE A 1 689 ? -15.192 24.713 1.559 1.00 94.75 689 ILE A CA 1
ATOM 5415 C C . ILE A 1 689 ? -16.035 25.951 1.863 1.00 94.75 689 ILE A C 1
ATOM 5417 O O . ILE A 1 689 ? -16.825 25.933 2.800 1.00 94.75 689 ILE A O 1
ATOM 5421 N N . ALA A 1 690 ? -15.863 27.029 1.094 1.00 94.94 690 ALA A N 1
ATOM 5422 C CA . ALA A 1 690 ? -16.598 28.269 1.318 1.00 94.94 690 ALA A CA 1
ATOM 5423 C C . ALA A 1 690 ? -18.104 28.114 1.052 1.00 94.94 690 ALA A C 1
ATOM 5425 O O . ALA A 1 690 ? -18.913 28.665 1.791 1.00 94.94 690 ALA A O 1
ATOM 5426 N N . GLN A 1 691 ? -18.474 27.362 0.013 1.00 94.94 691 GLN A N 1
ATOM 5427 C CA . GLN A 1 691 ? -19.868 27.120 -0.366 1.00 94.94 691 GLN A CA 1
ATOM 5428 C C . GLN A 1 691 ? -20.611 26.210 0.619 1.00 94.94 691 GLN A C 1
ATOM 5430 O O . GLN A 1 691 ? -21.816 26.366 0.768 1.00 94.94 691 GLN A O 1
ATOM 5435 N N . GLN A 1 692 ? -19.901 25.298 1.289 1.00 97.69 692 GLN A N 1
ATOM 5436 C CA . GLN A 1 692 ? -20.457 24.337 2.256 1.00 97.69 692 GLN A CA 1
ATOM 5437 C C . GLN A 1 692 ? -20.119 24.716 3.710 1.00 97.69 692 GLN A C 1
ATOM 5439 O O . GLN A 1 692 ? -20.119 23.868 4.605 1.00 97.69 692 GLN A O 1
ATOM 5444 N N . ALA A 1 693 ? -19.741 25.977 3.956 1.00 98.44 693 ALA A N 1
ATOM 5445 C CA . ALA A 1 693 ? -19.208 26.418 5.242 1.00 98.44 693 ALA A CA 1
ATOM 5446 C C . ALA A 1 693 ? -20.217 26.253 6.390 1.00 98.44 693 ALA A C 1
ATOM 5448 O O . ALA A 1 693 ? -19.838 25.791 7.467 1.00 98.44 693 ALA A O 1
ATOM 5449 N N . ASP A 1 694 ? -21.490 26.583 6.157 1.00 98.50 694 ASP A N 1
ATOM 5450 C CA . ASP A 1 694 ? -22.548 26.487 7.168 1.00 98.50 694 ASP A CA 1
ATOM 5451 C C . ASP A 1 694 ? -22.752 25.031 7.619 1.00 98.50 694 ASP A C 1
ATOM 5453 O O . ASP A 1 694 ? -22.795 24.739 8.818 1.00 98.50 694 ASP A O 1
ATOM 5457 N N . GLU A 1 695 ? -22.787 24.093 6.671 1.00 98.50 695 GLU A N 1
ATOM 5458 C CA . GLU A 1 695 ? -22.879 22.659 6.933 1.00 98.50 695 GLU A CA 1
ATOM 5459 C C . GLU A 1 695 ? -21.645 22.131 7.671 1.00 98.50 695 GLU A C 1
ATOM 5461 O O . GLU A 1 695 ? -21.777 21.300 8.579 1.00 98.50 695 GLU A O 1
ATOM 5466 N N . ILE A 1 696 ? -20.448 22.606 7.312 1.00 98.50 696 ILE A N 1
ATOM 5467 C CA . ILE A 1 696 ? -19.209 22.244 8.008 1.00 98.50 696 ILE A CA 1
ATOM 5468 C C . ILE A 1 696 ? -19.270 22.719 9.468 1.00 98.50 696 ILE A C 1
ATOM 5470 O O . ILE A 1 696 ? -19.021 21.912 10.365 1.00 98.50 696 ILE A O 1
ATOM 5474 N N . PHE A 1 697 ? -19.670 23.968 9.733 1.00 98.75 697 PHE A N 1
ATOM 5475 C CA . PHE A 1 697 ? -19.806 24.497 11.098 1.00 98.75 697 PHE A CA 1
ATOM 5476 C C . PHE A 1 697 ? -20.872 23.765 11.927 1.00 98.75 697 PHE A C 1
ATOM 5478 O O . PHE A 1 697 ? -20.695 23.535 13.127 1.00 98.75 697 PHE A O 1
ATOM 5485 N N . GLU A 1 698 ? -21.978 23.350 11.308 1.00 98.62 698 GLU A N 1
ATOM 5486 C CA . GLU A 1 698 ? -22.980 22.507 11.967 1.00 98.62 698 GLU A CA 1
ATOM 5487 C C . GLU A 1 698 ? -22.357 21.186 12.454 1.00 98.62 698 GLU A C 1
ATOM 5489 O O . GLU A 1 698 ? -22.565 20.760 13.597 1.00 98.62 698 GLU A O 1
ATOM 5494 N N . ARG A 1 699 ? -21.539 20.554 11.606 1.00 98.25 699 ARG A N 1
ATOM 5495 C CA . ARG A 1 699 ? -20.875 19.280 11.912 1.00 98.25 699 ARG A CA 1
ATOM 5496 C C . ARG A 1 699 ? -19.782 19.446 12.956 1.00 98.25 699 ARG A C 1
ATOM 5498 O O . ARG A 1 699 ? -19.674 18.581 13.823 1.00 98.25 699 ARG A O 1
ATOM 5505 N N . THR A 1 700 ? -19.002 20.528 12.926 1.00 98.62 700 THR A N 1
ATOM 5506 C CA . THR A 1 700 ? -17.981 20.776 13.959 1.00 98.62 700 THR A CA 1
ATOM 5507 C C . THR A 1 700 ? -18.624 20.980 15.325 1.00 98.62 700 THR A C 1
ATOM 5509 O O . THR A 1 700 ? -18.164 20.394 16.304 1.00 98.62 700 THR A O 1
ATOM 5512 N N . LYS A 1 701 ? -19.752 21.701 15.391 1.00 98.69 701 LYS A N 1
ATOM 5513 C CA . LYS A 1 701 ? -20.537 21.863 16.622 1.00 98.69 701 LYS A CA 1
ATOM 5514 C C . LYS A 1 701 ? -21.067 20.530 17.155 1.00 98.69 701 LYS A C 1
ATOM 5516 O O . LYS A 1 701 ? -20.943 20.267 18.350 1.00 98.69 701 LYS A O 1
ATOM 5521 N N . LEU A 1 702 ? -21.638 19.691 16.287 1.00 98.56 702 LEU A N 1
ATOM 5522 C CA . LEU A 1 702 ? -22.106 18.353 16.665 1.00 98.56 702 LEU A CA 1
ATOM 5523 C C . LEU A 1 702 ? -20.959 17.503 17.228 1.00 98.56 702 LEU A C 1
ATOM 5525 O O . LEU A 1 702 ? -21.083 16.915 18.299 1.00 98.56 702 LEU A O 1
ATOM 5529 N N . VAL A 1 703 ? -19.838 17.448 16.508 1.00 98.69 703 VAL A N 1
ATOM 5530 C CA . VAL A 1 703 ? -18.677 16.632 16.879 1.00 98.69 703 VAL A CA 1
ATOM 5531 C C . VAL A 1 703 ? -18.042 17.125 18.179 1.00 98.69 703 VAL A C 1
ATOM 5533 O O . VAL A 1 703 ? -17.649 16.303 19.002 1.00 98.69 703 VAL A O 1
ATOM 5536 N N . ARG A 1 704 ? -18.003 18.442 18.412 1.00 98.69 704 ARG A N 1
ATOM 5537 C CA . ARG A 1 704 ? -17.559 19.025 19.685 1.00 98.69 704 ARG A CA 1
ATOM 5538 C C . ARG A 1 704 ? -18.391 18.497 20.857 1.00 98.69 704 ARG A C 1
ATOM 5540 O O . ARG A 1 704 ? -17.807 17.994 21.809 1.00 98.69 704 ARG A O 1
ATOM 5547 N N . GLY A 1 705 ? -19.721 18.483 20.724 1.00 98.75 705 GLY A N 1
ATOM 5548 C CA . GLY A 1 705 ? -20.617 17.920 21.740 1.00 98.75 705 GLY A CA 1
ATOM 5549 C C . GLY A 1 705 ? -20.364 16.434 22.031 1.00 98.75 705 GLY A C 1
ATOM 5550 O O . GLY A 1 705 ? -20.368 16.027 23.186 1.00 98.75 705 GLY A O 1
ATOM 5551 N N . LEU A 1 706 ? -20.048 15.625 21.014 1.00 98.62 706 LEU A N 1
ATOM 5552 C CA . LEU A 1 706 ? -19.703 14.208 21.217 1.00 98.62 706 LEU A CA 1
ATOM 5553 C C . LEU A 1 706 ? -18.386 14.021 21.991 1.00 98.62 706 LEU A C 1
ATOM 5555 O O . LEU A 1 706 ? -18.233 13.051 22.734 1.00 98.62 706 LEU A O 1
ATOM 5559 N N . TYR A 1 707 ? -17.423 14.931 21.831 1.00 98.69 707 TYR A N 1
ATOM 5560 C CA . TYR A 1 707 ? -16.201 14.919 22.638 1.00 98.69 707 TYR A CA 1
ATOM 5561 C C . TYR A 1 707 ? -16.422 15.461 24.053 1.00 98.69 707 TYR A C 1
ATOM 5563 O O . TYR A 1 707 ? -15.803 14.940 24.982 1.00 98.69 707 TYR A O 1
ATOM 5571 N N . ASP A 1 708 ? -17.331 16.422 24.239 1.00 98.56 708 ASP A N 1
ATOM 5572 C CA . ASP A 1 708 ? -17.776 16.853 25.571 1.00 98.56 708 ASP A CA 1
ATOM 5573 C C . ASP A 1 708 ? -18.407 15.674 26.338 1.00 98.56 708 ASP A C 1
ATOM 5575 O O . ASP A 1 708 ? -18.022 15.394 27.472 1.00 98.56 708 ASP A O 1
ATOM 5579 N N . GLU A 1 709 ? -19.273 14.884 25.692 1.00 98.19 709 GLU A N 1
ATOM 5580 C CA . GLU A 1 709 ? -19.848 13.662 26.281 1.00 98.19 709 GLU A CA 1
ATOM 5581 C C . GLU A 1 709 ? -18.774 12.628 26.676 1.00 98.19 709 GLU A C 1
ATOM 5583 O O . GLU A 1 709 ? -18.883 11.954 27.706 1.00 98.19 709 GLU A O 1
ATOM 5588 N N . LEU A 1 710 ? -17.706 12.489 25.879 1.00 97.06 710 LEU A N 1
ATOM 5589 C CA . LEU A 1 710 ? -16.573 11.623 26.227 1.00 97.06 710 LEU A CA 1
ATOM 5590 C C . LEU A 1 710 ? -15.790 12.151 27.430 1.00 97.06 710 LEU A C 1
ATOM 5592 O O . LEU A 1 710 ? -15.322 11.351 28.244 1.00 97.06 710 LEU A O 1
ATOM 5596 N N . LEU A 1 711 ? -15.658 13.470 27.563 1.00 97.44 711 LEU A N 1
ATOM 5597 C CA . LEU A 1 711 ? -15.013 14.091 28.713 1.00 97.44 711 LEU A CA 1
ATOM 5598 C C . LEU A 1 711 ? -15.826 13.845 29.992 1.00 97.44 711 LEU A C 1
ATOM 5600 O O . LEU A 1 711 ? -15.267 13.389 30.991 1.00 97.44 711 LEU A O 1
ATOM 5604 N N . GLU A 1 712 ? -17.149 14.019 29.936 1.00 97.12 712 GLU A N 1
ATOM 5605 C CA . GLU A 1 712 ? -18.059 13.699 31.044 1.00 97.12 712 GLU A CA 1
ATOM 5606 C C . GLU A 1 712 ? -17.988 12.213 31.436 1.00 97.12 712 GLU A C 1
ATOM 5608 O O . GLU A 1 712 ? -17.933 11.862 32.621 1.00 97.12 712 GLU A O 1
ATOM 5613 N N . ALA A 1 713 ? -17.940 11.311 30.448 1.00 95.38 713 ALA A N 1
ATOM 5614 C CA . ALA A 1 713 ? -17.778 9.880 30.694 1.00 95.38 713 ALA A CA 1
ATOM 5615 C C . ALA A 1 713 ? -16.447 9.566 31.401 1.00 95.38 713 ALA A C 1
ATOM 5617 O O . ALA A 1 713 ? -16.417 8.751 32.329 1.00 95.38 713 ALA A O 1
ATOM 5618 N N . LEU A 1 714 ? -15.355 10.232 31.009 1.00 95.44 714 LEU A N 1
ATOM 5619 C CA . LEU A 1 714 ? -14.044 10.073 31.637 1.00 95.44 714 LEU A CA 1
ATOM 5620 C C . LEU A 1 714 ? -14.060 10.529 33.100 1.00 95.44 714 LEU A C 1
ATOM 5622 O O . LEU A 1 714 ? -13.528 9.830 33.968 1.00 95.44 714 LEU A O 1
ATOM 5626 N N . GLU A 1 715 ? -14.678 11.675 33.387 1.00 94.69 715 GLU A N 1
ATOM 5627 C CA . GLU A 1 715 ? -14.833 12.193 34.749 1.00 94.69 715 GLU A CA 1
ATOM 5628 C C . GLU A 1 715 ? -15.660 11.247 35.622 1.00 94.69 715 GLU A C 1
ATOM 5630 O O . GLU A 1 715 ? -15.255 10.912 36.739 1.00 94.69 715 GLU A O 1
ATOM 5635 N N . LYS A 1 716 ? -16.775 10.732 35.093 1.00 93.62 716 LYS A N 1
ATOM 5636 C CA . LYS A 1 716 ? -17.617 9.755 35.792 1.00 93.62 716 LYS A CA 1
ATOM 5637 C C . LYS A 1 716 ? -16.848 8.481 36.142 1.00 93.62 716 LYS A C 1
ATOM 5639 O O . LYS A 1 716 ? -16.939 8.005 37.273 1.00 93.62 716 LYS A O 1
ATOM 5644 N N . GLU A 1 717 ? -16.065 7.940 35.210 1.00 91.69 717 GLU A N 1
ATOM 5645 C CA . GLU A 1 717 ? -15.238 6.756 35.467 1.00 91.69 717 GLU A CA 1
ATOM 5646 C C . GLU A 1 717 ? -14.102 7.030 36.467 1.00 91.69 717 GLU A C 1
ATOM 5648 O O . GLU A 1 717 ? -13.773 6.155 37.271 1.00 91.69 717 GLU A O 1
ATOM 5653 N N . LYS A 1 718 ? -13.489 8.228 36.443 1.00 87.94 718 LYS A N 1
ATOM 5654 C CA . LYS A 1 718 ? -12.498 8.678 37.447 1.00 87.94 718 LYS A CA 1
ATOM 5655 C C . LYS A 1 718 ? -13.103 8.756 38.843 1.00 87.94 718 LYS A C 1
ATOM 5657 O O . LYS A 1 718 ? -12.511 8.215 39.771 1.00 87.94 718 LYS A O 1
ATOM 5662 N N . ASN A 1 719 ? -14.302 9.308 38.970 1.00 87.12 719 ASN A N 1
ATOM 5663 C CA . ASN A 1 719 ? -14.996 9.405 40.251 1.00 87.12 719 ASN A CA 1
ATOM 5664 C C . ASN A 1 719 ? -15.463 8.047 40.790 1.00 87.12 719 ASN A C 1
ATOM 5666 O O . ASN A 1 719 ? -15.494 7.870 41.997 1.00 87.12 719 ASN A O 1
ATOM 5670 N N . ALA A 1 720 ? -15.801 7.086 39.924 1.00 83.56 720 ALA A N 1
ATOM 5671 C CA . ALA A 1 720 ? -16.203 5.738 40.338 1.00 83.56 720 ALA A CA 1
ATOM 5672 C C . ALA A 1 720 ? -15.027 4.819 40.729 1.00 83.56 720 ALA A C 1
ATOM 5674 O O . ALA A 1 720 ? -15.254 3.729 41.252 1.00 83.56 720 ALA A O 1
ATOM 5675 N N . ALA A 1 721 ? -13.788 5.199 40.398 1.00 70.56 721 ALA A N 1
ATOM 5676 C CA . ALA A 1 721 ? -12.579 4.431 40.711 1.00 70.56 721 ALA A CA 1
ATOM 5677 C C . ALA A 1 721 ? -11.887 4.881 42.013 1.00 70.56 721 ALA A C 1
ATOM 5679 O O . ALA A 1 721 ? -11.065 4.128 42.537 1.00 70.56 721 ALA A O 1
ATOM 5680 N N . ASN A 1 722 ? -12.213 6.087 42.489 1.00 56.78 722 ASN A N 1
ATOM 5681 C CA . ASN A 1 722 ? -11.835 6.629 43.797 1.00 56.78 722 ASN A CA 1
ATOM 5682 C C . ASN A 1 722 ? -12.890 6.257 44.841 1.00 56.78 722 ASN A C 1
ATOM 5684 O O . ASN A 1 722 ? -12.503 6.112 46.022 1.00 56.78 722 ASN A O 1
#

Foldseek 3Di:
DFFDDDDDQDADDPVLLVVLDDDAACLVVQLVCCLAAVQLVDFQVLVVLSLQLQVLQLNLLCVVVVVDPPDDNSSSSSSNSVSVVSVVCCQPPVDPQEAEAEQEDDDDDDQDQDEDADAQAKDKYKYKYANEADDEHEEEEEDEQVCDVVPDAAEDEDAPHGIYTYIYIYHRHDAAKDKHKHFYCHVPDPGGDDIHIYIYGHAQWFKEWEFEAEPVRDWFKAWKWKAAPVNNRTDDFPQFQDQCVWAQVWPPPSGPRSDPQFFQDALPPVQGGGTTTHQGIGMDTDHFHKMWMWIAAAQQWDTDIDIDGIDRPYYDYDYHYIHGPDDVVVVQKAKEAQAAETAAQDVVSVVSVVSQCRNNRHQEYEHAFEDELPGTTSHANFAAPVSWDDDPNHIYHYWHQADLAQQATKTKGRARHQQDDNLCRVVVVSSLVNSVVRVIAIAGEPQQVVDSNSLRNCLLQQLVVSHQAYAQEAPDGHCPSVLLSVQLQTAHAHAHHPNPPGGHGGNQKIKMFGLDPDPDDVVSRRVRSSLNQIKMWNFKDKDWDKLNDGASAEAEDADQWFIKIKMKIFGAQLGFAFQKKFKDKSRDTPDMDGDPHSRRGMDMDIDRHGQDQWIWMKMKTAGPSGIIMIGRTYTYHYVLGGRHNLVCNVVSLVVSLVSLVVLLVLLVVLLVCVVVVNDDVVVSSSVSSNSCSVVSVVSSVVSNVSSVVSVVSSVVVVVVVD

Sequence (722 aa):
MVFAHGKEPAKPTQHQIARIPAATPGLHDFVAAIAKNSRNQFTAHQLEHLTEIDEHLRFEREILDGTVQGFTKIDADFQRGIAQTHLFEFLNHDLPDLIELDFRPGPSAPVTHKTLQLNSLEGSVFYKIHISDGPDHLIVQSINVAKSGDAGVPTLEIANSGTTYLLINFEEIPNDVSKLIFALRKQGDANPSYWTGLKLETPTPGNLDVHITDETNRSTPALVRIVNKDTGKLWAPPNAVDLWPIMTGVRGLPRTEAVQPYMHYFKDMSIRGPYWVVPGPFETALPSGNWDLHILHGIEYIPVKKSLTIEPNKRTKSAIQLKRWVSMPERGWYSGDDHVHARIMSSEDAKDVMAFVRAADIKVANILEMGDPMRTYYEQRGFGKEYRFHENGHVLVPGQEDPRSHWGHAIGMNLTQLARDFDKYMLNDWVADEIHRQGGLYGHTHVGEGGLGVHRDMTMLMPRGKSDFGSIMQNILGTKRYYDFLNLGFKLTASAGSDTPYGGAVGITRLYAYIGDKPFSADAWFDAVKKGHTFVTNGPMLDFKVEGRMPGESITISDNKPLKVQVTADGIPGATAPYQLSIVKNGETVKAVQANSPEQGNLSIELDLDPGTGCWIAATAVGIDGTQAHTTPVYVSKQGYRHWNRDKAYDLIQDRFATIEEIEKITQKQAERYANGTLPEIEFSNLLIAQQADEIFERTKLVRGLYDELLEALEKEKNAAN

Secondary structure (DSSP, 8-state):
---SS--PPPPPPHHHHTTPPPPPTTHHHHHHHHHHHSGGGSBHHHHHHHHHHHHHHHHHHHHHTTSSTT--HHHHHHHHHHHHHHHHHIIIII-TT-EEEE-SSSS-----EEEEE--SS-EEEEEEEE-SSS-EEEEEEEEEHHHHTTS-SPEEEE-SSSEEEEEEEEESPPSEEEEEEEEEEETT-SS--EEEEEEEEEPPPEEEEEEEE-TTS-B--EEEEEEETTT-BEE--TT----TTTTTT-TT-S------SEEE--SSTTT-EEEEEE-S-EEEEE-SEEEEEEEE--TTB--EEEEEEEPTT-EEEEEEE--BS--TGGGTEEEEEEEE---B-SHHHHHHHHHHHHHTT-SEEEEEEEE-SS-EES-BS--SGGG-EEETTEEEEEEEEEEEETTEEEEEES-SS----GGGTT-HHHHHHHHHHTT-EEEESSTTTT-TTHHHHHHHHGGGT---EEEEESSSB--HHHHHHHTTT---EEEE---BTTSSSTTSSEEEEE-TTSPP-HHHHHHHHHTT-EEEESS-EEEEEETTB-TT-EEEESS-PPEEEEEEEE--TTTT-EEEEEEEETTEEEEEEE-SSTT--EEEEEEEE--TTEEEEEEEEEETT--EEEEPPEEEEETTS-SS-HHHHHHHHHHHHHHHHHHHHHHHHHHHHHHTT-S-TT-HHHHHHHHTHHHHHHHHHHHHHHHHHHHHHHHHHHHHH-

pLDDT: mean 88.6, std 12.61, range [24.11, 98.88]